Protein 1OYG (pdb70)

B-factor: mean 5.33, std 3.82, range [2.0, 24.49]

Foldseek 3Di:
DAFDADQLPAAAQAQQLVQPCLVVQVDQQQADDDDDLVQDDFQPQLPQKFWFFKEWAAAQQQAFDQQVQKTKMWTWIDHLVDPQGTFIWIWMAGPPDFASNRTHTLGGQADLCQLVVQVEVLSVQFRHKAAAYWYQDPVGWIKDWTWRFGPPQLTQTFIWIWIFDWDDDPPDIHTPHIPLTYTADQDDQAAFDHVVVCVVCVRPVNVADFDWTHWYWHDDPRWIKTWFKTFGHDHRQAAALCSLSHCSNHDDDVVRSVVVSVVCCVDPCVSLLSNAGMFGFMFIADPSRHTDGGDHTNYINRRFFNDWHNWDWHDAPQKIKIKTKDALCSTDHPSRDRQKIFIFMWIANDPSDNTAGAPNSRRRYIGRDDLLPQADWDNWDWRDHPDDQKTKIKTWGHDRSNDSRRHTHTHFIFIWGDDDRYIGTDPPGTGHRPGGYPHD

Solvent-accessible surface area: 17052 Å² total; per-residue (Å²): 96,78,70,81,146,75,57,69,49,15,16,24,5,19,4,39,28,0,46,75,0,33,123,37,18,145,69,72,110,27,49,21,35,163,13,85,59,107,78,33,104,54,6,68,25,2,126,45,38,3,1,14,22,17,2,2,0,6,53,35,84,3,21,22,0,79,14,121,38,8,17,0,4,0,0,5,0,3,69,43,126,75,78,102,47,6,15,0,38,0,0,7,8,100,62,38,76,45,45,6,76,17,1,90,44,27,20,73,3,7,114,93,53,16,25,118,108,26,142,23,88,49,0,111,70,14,77,16,6,59,2,6,2,1,5,44,22,131,105,29,86,1,10,0,0,0,0,1,19,3,47,80,34,107,3,30,6,0,0,0,0,0,21,3,45,16,59,42,59,137,74,27,4,76,33,92,12,29,91,57,17,42,32,16,12,46,11,59,9,72,27,0,0,35,14,97,26,4,55,104,70,30,33,131,113,16,52,8,37,9,0,0,21,8,0,4,11,2,46,46,192,54,92,29,22,0,0,0,0,0,0,0,0,80,120,12,5,52,15,30,123,80,5,0,32,0,48,10,2,0,27,153,54,60,84,34,5,106,141,12,3,103,79,6,35,159,41,137,78,72,125,52,0,9,12,1,0,0,0,0,0,1,0,8,3,39,115,80,21,46,63,114,106,48,34,115,2,9,1,0,0,1,0,0,1,14,9,0,24,10,3,2,1,0,111,19,105,48,76,11,4,0,2,1,2,1,64,4,57,85,7,9,7,84,52,18,70,86,63,5,8,1,2,1,0,3,17,6,110,51,6,68,17,103,9,140,36,0,8,185,10,0,0,0,1,21,7,56,62,78,64,89,49,42,10,6,0,13,3,4,5,0,0,5,32,97,170,44,78,42,0,0,0,9,9,14,0,1,21,73,44,96,89,96,119,53,19,1,1,5,1,7,0,0,19,0,49,4,60,42,72,135,7,32,22,46,177,132,12,79,44,85,12,8,22,8,25,77,86,97

CATH classification: 2.115.10.20

GO terms:
  GO:0050053 levansucrase activity (F, EXP)

InterPro domains:
  IPR003469 Glycoside hydrolase, family 68 [PF02435] (44-461)
  IPR003469 Glycoside hydrolase, family 68 [cd08997] (84-459)
  IPR023296 Glycosyl hydrolase, five-bladed beta-propeller domain superfamily [G3DSA:2.115.10.20] (27-467)
  IPR023296 Glycosyl hydrolase, five-bladed beta-propeller domain superfamily [SSF75005] (35-472)

Radius of gyration: 20.65 Å; Cα contacts (8 Å, |Δi|>4): 1182; chains: 1; bounding box: 49×47×62 Å

Structure (mmCIF, N/CA/C/O backbone):
data_1OYG
#
_entry.id   1OYG
#
_cell.length_a   51.110
_cell.length_b   67.014
_cell.length_c   123.681
_cell.angle_alpha   90.00
_cell.angle_beta   90.00
_cell.angle_gamma   90.00
#
_symmetry.space_group_name_H-M   'P 21 21 21'
#
loop_
_entity.id
_entity.type
_entity.pdbx_description
1 polymer levansucrase
2 non-polymer 'CALCIUM ION'
3 non-polymer 1,2-ETHANEDIOL
4 water water
#
loop_
_atom_site.group_PDB
_atom_site.id
_atom_site.type_symbol
_atom_site.label_atom_id
_atom_site.label_alt_id
_atom_site.label_comp_id
_atom_site.label_asym_id
_atom_site.label_entity_id
_atom_site.label_seq_id
_atom_site.pdbx_PDB_ins_code
_atom_site.Cartn_x
_atom_site.Cartn_y
_atom_site.Cartn_z
_atom_site.occupancy
_atom_site.B_iso_or_equiv
_atom_site.auth_seq_id
_atom_site.auth_comp_id
_atom_site.auth_asym_id
_atom_site.auth_atom_id
_atom_site.pdbx_PDB_model_num
ATOM 1 N N . GLN A 1 8 ? 22.296 23.466 41.788 1.00 10.96 34 GLN A N 1
ATOM 2 C CA . GLN A 1 8 ? 23.103 22.343 41.233 1.00 10.63 34 GLN A CA 1
ATOM 3 C C . GLN A 1 8 ? 24.178 21.898 42.230 1.00 10.45 34 GLN A C 1
ATOM 4 O O . GLN A 1 8 ? 24.763 22.722 42.938 1.00 11.05 34 GLN A O 1
ATOM 6 N N . LYS A 1 9 ? 24.430 20.591 42.280 1.00 9.82 35 LYS A N 1
ATOM 7 C CA . LYS A 1 9 ? 25.470 20.028 43.137 1.00 9.07 35 LYS A CA 1
ATOM 8 C C . LYS A 1 9 ? 26.801 19.994 42.385 1.00 8.44 35 LYS A C 1
ATOM 9 O O . LYS A 1 9 ? 26.814 19.805 41.166 1.00 8.52 35 LYS A O 1
ATOM 11 N N . PRO A 1 10 ? 27.917 20.181 43.091 1.00 7.46 36 PRO A N 1
ATOM 12 C CA . PRO A 1 10 ? 29.239 20.015 42.477 1.00 6.95 36 PRO A CA 1
ATOM 13 C C . PRO A 1 10 ? 29.459 18.601 41.940 1.00 6.50 36 PRO A C 1
ATOM 14 O O . PRO A 1 10 ? 28.981 17.627 42.524 1.00 6.50 36 PRO A O 1
ATOM 18 N N . TYR A 1 11 ? 30.157 18.508 40.817 1.00 5.81 37 TYR A N 1
ATOM 19 C CA . TYR A 1 11 ? 30.567 17.229 40.249 1.00 5.46 37 TYR A CA 1
ATOM 20 C C . TYR A 1 11 ? 31.925 17.393 39.578 1.00 5.31 37 TYR A C 1
ATOM 21 O O . TYR A 1 11 ? 32.479 18.488 39.555 1.00 5.24 37 TYR A O 1
ATOM 30 N N . LYS A 1 12 ? 32.468 16.303 39.050 1.00 5.33 38 LYS A N 1
ATOM 31 C CA . LYS A 1 12 ? 33.719 16.363 38.305 1.00 5.24 38 LYS A CA 1
ATOM 32 C C . LYS A 1 12 ? 33.668 15.437 37.102 1.00 5.04 38 LYS A C 1
ATOM 33 O O . LYS A 1 12 ? 33.460 14.234 37.243 1.00 5.58 38 LYS A O 1
ATOM 39 N N . GLU A 1 13 ? 33.858 16.012 35.919 1.00 4.41 39 GLU A N 1
ATOM 40 C CA . GLU A 1 13 ? 33.856 15.253 34.676 1.00 4.15 39 GLU A CA 1
ATOM 41 C C . GLU A 1 13 ? 34.810 15.910 33.685 1.00 4.00 39 GLU A C 1
ATOM 42 O O . GLU A 1 13 ? 34.597 17.052 33.271 1.00 3.82 39 GLU A O 1
ATOM 48 N N . THR A 1 14 ? 35.861 15.187 33.310 1.00 3.98 40 THR A N 1
ATOM 49 C CA . THR A 1 14 ? 36.848 15.691 32.358 1.00 4.13 40 THR A CA 1
ATOM 50 C C . THR A 1 14 ? 36.478 15.382 30.915 1.00 3.97 40 THR A C 1
ATOM 51 O O . THR A 1 14 ? 37.082 15.932 30.004 1.00 3.82 40 THR A O 1
ATOM 55 N N . TYR A 1 15 ? 35.516 14.483 30.715 1.00 3.75 41 TYR A N 1
ATOM 56 C CA . TYR A 1 15 ? 35.137 13.988 29.382 1.00 3.72 41 TYR A CA 1
ATOM 57 C C . TYR A 1 15 ? 36.315 13.367 28.618 1.00 3.85 41 TYR A C 1
ATOM 58 O O . TYR A 1 15 ? 36.278 13.243 27.396 1.00 4.32 41 TYR A O 1
ATOM 67 N N . GLY A 1 16 ? 37.353 12.965 29.348 1.00 3.89 42 GLY A N 1
ATOM 68 C CA . GLY A 1 16 ? 38.537 12.372 28.751 1.00 4.05 42 GLY A CA 1
ATOM 69 C C . GLY A 1 16 ? 39.398 13.317 27.928 1.00 4.11 42 GLY A C 1
ATOM 70 O O . GLY A 1 16 ? 40.245 12.865 27.161 1.00 4.99 42 GLY A O 1
ATOM 71 N N . ILE A 1 17 ? 39.192 14.621 28.087 1.00 4.05 43 ILE A N 1
ATOM 72 C CA . ILE A 1 17 ? 39.961 15.623 27.356 1.00 4.05 43 ILE A CA 1
ATOM 73 C C . ILE A 1 17 ? 40.685 16.550 28.330 1.00 3.99 43 ILE A C 1
ATOM 74 O O . ILE A 1 17 ? 40.426 16.527 29.534 1.00 3.92 43 ILE A O 1
ATOM 79 N N . SER A 1 18 ? 41.606 17.348 27.803 1.00 4.05 44 SER A N 1
ATOM 80 C CA . SER A 1 18 ? 42.333 18.321 28.611 1.00 4.24 44 SER A CA 1
ATOM 81 C C . SER A 1 18 ? 41.520 19.598 28.759 1.00 4.12 44 SER A C 1
ATOM 82 O O . SER A 1 18 ? 40.580 19.838 28.001 1.00 4.12 44 SER A O 1
ATOM 85 N N . HIS A 1 19 ? 41.905 20.420 29.731 1.00 4.17 45 HIS A N 1
ATOM 86 C CA . HIS A 1 19 ? 41.160 21.630 30.067 1.00 4.18 45 HIS A CA 1
ATOM 87 C C . HIS A 1 19 ? 42.076 22.798 30.420 1.00 4.12 45 HIS A C 1
ATOM 88 O O . HIS A 1 19 ? 43.090 22.640 31.108 1.00 4.62 45 HIS A O 1
ATOM 95 N N . ILE A 1 20 ? 41.699 23.972 29.929 1.00 3.95 46 ILE A N 1
ATOM 96 C CA . ILE A 1 20 ? 42.305 25.229 30.323 1.00 3.93 46 ILE A CA 1
ATOM 97 C C . ILE A 1 20 ? 41.555 25.638 31.579 1.00 3.83 46 ILE A C 1
ATOM 98 O O . ILE A 1 20 ? 40.397 26.045 31.504 1.00 4.25 46 ILE A O 1
ATOM 103 N N . THR A 1 21 ? 42.197 25.491 32.736 1.00 3.93 47 THR A N 1
ATOM 104 C CA . THR A 1 21 ? 41.510 25.633 34.017 1.00 3.90 47 THR A CA 1
ATOM 105 C C . THR A 1 21 ? 41.613 27.038 34.573 1.00 3.73 47 THR A C 1
ATOM 106 O O . THR A 1 21 ? 42.543 27.779 34.267 1.00 3.87 47 THR A O 1
ATOM 110 N N . ARG A 1 22 ? 40.665 27.380 35.435 1.00 3.56 48 ARG A N 1
ATOM 111 C CA . ARG A 1 22 ? 40.640 28.694 36.050 1.00 3.47 48 ARG A CA 1
ATOM 112 C C . ARG A 1 22 ? 41.869 28.906 36.923 1.00 3.75 48 ARG A C 1
ATOM 113 O O . ARG A 1 22 ? 42.415 30.003 36.965 1.00 3.62 48 ARG A O 1
ATOM 121 N N . HIS A 1 23 ? 42.311 27.860 37.614 1.00 4.13 49 HIS A N 1
ATOM 122 C CA . HIS A 1 23 ? 43.462 27.999 38.497 1.00 4.47 49 HIS A CA 1
ATOM 123 C C . HIS A 1 23 ? 44.707 28.374 37.700 1.00 4.17 49 HIS A C 1
ATOM 124 O O . HIS A 1 23 ? 45.472 29.241 38.118 1.00 4.23 49 HIS A O 1
ATOM 131 N N . ASP A 1 24 ? 44.912 27.721 36.560 1.00 4.12 50 ASP A N 1
ATOM 132 C CA . ASP A 1 24 ? 46.086 27.999 35.736 1.00 4.06 50 ASP A CA 1
ATOM 133 C C . ASP A 1 24 ? 46.039 29.419 35.183 1.00 3.86 50 ASP A C 1
ATOM 134 O O . ASP A 1 24 ? 47.028 30.142 35.251 1.00 4.07 50 ASP A O 1
ATOM 139 N N . MET A 1 25 ? 44.881 29.827 34.669 1.00 3.85 51 MET A N 1
ATOM 140 C CA . MET A 1 25 ? 44.730 31.161 34.095 1.00 3.83 51 MET A CA 1
ATOM 141 C C . MET A 1 25 ? 44.935 32.259 35.140 1.00 3.61 51 MET A C 1
ATOM 142 O O . MET A 1 25 ? 45.439 33.326 34.820 1.00 3.65 51 MET A O 1
ATOM 147 N N . LEU A 1 26 ? 44.560 31.993 36.390 1.00 3.66 52 LEU A N 1
ATOM 148 C CA . LEU A 1 26 ? 44.700 32.986 37.452 1.00 3.85 52 LEU A CA 1
ATOM 149 C C . LEU A 1 26 ? 46.159 33.320 37.760 1.00 3.88 52 LEU A C 1
ATOM 150 O O . LEU A 1 26 ? 46.442 34.381 38.314 1.00 4.26 52 LEU A O 1
ATOM 155 N N . GLN A 1 27 ? 47.074 32.416 37.414 1.00 3.96 53 GLN A N 1
ATOM 156 C CA . GLN A 1 27 ? 48.503 32.625 37.654 1.00 4.10 53 GLN A CA 1
ATOM 157 C C . GLN A 1 27 ? 49.163 33.514 36.600 1.00 3.82 53 GLN A C 1
ATOM 158 O O . GLN A 1 27 ? 50.282 33.974 36.795 1.00 3.95 53 GLN A O 1
ATOM 164 N N . ILE A 1 28 ? 48.476 33.754 35.490 1.00 3.35 54 ILE A N 1
ATOM 165 C CA . ILE A 1 28 ? 49.088 34.427 34.342 1.00 2.94 54 ILE A CA 1
ATOM 166 C C . ILE A 1 28 ? 49.354 35.934 34.541 1.00 2.88 54 ILE A C 1
ATOM 167 O O . ILE A 1 28 ? 50.408 36.404 34.143 1.00 2.64 54 ILE A O 1
ATOM 172 N N . PRO A 1 29 ? 48.434 36.702 35.127 1.00 3.11 55 PRO A N 1
ATOM 173 C CA . PRO A 1 29 ? 48.702 38.128 35.381 1.00 3.18 55 PRO A CA 1
ATOM 174 C C . PRO A 1 29 ? 50.056 38.441 36.045 1.00 3.42 55 PRO A C 1
ATOM 175 O O . PRO A 1 29 ? 50.724 39.388 35.628 1.00 3.63 55 PRO A O 1
ATOM 179 N N . GLU A 1 30 ? 50.463 37.664 37.043 1.00 3.43 56 GLU A N 1
ATOM 180 C CA . GLU A 1 30 ? 51.768 37.866 37.671 1.00 3.67 56 GLU A CA 1
ATOM 181 C C . GLU A 1 30 ? 52.894 37.322 36.787 1.00 3.47 56 GLU A C 1
ATOM 182 O O . GLU A 1 30 ? 53.934 37.958 36.645 1.00 3.47 56 GLU A O 1
ATOM 188 N N . GLN A 1 31 ? 52.674 36.151 36.193 1.00 3.37 57 GLN A N 1
ATOM 189 C CA . GLN A 1 31 ? 53.690 35.478 35.381 1.00 3.27 57 GLN A CA 1
ATOM 190 C C . GLN A 1 31 ? 54.072 36.266 34.131 1.00 3.47 57 GLN A C 1
ATOM 191 O O . GLN A 1 31 ? 55.232 36.270 33.725 1.00 3.57 57 GLN A O 1
ATOM 197 N N . GLN A 1 32 ? 53.097 36.945 33.536 1.00 3.51 58 GLN A N 1
ATOM 198 C CA . GLN A 1 32 ? 53.297 37.645 32.266 1.00 3.62 58 GLN A CA 1
ATOM 199 C C . GLN A 1 32 ? 54.195 38.875 32.379 1.00 3.84 58 GLN A C 1
ATOM 200 O O . GLN A 1 32 ? 54.585 39.449 31.362 1.00 3.84 58 GLN A O 1
ATOM 206 N N . LYS A 1 33 ? 54.514 39.287 33.605 1.00 3.83 59 LYS A N 1
ATOM 207 C CA . LYS A 1 33 ? 55.473 40.366 33.825 1.00 4.11 59 LYS A CA 1
ATOM 208 C C . LYS A 1 33 ? 56.898 39.963 33.427 1.00 3.97 59 LYS A C 1
ATOM 209 O O . LYS A 1 33 ? 57.760 40.821 33.254 1.00 4.41 59 LYS A O 1
ATOM 215 N N . ASN A 1 34 ? 57.138 38.658 33.309 1.00 3.70 60 ASN A N 1
ATOM 216 C CA . ASN A 1 34 ? 58.424 38.116 32.883 1.00 3.76 60 ASN A CA 1
ATOM 217 C C . ASN A 1 34 ? 58.603 38.257 31.370 1.00 3.60 60 ASN A C 1
ATOM 218 O O . ASN A 1 34 ? 57.770 37.792 30.598 1.00 3.44 60 ASN A O 1
ATOM 223 N N . GLU A 1 35 ? 59.699 38.887 30.953 1.00 3.60 61 GLU A N 1
ATOM 224 C CA . GLU A 1 35 ? 59.963 39.144 29.535 1.00 3.75 61 GLU A CA 1
ATOM 225 C C . GLU A 1 35 ? 60.078 37.875 28.682 1.00 3.63 61 GLU A C 1
ATOM 226 O O . GLU A 1 35 ? 59.924 37.935 27.465 1.00 3.52 61 GLU A O 1
ATOM 228 N N . LYS A 1 36 ? 60.349 36.738 29.318 1.00 3.49 62 LYS A N 1
ATOM 229 C CA . LYS A 1 36 ? 60.385 35.442 28.638 1.00 3.31 62 LYS A CA 1
ATOM 230 C C . LYS A 1 36 ? 59.082 35.100 27.928 1.00 2.90 62 LYS A C 1
ATOM 231 O O . LYS A 1 36 ? 59.083 34.314 26.988 1.00 2.17 62 LYS A O 1
ATOM 237 N N . TYR A 1 37 ? 57.974 35.668 28.402 1.00 2.79 63 TYR A N 1
ATOM 238 C CA . TYR A 1 37 ? 56.650 35.370 27.871 1.00 2.92 63 TYR A CA 1
ATOM 239 C C . TYR A 1 37 ? 56.007 36.557 27.162 1.00 3.02 63 TYR A C 1
ATOM 240 O O . TYR A 1 37 ? 54.795 36.590 27.008 1.00 2.89 63 TYR A O 1
ATOM 249 N N . GLN A 1 38 ? 56.813 37.513 26.712 1.00 2.94 64 GLN A N 1
ATOM 250 C CA . GLN A 1 38 ? 56.282 38.745 26.133 1.00 3.16 64 GLN A CA 1
ATOM 251 C C . GLN A 1 38 ? 56.646 38.892 24.664 1.00 3.05 64 GLN A C 1
ATOM 252 O O . GLN A 1 38 ? 57.790 38.681 24.276 1.00 3.06 64 GLN A O 1
ATOM 258 N N . VAL A 1 39 ? 55.661 39.262 23.855 1.00 2.68 65 VAL A N 1
ATOM 259 C CA . VAL A 1 39 ? 55.923 39.711 22.496 1.00 2.75 65 VAL A CA 1
ATOM 260 C C . VAL A 1 39 ? 56.873 40.904 22.610 1.00 2.70 65 VAL A C 1
ATOM 261 O O . VAL A 1 39 ? 56.605 41.829 23.381 1.00 2.81 65 VAL A O 1
ATOM 265 N N . PRO A 1 40 ? 57.992 40.883 21.889 1.00 2.80 66 PRO A N 1
ATOM 266 C CA . PRO A 1 40 ? 58.964 41.976 21.997 1.00 3.08 66 PRO A CA 1
ATOM 267 C C . PRO A 1 40 ? 58.454 43.281 21.393 1.00 3.37 66 PRO A C 1
ATOM 268 O O . PRO A 1 40 ? 57.603 43.277 20.500 1.00 3.48 66 PRO A O 1
ATOM 272 N N . GLU A 1 41 ? 58.971 44.389 21.904 1.00 3.55 67 GLU A N 1
ATOM 273 C CA . GLU A 1 41 ? 58.678 45.703 21.358 1.00 3.83 67 GLU A CA 1
ATOM 274 C C . GLU A 1 41 ? 59.224 45.811 19.937 1.00 3.67 67 GLU A C 1
ATOM 275 O O . GLU A 1 41 ? 60.357 45.406 19.661 1.00 3.73 67 GLU A O 1
ATOM 281 N N . PHE A 1 42 ? 58.402 46.350 19.044 1.00 3.49 68 PHE A N 1
ATOM 282 C CA . PHE A 1 42 ? 58.774 46.558 17.654 1.00 3.54 68 PHE A CA 1
ATOM 283 C C . PHE A 1 42 ? 59.038 48.037 17.392 1.00 3.72 68 PHE A C 1
ATOM 284 O O . PHE A 1 42 ? 58.518 48.915 18.089 1.00 4.26 68 PHE A O 1
ATOM 292 N N . ASP A 1 43 ? 59.840 48.293 16.365 1.00 3.88 69 ASP A N 1
ATOM 293 C CA . ASP A 1 43 ? 60.278 49.626 15.987 1.00 4.10 69 ASP A CA 1
ATOM 294 C C . ASP A 1 43 ? 59.366 50.113 14.863 1.00 4.43 69 ASP A C 1
ATOM 295 O O . ASP A 1 43 ? 59.458 49.637 13.736 1.00 4.23 69 ASP A O 1
ATOM 300 N N . SER A 1 44 ? 58.490 51.064 15.173 1.00 4.73 70 SER A N 1
ATOM 301 C CA . SER A 1 44 ? 57.442 51.483 14.240 1.00 5.18 70 SER A CA 1
ATOM 302 C C . SER A 1 44 ? 57.975 52.139 12.963 1.00 5.18 70 SER A C 1
ATOM 303 O O . SER A 1 44 ? 57.302 52.108 11.935 1.00 5.81 70 SER A O 1
ATOM 306 N N . SER A 1 45 ? 59.171 52.729 13.019 1.00 5.21 71 SER A N 1
ATOM 307 C CA . SER A 1 45 ? 59.736 53.407 11.846 1.00 5.25 71 SER A CA 1
ATOM 308 C C . SER A 1 45 ? 60.345 52.431 10.816 1.00 5.07 71 SER A C 1
ATOM 309 O O . SER A 1 45 ? 60.779 52.859 9.743 1.00 5.43 71 SER A O 1
ATOM 312 N N . THR A 1 46 ? 60.360 51.134 11.133 1.00 4.98 72 THR A N 1
ATOM 313 C CA . THR A 1 46 ? 60.784 50.096 10.189 1.00 4.80 72 THR A CA 1
ATOM 314 C C . THR A 1 46 ? 59.610 49.428 9.473 1.00 4.60 72 THR A C 1
ATOM 315 O O . THR A 1 46 ? 59.820 48.627 8.560 1.00 5.11 72 THR A O 1
ATOM 319 N N . ILE A 1 47 ? 58.387 49.733 9.900 1.00 4.26 73 ILE A N 1
ATOM 320 C CA . ILE A 1 47 ? 57.204 49.008 9.445 1.00 4.09 73 ILE A CA 1
ATOM 321 C C . ILE A 1 47 ? 56.675 49.560 8.128 1.00 3.91 73 ILE A C 1
ATOM 322 O O . ILE A 1 47 ? 56.473 50.768 7.987 1.00 4.09 73 ILE A O 1
ATOM 327 N N . LYS A 1 48 ? 56.433 48.652 7.186 1.00 3.83 74 LYS A N 1
ATOM 328 C CA . LYS A 1 48 ? 55.892 48.973 5.871 1.00 3.85 74 LYS A CA 1
ATOM 329 C C . LYS A 1 48 ? 54.602 48.199 5.617 1.00 3.38 74 LYS A C 1
ATOM 330 O O . LYS A 1 48 ? 54.404 47.101 6.135 1.00 2.76 74 LYS A O 1
ATOM 336 N N . ASN A 1 49 ? 53.738 48.780 4.795 1.00 3.24 75 ASN A N 1
ATOM 337 C CA . ASN A 1 49 ? 52.643 48.048 4.183 1.00 3.27 75 ASN A CA 1
ATOM 338 C C . ASN A 1 49 ? 53.211 47.044 3.189 1.00 3.53 75 ASN A C 1
ATOM 339 O O . ASN A 1 49 ? 54.302 47.242 2.654 1.00 4.04 75 ASN A O 1
ATOM 344 N N . ILE A 1 50 ? 52.473 45.967 2.944 1.00 3.77 76 ILE A N 1
ATOM 345 C CA . ILE A 1 50 ? 52.830 45.030 1.884 1.00 4.16 76 ILE A CA 1
ATOM 346 C C . ILE A 1 50 ? 52.594 45.746 0.559 1.00 4.52 76 ILE A C 1
ATOM 347 O O . ILE A 1 50 ? 51.453 46.031 0.193 1.00 4.66 76 ILE A O 1
ATOM 352 N N . SER A 1 51 ? 53.682 46.030 -0.148 1.00 5.05 77 SER A N 1
ATOM 353 C CA . SER A 1 51 ? 53.652 46.868 -1.342 1.00 5.81 77 SER A CA 1
ATOM 354 C C . SER A 1 51 ? 52.761 46.282 -2.428 1.00 5.67 77 SER A C 1
ATOM 355 O O . SER A 1 51 ? 52.057 47.013 -3.120 1.00 6.72 77 SER A O 1
ATOM 358 N N . SER A 1 52 ? 52.779 44.959 -2.553 1.00 5.34 78 SER A N 1
ATOM 359 C CA . SER A 1 52 ? 52.025 44.267 -3.597 1.00 5.03 78 SER A CA 1
ATOM 360 C C . SER A 1 52 ? 50.533 44.150 -3.284 1.00 5.37 78 SER A C 1
ATOM 361 O O . SER A 1 52 ? 49.760 43.703 -4.131 1.00 5.30 78 SER A O 1
ATOM 364 N N . ALA A 1 53 ? 50.131 44.535 -2.074 1.00 5.84 79 ALA A N 1
ATOM 365 C CA . ALA A 1 53 ? 48.737 44.431 -1.644 1.00 6.44 79 ALA A CA 1
ATOM 366 C C . ALA A 1 53 ? 47.896 45.623 -2.073 1.00 7.11 79 ALA A C 1
ATOM 367 O O . ALA A 1 53 ? 46.667 45.566 -1.997 1.00 8.07 79 ALA A O 1
ATOM 369 N N . LYS A 1 54 ? 48.554 46.696 -2.511 1.00 7.56 80 LYS A N 1
ATOM 370 C CA . LYS A 1 54 ? 47.882 47.830 -3.138 1.00 7.85 80 LYS A CA 1
ATOM 371 C C . LYS A 1 54 ? 46.756 48.397 -2.264 1.00 7.47 80 LYS A C 1
ATOM 372 O O . LYS A 1 54 ? 45.619 48.522 -2.707 1.00 7.25 80 LYS A O 1
ATOM 376 N N . GLY A 1 55 ? 47.080 48.720 -1.016 1.00 7.33 81 GLY A N 1
ATOM 377 C CA . GLY A 1 55 ? 46.159 49.427 -0.138 1.00 6.85 81 GLY A CA 1
ATOM 378 C C . GLY A 1 55 ? 45.204 48.568 0.683 1.00 6.60 81 GLY A C 1
ATOM 379 O O . GLY A 1 55 ? 44.464 49.091 1.519 1.00 7.26 81 GLY A O 1
ATOM 380 N N . LEU A 1 56 ? 45.201 47.262 0.451 1.00 5.86 82 LEU A N 1
ATOM 381 C CA . LEU A 1 56 ? 44.370 46.353 1.235 1.00 5.25 82 LEU A CA 1
ATOM 382 C C . LEU A 1 56 ? 44.915 46.191 2.651 1.00 4.55 82 LEU A C 1
ATOM 383 O O . LEU A 1 56 ? 46.127 46.244 2.867 1.00 4.48 82 LEU A O 1
ATOM 388 N N . ASP A 1 57 ? 44.025 45.991 3.617 1.00 3.75 83 ASP A N 1
ATOM 389 C CA . ASP A 1 57 ? 44.432 45.407 4.892 1.00 3.37 83 ASP A CA 1
ATOM 390 C C . ASP A 1 57 ? 44.771 43.948 4.629 1.00 3.25 83 ASP A C 1
ATOM 391 O O . ASP A 1 57 ? 44.047 43.268 3.911 1.00 3.37 83 ASP A O 1
ATOM 396 N N . VAL A 1 58 ? 45.864 43.476 5.217 1.00 3.01 84 VAL A N 1
ATOM 397 C CA . VAL A 1 58 ? 46.252 42.068 5.157 1.00 2.95 84 VAL A CA 1
ATOM 398 C C . VAL A 1 58 ? 46.479 41.608 6.590 1.00 3.08 84 VAL A C 1
ATOM 399 O O . VAL A 1 58 ? 47.393 42.095 7.260 1.00 3.05 84 VAL A O 1
ATOM 403 N N . TRP A 1 59 ? 45.636 40.699 7.074 1.00 3.21 85 TRP A N 1
ATOM 404 C CA . TRP A 1 59 ? 45.740 40.246 8.455 1.00 3.46 85 TRP A CA 1
ATOM 405 C C . TRP A 1 59 ? 46.078 38.752 8.536 1.00 3.79 85 TRP A C 1
ATOM 406 O O . TRP A 1 59 ? 47.108 38.357 7.997 1.00 4.38 85 TRP A O 1
ATOM 417 N N . ASP A 1 60 ? 45.254 37.928 9.183 1.00 4.19 86 ASP A N 1
ATOM 418 C CA . ASP A 1 60 ? 45.605 36.525 9.450 1.00 4.58 86 ASP A CA 1
ATOM 419 C C . ASP A 1 60 ? 46.296 35.896 8.253 1.00 4.46 86 ASP A C 1
ATOM 420 O O . ASP A 1 60 ? 45.726 35.867 7.167 1.00 4.39 86 ASP A O 1
ATOM 425 N N . SER A 1 61 ? 47.501 35.370 8.446 1.00 4.24 87 SER A N 1
ATOM 426 C CA . SER A 1 61 ? 48.220 34.724 7.353 1.00 4.25 87 SER A CA 1
ATOM 427 C C . SER A 1 61 ? 48.828 33.406 7.793 1.00 4.02 87 SER A C 1
ATOM 428 O O . SER A 1 61 ? 49.093 33.195 8.976 1.00 4.81 87 SER A O 1
ATOM 431 N N . TRP A 1 62 ? 49.033 32.517 6.827 1.00 3.78 88 TRP A N 1
ATOM 432 C CA . TRP A 1 62 ? 49.624 31.215 7.086 1.00 3.54 88 TRP A CA 1
ATOM 433 C C . TRP A 1 62 ? 50.474 30.764 5.904 1.00 3.55 88 TRP A C 1
ATOM 434 O O . TRP A 1 62 ? 50.100 30.980 4.750 1.00 3.42 88 TRP A O 1
ATOM 445 N N . PRO A 1 63 ? 51.616 30.143 6.180 1.00 3.24 89 PRO A N 1
ATOM 446 C CA . PRO A 1 63 ? 52.469 29.633 5.107 1.00 3.04 89 PRO A CA 1
ATOM 447 C C . PRO A 1 63 ? 51.966 28.309 4.548 1.00 2.93 89 PRO A C 1
ATOM 448 O O . PRO A 1 63 ? 51.296 27.550 5.248 1.00 3.16 89 PRO A O 1
ATOM 452 N N . LEU A 1 64 ? 52.300 28.037 3.295 1.00 2.68 90 LEU A N 1
ATOM 453 C CA . LEU A 1 64 ? 52.179 26.695 2.766 1.00 2.49 90 LEU A CA 1
ATOM 454 C C . LEU A 1 64 ? 53.205 25.856 3.513 1.00 2.35 90 LEU A C 1
ATOM 455 O O . LEU A 1 64 ? 54.387 26.208 3.571 1.00 2.23 90 LEU A O 1
ATOM 460 N N . GLN A 1 65 ? 52.734 24.760 4.098 1.00 2.43 91 GLN A N 1
ATOM 461 C CA . GLN A 1 65 ? 53.530 23.907 4.975 1.00 2.37 91 GLN A CA 1
ATOM 462 C C . GLN A 1 65 ? 53.646 22.492 4.426 1.00 2.25 91 GLN A C 1
ATOM 463 O O . GLN A 1 65 ? 52.760 22.011 3.738 1.00 2.72 91 GLN A O 1
ATOM 469 N N . ASN A 1 66 ? 54.755 21.837 4.733 1.00 2.62 92 ASN A N 1
ATOM 470 C CA . ASN A 1 66 ? 54.849 20.391 4.610 1.00 2.37 92 ASN A CA 1
ATOM 471 C C . ASN A 1 66 ? 53.988 19.738 5.690 1.00 2.60 92 ASN A C 1
ATOM 472 O O . ASN A 1 66 ? 53.515 20.412 6.601 1.00 2.48 92 ASN A O 1
ATOM 477 N N . ALA A 1 67 ? 53.787 18.428 5.602 1.00 3.00 93 ALA A N 1
ATOM 478 C CA . ALA A 1 67 ? 52.858 17.746 6.505 1.00 3.27 93 ALA A CA 1
ATOM 479 C C . ALA A 1 67 ? 53.223 17.897 7.988 1.00 3.53 93 ALA A C 1
ATOM 480 O O . ALA A 1 67 ? 52.339 17.881 8.838 1.00 3.78 93 ALA A O 1
ATOM 482 N N . ASP A 1 68 ? 54.512 18.061 8.283 1.00 3.68 94 ASP A N 1
ATOM 483 C CA . ASP A 1 68 ? 54.982 18.227 9.664 1.00 4.08 94 ASP A CA 1
ATOM 484 C C . ASP A 1 68 ? 54.974 19.669 10.171 1.00 3.85 94 ASP A C 1
ATOM 485 O O . ASP A 1 68 ? 55.329 19.926 11.322 1.00 4.32 94 ASP A O 1
ATOM 490 N N . GLY A 1 69 ? 54.566 20.603 9.317 1.00 3.38 95 GLY A N 1
ATOM 491 C CA . GLY A 1 69 ? 54.443 21.999 9.694 1.00 3.23 95 GLY A CA 1
ATOM 492 C C . GLY A 1 69 ? 55.601 22.883 9.265 1.00 3.00 95 GLY A C 1
ATOM 493 O O . GLY A 1 69 ? 55.498 24.104 9.350 1.00 3.05 95 GLY A O 1
ATOM 494 N N . THR A 1 70 ? 56.708 22.292 8.820 1.00 3.13 96 THR A N 1
ATOM 495 C CA . THR A 1 70 ? 57.804 23.094 8.279 1.00 3.23 96 THR A CA 1
ATOM 496 C C . THR A 1 70 ? 57.354 23.782 6.997 1.00 3.25 96 THR A C 1
ATOM 497 O O . THR A 1 70 ? 56.384 23.375 6.373 1.00 3.14 96 THR A O 1
ATOM 501 N N . VAL A 1 71 ? 58.050 24.847 6.628 1.00 3.02 97 VAL A N 1
ATOM 502 C CA . VAL A 1 71 ? 57.648 25.680 5.503 1.00 3.00 97 VAL A CA 1
ATOM 503 C C . VAL A 1 71 ? 57.979 24.966 4.194 1.00 2.89 97 VAL A C 1
ATOM 504 O O . VAL A 1 71 ? 59.077 24.434 4.017 1.00 3.08 97 VAL A O 1
ATOM 508 N N . ALA A 1 72 ? 57.001 24.930 3.295 1.00 2.79 98 ALA A N 1
ATOM 509 C CA . ALA A 1 72 ? 57.146 24.256 2.012 1.00 2.78 98 ALA A CA 1
ATOM 510 C C . ALA A 1 72 ? 57.915 25.105 1.010 1.00 2.88 98 ALA A C 1
ATOM 511 O O . ALA A 1 72 ? 57.948 26.333 1.098 1.00 2.79 98 ALA A O 1
ATOM 513 N N . ASN A 1 73 ? 58.531 24.423 0.053 1.00 2.88 99 ASN A N 1
ATOM 514 C CA . ASN A 1 73 ? 59.170 25.057 -1.087 1.00 3.00 99 ASN A CA 1
ATOM 515 C C . ASN A 1 73 ? 58.414 24.630 -2.339 1.00 2.84 99 ASN A C 1
ATOM 516 O O . ASN A 1 73 ? 58.509 23.476 -2.774 1.00 3.07 99 ASN A O 1
ATOM 521 N N . TYR A 1 74 ? 57.631 25.558 -2.884 1.00 2.73 100 TYR A N 1
ATOM 522 C CA . TYR A 1 74 ? 56.873 25.329 -4.097 1.00 2.61 100 TYR A CA 1
ATOM 523 C C . TYR A 1 74 ? 57.630 25.860 -5.302 1.00 2.40 100 TYR A C 1
ATOM 524 O O . TYR A 1 74 ? 57.602 27.055 -5.579 1.00 2.33 100 TYR A O 1
ATOM 533 N N . HIS A 1 75 ? 58.322 24.972 -6.010 1.00 2.02 101 HIS A N 1
ATOM 534 C CA . HIS A 1 75 ? 59.009 25.324 -7.255 1.00 2.00 101 HIS A CA 1
ATOM 535 C C . HIS A 1 75 ? 59.944 26.527 -7.101 1.00 2.00 101 HIS A C 1
ATOM 536 O O . HIS A 1 75 ? 60.063 27.358 -8.001 1.00 2.00 101 HIS A O 1
ATOM 543 N N . GLY A 1 76 ? 60.627 26.586 -5.962 1.00 2.00 102 GLY A N 1
ATOM 544 C CA . GLY A 1 76 ? 61.564 27.655 -5.653 1.00 2.00 102 GLY A CA 1
ATOM 545 C C . GLY A 1 76 ? 60.985 28.855 -4.918 1.00 2.00 102 GLY A C 1
ATOM 546 O O . GLY A 1 76 ? 61.697 29.848 -4.717 1.00 2.12 102 GLY A O 1
ATOM 547 N N . TYR A 1 77 ? 59.723 28.765 -4.503 1.00 2.00 103 TYR A N 1
ATOM 548 C CA . TYR A 1 77 ? 59.027 29.865 -3.832 1.00 2.00 103 TYR A CA 1
ATOM 549 C C . TYR A 1 77 ? 58.478 29.469 -2.463 1.00 2.12 103 TYR A C 1
ATOM 550 O O . TYR A 1 77 ? 58.088 28.328 -2.249 1.00 2.00 103 TYR A O 1
ATOM 559 N N . HIS A 1 78 ? 58.438 30.424 -1.544 1.00 2.26 104 HIS A N 1
ATOM 560 C CA . HIS A 1 78 ? 57.568 30.323 -0.370 1.00 2.53 104 HIS A CA 1
ATOM 561 C C . HIS A 1 78 ? 56.226 30.942 -0.711 1.00 2.60 104 HIS A C 1
ATOM 562 O O . HIS A 1 78 ? 56.164 31.941 -1.428 1.00 2.79 104 HIS A O 1
ATOM 569 N N . ILE A 1 79 ? 55.159 30.348 -0.193 1.00 2.48 105 ILE A N 1
ATOM 570 C CA . ILE A 1 79 ? 53.803 30.836 -0.402 1.00 2.61 105 ILE A CA 1
ATOM 571 C C . ILE A 1 79 ? 53.151 31.112 0.947 1.00 2.65 105 ILE A C 1
ATOM 572 O O . ILE A 1 79 ? 53.265 30.310 1.872 1.00 2.63 105 ILE A O 1
ATOM 577 N N . VAL A 1 80 ? 52.490 32.264 1.051 1.00 2.36 106 VAL A N 1
ATOM 578 C CA . VAL A 1 80 ? 51.713 32.633 2.224 1.00 2.77 106 VAL A CA 1
ATOM 579 C C . VAL A 1 80 ? 50.307 33.020 1.778 1.00 2.73 106 VAL A C 1
ATOM 580 O O . VAL A 1 80 ? 50.136 33.825 0.869 1.00 3.10 106 VAL A O 1
ATOM 584 N N . PHE A 1 81 ? 49.310 32.412 2.404 1.00 2.65 107 PHE A N 1
ATOM 585 C CA . PHE A 1 81 ? 47.920 32.795 2.222 1.00 2.86 107 PHE A CA 1
ATOM 586 C C . PHE A 1 81 ? 47.552 33.773 3.320 1.00 3.01 107 PHE A C 1
ATOM 587 O O . PHE A 1 81 ? 48.015 33.647 4.444 1.00 3.25 107 PHE A O 1
ATOM 595 N N . ALA A 1 82 ? 46.723 34.751 2.999 1.00 3.00 108 ALA A N 1
ATOM 596 C CA . ALA A 1 82 ? 46.330 35.750 3.983 1.00 3.03 108 ALA A CA 1
ATOM 597 C C . ALA A 1 82 ? 44.945 36.297 3.716 1.00 3.00 108 ALA A C 1
ATOM 598 O O . ALA A 1 82 ? 44.515 36.413 2.570 1.00 3.27 108 ALA A O 1
ATOM 600 N N . LEU A 1 83 ? 44.251 36.637 4.792 1.00 2.96 109 LEU A N 1
ATOM 601 C CA . LEU A 1 83 ? 42.992 37.351 4.700 1.00 3.00 109 LEU A CA 1
ATOM 602 C C . LEU A 1 83 ? 43.296 38.783 4.328 1.00 3.17 109 LEU A C 1
ATOM 603 O O . LEU A 1 83 ? 44.207 39.390 4.881 1.00 3.15 109 LEU A O 1
ATOM 608 N N . ALA A 1 84 ? 42.536 39.316 3.384 1.00 3.08 110 ALA A N 1
ATOM 609 C CA . ALA A 1 84 ? 42.711 40.694 2.954 1.00 3.15 110 ALA A CA 1
ATOM 610 C C . ALA A 1 84 ? 41.404 41.293 2.483 1.00 3.24 110 ALA A C 1
ATOM 611 O O . ALA A 1 84 ? 40.472 40.583 2.109 1.00 3.27 110 ALA A O 1
ATOM 613 N N . GLY A 1 85 ? 41.343 42.616 2.515 1.00 3.27 111 GLY A N 1
ATOM 614 C CA . GLY A 1 85 ? 40.145 43.323 2.126 1.00 3.42 111 GLY A CA 1
ATOM 615 C C . GLY A 1 85 ? 40.251 44.824 2.298 1.00 3.75 111 GLY A C 1
ATOM 616 O O . GLY A 1 85 ? 41.224 45.341 2.836 1.00 3.62 111 GLY A O 1
ATOM 617 N N . ASP A 1 86 ? 39.221 45.510 1.820 1.00 4.13 112 ASP A N 1
ATOM 618 C CA . ASP A 1 86 ? 39.098 46.961 1.890 1.00 4.57 112 ASP A CA 1
ATOM 619 C C . ASP A 1 86 ? 39.030 47.406 3.352 1.00 4.57 112 ASP A C 1
ATOM 620 O O . ASP A 1 86 ? 38.139 46.980 4.077 1.00 4.73 112 ASP A O 1
ATOM 625 N N . PRO A 1 87 ? 39.962 48.250 3.799 1.00 4.83 113 PRO A N 1
ATOM 626 C CA . PRO A 1 87 ? 39.922 48.770 5.177 1.00 5.19 113 PRO A CA 1
ATOM 627 C C . PRO A 1 87 ? 38.606 49.442 5.604 1.00 5.57 113 PRO A C 1
ATOM 628 O O . PRO A 1 87 ? 38.310 49.456 6.799 1.00 5.89 113 PRO A O 1
ATOM 632 N N . LYS A 1 88 ? 37.849 49.985 4.650 1.00 6.02 114 LYS A N 1
ATOM 633 C CA . LYS A 1 88 ? 36.582 50.666 4.932 1.00 6.48 114 LYS A CA 1
ATOM 634 C C . LYS A 1 88 ? 35.391 49.717 5.118 1.00 6.78 114 LYS A C 1
ATOM 635 O O . LYS A 1 88 ? 34.327 50.145 5.570 1.00 7.70 114 LYS A O 1
ATOM 638 N N . ASN A 1 89 ? 35.566 48.445 4.763 1.00 6.76 115 ASN A N 1
ATOM 639 C CA . ASN A 1 89 ? 34.500 47.446 4.845 1.00 6.88 115 ASN A CA 1
ATOM 640 C C . ASN A 1 89 ? 34.925 46.246 5.696 1.00 6.83 115 ASN A C 1
ATOM 641 O O . ASN A 1 89 ? 35.636 45.358 5.221 1.00 6.94 115 ASN A O 1
ATOM 646 N N . ALA A 1 90 ? 34.467 46.220 6.947 1.00 7.02 116 ALA A N 1
ATOM 647 C CA . ALA A 1 90 ? 34.830 45.170 7.903 1.00 7.36 116 ALA A CA 1
ATOM 648 C C . ALA A 1 90 ? 34.319 43.774 7.527 1.00 7.30 116 ALA A C 1
ATOM 649 O O . ALA A 1 90 ? 34.788 42.780 8.079 1.00 8.10 116 ALA A O 1
ATOM 651 N N . ASP A 1 91 ? 33.356 43.701 6.610 1.00 7.22 117 ASP A N 1
ATOM 652 C CA . ASP A 1 91 ? 32.816 42.420 6.148 1.00 7.08 117 ASP A CA 1
ATOM 653 C C . ASP A 1 91 ? 33.419 41.952 4.811 1.00 6.77 117 ASP A C 1
ATOM 654 O O . ASP A 1 91 ? 32.978 40.949 4.248 1.00 6.73 117 ASP A O 1
ATOM 659 N N . ASP A 1 92 ? 34.425 42.672 4.315 1.00 6.24 118 ASP A N 1
ATOM 660 C CA . ASP A 1 92 ? 35.136 42.299 3.093 1.00 5.66 118 ASP A CA 1
ATOM 661 C C . ASP A 1 92 ? 36.372 41.483 3.464 1.00 5.38 118 ASP A C 1
ATOM 662 O O . ASP A 1 92 ? 37.404 42.040 3.851 1.00 5.36 118 ASP A O 1
ATOM 667 N N . THR A 1 93 ? 36.260 40.163 3.343 1.00 4.75 119 THR A N 1
ATOM 668 C CA . THR A 1 93 ? 37.346 39.252 3.693 1.00 4.49 119 THR A CA 1
ATOM 669 C C . THR A 1 93 ? 37.472 38.127 2.669 1.00 4.15 119 THR A C 1
ATOM 670 O O . THR A 1 93 ? 36.547 37.340 2.499 1.00 4.07 119 THR A O 1
ATOM 674 N N . SER A 1 94 ? 38.619 38.066 1.998 1.00 3.90 120 SER A N 1
ATOM 675 C CA . SER A 1 94 ? 38.921 37.045 0.993 1.00 4.21 120 SER A CA 1
ATOM 676 C C . SER A 1 94 ? 40.353 36.572 1.194 1.00 3.61 120 SER A C 1
ATOM 677 O O . SER A 1 94 ? 41.186 37.316 1.718 1.00 3.45 120 SER A O 1
ATOM 680 N N . ILE A 1 95 ? 40.649 35.356 0.753 1.00 3.26 121 ILE A N 1
ATOM 681 C CA . ILE A 1 95 ? 42.000 34.815 0.841 1.00 3.00 121 ILE A CA 1
ATOM 682 C C . ILE A 1 95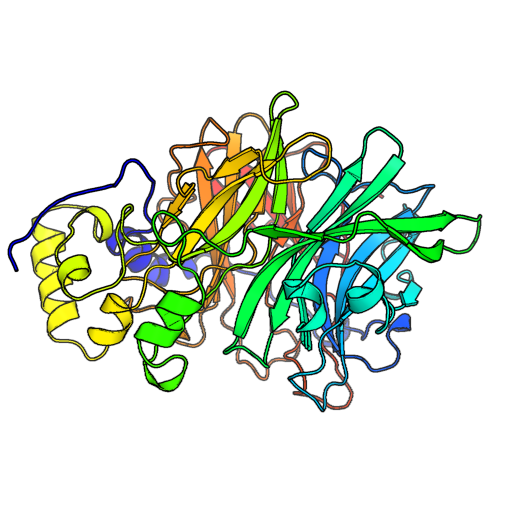 ? 42.809 35.196 -0.397 1.00 2.84 121 ILE A C 1
ATOM 683 O O . ILE A 1 95 ? 42.388 34.941 -1.523 1.00 2.89 121 ILE A O 1
ATOM 688 N N . TYR A 1 96 ? 43.956 35.833 -0.168 1.00 2.46 122 TYR A N 1
ATOM 689 C CA . TYR A 1 96 ? 44.925 36.164 -1.212 1.00 2.71 122 TYR A CA 1
ATOM 690 C C . TYR A 1 96 ? 46.149 35.273 -1.063 1.00 2.87 122 TYR A C 1
ATOM 691 O O . TYR A 1 96 ? 46.438 34.797 0.029 1.00 3.31 122 TYR A O 1
ATOM 700 N N . MET A 1 97 ? 46.872 35.054 -2.156 1.00 2.98 123 MET A N 1
ATOM 701 C CA . MET A 1 97 ? 48.107 34.276 -2.122 1.00 3.14 123 MET A CA 1
ATOM 702 C C . MET A 1 97 ? 49.293 35.170 -2.454 1.00 2.99 123 MET A C 1
ATOM 703 O O . MET A 1 97 ? 49.364 35.747 -3.534 1.00 3.59 123 MET A O 1
ATOM 708 N N . PHE A 1 98 ? 50.208 35.290 -1.498 1.00 2.93 124 PHE A N 1
ATOM 709 C CA . PHE A 1 98 ? 51.458 36.014 -1.670 1.00 2.86 124 PHE A CA 1
ATOM 710 C C . PHE A 1 98 ? 52.591 35.015 -1.828 1.00 2.53 124 PHE A C 1
ATOM 711 O O . PHE A 1 98 ? 52.483 33.875 -1.394 1.00 2.90 124 PHE A O 1
ATOM 719 N N . TYR A 1 99 ? 53.676 35.433 -2.461 1.00 2.41 125 TYR A N 1
ATOM 720 C CA . TYR A 1 99 ? 54.799 34.533 -2.672 1.00 2.54 125 TYR A CA 1
ATOM 721 C C . TYR A 1 99 ? 56.110 35.287 -2.811 1.00 2.83 125 TYR A C 1
ATOM 722 O O . TYR A 1 99 ? 56.137 36.446 -3.220 1.00 3.07 125 TYR A O 1
ATOM 731 N N . GLN A 1 100 ? 57.194 34.624 -2.430 1.00 3.02 126 GLN A N 1
ATOM 732 C CA . GLN A 1 100 ? 58.540 35.162 -2.564 1.00 3.41 126 GLN A CA 1
ATOM 733 C C . GLN A 1 100 ? 59.456 34.052 -3.053 1.00 3.70 126 GLN A C 1
ATOM 734 O O . GLN A 1 100 ? 59.168 32.873 -2.856 1.00 3.68 126 GLN A O 1
ATOM 740 N N . LYS A 1 101 ? 60.562 34.418 -3.684 1.00 3.63 127 LYS A N 1
ATOM 741 C CA . LYS A 1 101 ? 61.601 33.444 -4.000 1.00 4.08 127 LYS A CA 1
ATOM 742 C C . LYS A 1 101 ? 62.272 32.996 -2.704 1.00 4.01 127 LYS A C 1
ATOM 743 O O . LYS A 1 101 ? 62.542 33.813 -1.828 1.00 4.10 127 LYS A O 1
ATOM 749 N N . VAL A 1 102 ? 62.534 31.700 -2.577 1.00 3.94 128 VAL A N 1
ATOM 750 C CA . VAL A 1 102 ? 63.195 31.171 -1.384 1.00 4.05 128 VAL A CA 1
ATOM 751 C C . VAL A 1 102 ? 64.593 31.769 -1.274 1.00 4.50 128 VAL A C 1
ATOM 752 O O . VAL A 1 102 ? 65.347 31.770 -2.244 1.00 4.89 128 VAL A O 1
ATOM 756 N N . GLY A 1 103 ? 64.912 32.284 -0.088 1.00 4.91 129 GLY A N 1
ATOM 757 C CA . GLY A 1 103 ? 66.156 32.992 0.159 1.00 5.24 129 GLY A CA 1
ATOM 758 C C . GLY A 1 103 ? 65.938 34.472 0.424 1.00 5.55 129 GLY A C 1
ATOM 759 O O . GLY A 1 103 ? 66.732 35.102 1.118 1.00 6.13 129 GLY A O 1
ATOM 760 N N . GLU A 1 104 ? 64.868 35.028 -0.137 1.00 5.71 130 GLU A N 1
ATOM 761 C CA . GLU A 1 104 ? 64.512 36.429 0.093 1.00 5.80 130 GLU A CA 1
ATOM 762 C C . GLU A 1 104 ? 63.901 36.603 1.482 1.00 5.65 130 GLU A C 1
ATOM 763 O O . GLU A 1 104 ? 63.283 35.682 2.012 1.00 5.52 130 GLU A O 1
ATOM 769 N N . THR A 1 105 ? 64.097 37.782 2.070 1.00 5.57 131 THR A N 1
ATOM 770 C CA . THR A 1 105 ? 63.583 38.085 3.410 1.00 5.69 131 THR A CA 1
ATOM 771 C C . THR A 1 105 ? 62.815 39.405 3.528 1.00 5.72 131 THR A C 1
ATOM 772 O O . THR A 1 105 ? 62.027 39.561 4.450 1.00 6.30 131 THR A O 1
ATOM 776 N N . SER A 1 106 ? 63.051 40.359 2.630 1.00 5.93 132 SER A N 1
ATOM 777 C CA . SER A 1 106 ? 62.391 41.661 2.725 1.00 6.03 132 SER A CA 1
ATOM 778 C C . SER A 1 106 ? 60.882 41.531 2.528 1.00 5.96 132 SER A C 1
ATOM 779 O O . SER A 1 106 ? 60.420 40.690 1.765 1.00 6.11 132 SER A O 1
ATOM 782 N N . ILE A 1 107 ? 60.115 42.375 3.212 1.00 6.04 133 ILE A N 1
ATOM 783 C CA . ILE A 1 107 ? 58.672 42.453 2.973 1.00 5.88 133 ILE A CA 1
ATOM 784 C C . ILE A 1 107 ? 58.367 42.807 1.509 1.00 5.64 133 ILE A C 1
ATOM 785 O O . ILE A 1 107 ? 57.340 42.402 0.968 1.00 5.51 133 ILE A O 1
ATOM 790 N N . ASP A 1 108 ? 59.265 43.559 0.880 1.00 5.34 134 ASP A N 1
ATOM 791 C CA . ASP A 1 108 ? 59.124 43.942 -0.527 1.00 5.31 134 ASP A CA 1
ATOM 792 C C . ASP A 1 108 ? 59.277 42.777 -1.510 1.00 5.08 134 ASP A C 1
ATOM 793 O O . ASP A 1 108 ? 58.931 42.912 -2.682 1.00 5.25 134 ASP A O 1
ATOM 798 N N . SER A 1 109 ? 59.793 41.645 -1.034 1.00 4.54 135 SER A N 1
ATOM 799 C CA . SER A 1 109 ? 59.927 40.435 -1.851 1.00 4.30 135 SER A CA 1
ATOM 800 C C . SER A 1 109 ? 58.605 39.688 -2.050 1.00 4.15 135 SER A C 1
ATOM 801 O O . SER A 1 109 ? 58.517 38.799 -2.899 1.00 4.53 135 SER A O 1
ATOM 804 N N . TRP A 1 110 ? 57.584 40.028 -1.266 1.00 3.76 136 TRP A N 1
ATOM 805 C CA . TRP A 1 110 ? 56.297 39.343 -1.357 1.00 3.96 136 TRP A CA 1
ATOM 806 C C . TRP A 1 110 ? 55.444 39.906 -2.485 1.00 3.96 136 TRP A C 1
ATOM 807 O O . TRP A 1 110 ? 54.925 41.019 -2.391 1.00 4.38 136 TRP A O 1
ATOM 818 N N . LYS A 1 111 ? 55.337 39.130 -3.559 1.00 3.92 137 LYS A N 1
ATOM 819 C CA . LYS A 1 111 ? 54.450 39.430 -4.675 1.00 4.02 137 LYS A CA 1
ATOM 820 C C . LYS A 1 111 ? 53.048 38.909 -4.381 1.00 3.45 137 LYS A C 1
ATOM 821 O O . LYS A 1 111 ? 52.866 38.031 -3.545 1.00 3.75 137 LYS A O 1
ATOM 827 N N . ASN A 1 112 ? 52.069 39.456 -5.093 1.00 3.24 138 ASN A N 1
ATOM 828 C CA . ASN A 1 112 ? 50.659 39.172 -4.874 1.00 3.13 138 ASN A CA 1
ATOM 829 C C . ASN A 1 112 ? 50.072 38.461 -6.092 1.00 3.09 138 ASN A C 1
ATOM 830 O O . ASN A 1 112 ? 49.892 39.069 -7.143 1.00 3.44 138 ASN A O 1
ATOM 835 N N . ALA A 1 113 ? 49.800 37.165 -5.944 1.00 3.15 139 ALA A N 1
ATOM 836 C CA . ALA A 1 113 ? 49.140 36.374 -6.987 1.00 3.31 139 ALA A CA 1
ATOM 837 C C . ALA A 1 113 ? 47.631 36.607 -7.035 1.00 3.35 139 ALA A C 1
ATOM 838 O O . ALA A 1 113 ? 46.947 36.060 -7.898 1.00 3.78 139 ALA A O 1
ATOM 840 N N . GLY A 1 114 ? 47.117 37.401 -6.100 1.00 3.19 140 GLY A N 1
ATOM 841 C CA . GLY A 1 114 ? 45.718 37.784 -6.086 1.00 2.99 140 GLY A CA 1
ATOM 842 C C . GLY A 1 114 ? 44.880 36.804 -5.296 1.00 3.01 140 GLY A C 1
ATOM 843 O O . GLY A 1 114 ? 45.397 35.968 -4.558 1.00 2.66 140 GLY A O 1
ATOM 844 N N . ARG A 1 115 ? 43.567 36.914 -5.451 1.00 2.83 141 ARG A N 1
ATOM 845 C CA . ARG A 1 115 ? 42.637 36.036 -4.761 1.00 3.12 141 ARG A CA 1
ATOM 846 C C . ARG A 1 115 ? 42.793 34.591 -5.211 1.00 3.14 141 ARG A C 1
ATOM 847 O O . ARG A 1 115 ? 43.030 34.313 -6.390 1.00 3.41 141 ARG A O 1
ATOM 855 N N . VAL A 1 116 ? 42.639 33.678 -4.260 1.00 3.00 142 VAL A N 1
ATOM 856 C CA . VAL A 1 116 ? 42.628 32.250 -4.549 1.00 3.13 142 VAL A CA 1
ATOM 857 C C . VAL A 1 116 ? 41.375 31.890 -5.340 1.00 3.04 142 VAL A C 1
ATOM 858 O O . VAL A 1 116 ? 41.437 31.103 -6.281 1.00 3.52 142 VAL A O 1
ATOM 862 N N . PHE A 1 117 ? 40.246 32.483 -4.955 1.00 3.01 143 PHE A N 1
ATOM 863 C CA . PHE A 1 117 ? 38.944 32.128 -5.508 1.00 3.08 143 PHE A CA 1
ATOM 864 C C . PHE A 1 117 ? 38.342 33.231 -6.369 1.00 3.33 143 PHE A C 1
ATOM 865 O O . PHE A 1 117 ? 38.516 34.416 -6.094 1.00 3.64 143 PHE A O 1
ATOM 873 N N . LYS A 1 118 ? 37.656 32.820 -7.429 1.00 3.53 144 LYS A N 1
ATOM 874 C CA . LYS A 1 118 ? 36.716 33.670 -8.153 1.00 4.20 144 LYS A CA 1
ATOM 875 C C . LYS A 1 118 ? 35.383 33.601 -7.417 1.00 4.21 144 LYS A C 1
ATOM 876 O O . LYS A 1 118 ? 35.091 32.603 -6.762 1.00 4.17 144 LYS A O 1
ATOM 882 N N . ASP A 1 119 ? 34.565 34.642 -7.539 1.00 4.64 145 ASP A N 1
ATOM 883 C CA . ASP A 1 119 ? 33.231 34.640 -6.931 1.00 4.98 145 ASP A CA 1
ATOM 884 C C . ASP A 1 119 ? 32.380 33.461 -7.414 1.00 4.68 145 ASP A C 1
ATOM 885 O O . ASP A 1 119 ? 31.552 32.941 -6.667 1.00 4.47 145 ASP A O 1
ATOM 890 N N . SER A 1 120 ? 32.594 33.047 -8.660 1.00 4.17 146 SER A N 1
ATOM 891 C CA . SER A 1 120 ? 31.837 31.952 -9.259 1.00 4.15 146 SER A CA 1
ATOM 892 C C . SER A 1 120 ? 32.247 30.566 -8.752 1.00 3.88 146 SER A C 1
ATOM 893 O O . SER A 1 120 ? 31.499 29.614 -8.941 1.00 3.74 146 SER A O 1
ATOM 896 N N . ASP A 1 121 ? 33.418 30.444 -8.127 1.00 3.66 147 ASP A N 1
ATOM 897 C CA . ASP A 1 121 ? 33.929 29.133 -7.702 1.00 3.51 147 ASP A CA 1
ATOM 898 C C . ASP A 1 121 ? 33.024 28.417 -6.706 1.00 3.39 147 ASP A C 1
ATOM 899 O O . ASP A 1 121 ? 32.874 27.201 -6.777 1.00 3.24 147 ASP A O 1
ATOM 904 N N . LYS A 1 122 ? 32.424 29.164 -5.783 1.00 3.17 148 LYS A N 1
ATOM 905 C CA . LYS A 1 122 ? 31.574 28.573 -4.743 1.00 3.35 148 LYS A CA 1
ATOM 906 C C . LYS A 1 122 ? 30.310 27.952 -5.334 1.00 3.33 148 LYS A C 1
ATOM 907 O O . LYS A 1 122 ? 29.752 27.014 -4.768 1.00 3.36 148 LYS A O 1
ATOM 913 N N . PHE A 1 123 ? 29.870 28.481 -6.473 1.00 3.15 149 PHE A N 1
ATOM 914 C CA . PHE A 1 123 ? 28.714 27.945 -7.185 1.00 3.22 149 PHE A CA 1
ATOM 915 C C . PHE A 1 123 ? 29.107 26.752 -8.045 1.00 3.03 149 PHE A C 1
ATOM 916 O O . PHE A 1 123 ? 28.424 25.733 -8.040 1.00 2.67 149 PHE A O 1
ATOM 924 N N . ASP A 1 124 ? 30.230 26.858 -8.749 1.00 2.75 150 ASP A N 1
ATOM 925 C CA . ASP A 1 124 ? 30.701 25.764 -9.599 1.00 3.01 150 ASP A CA 1
ATOM 926 C C . ASP A 1 124 ? 31.033 24.509 -8.787 1.00 2.66 150 ASP A C 1
ATOM 927 O O . ASP A 1 124 ? 31.002 23.399 -9.322 1.00 2.83 150 ASP A O 1
ATOM 932 N N . ALA A 1 125 ? 31.324 24.684 -7.498 1.00 2.14 151 ALA A N 1
ATOM 933 C CA . ALA A 1 125 ? 31.689 23.578 -6.612 1.00 2.00 151 ALA A CA 1
ATOM 934 C C . ALA A 1 125 ? 30.558 22.580 -6.337 1.00 2.00 151 ALA A C 1
ATOM 935 O O . ALA A 1 125 ? 30.816 21.508 -5.796 1.00 2.00 151 ALA A O 1
ATOM 937 N N . ASN A 1 126 ? 29.320 22.919 -6.694 1.00 2.00 152 ASN A N 1
ATOM 938 C CA . ASN A 1 126 ? 28.174 22.033 -6.452 1.00 2.00 152 ASN A CA 1
ATOM 939 C C . ASN A 1 126 ? 28.138 21.611 -4.981 1.00 2.10 152 ASN A C 1
ATOM 940 O O . ASN A 1 126 ? 28.134 20.423 -4.640 1.00 2.00 152 ASN A O 1
ATOM 945 N N . ASP A 1 127 ? 28.117 22.620 -4.122 1.00 2.07 153 ASP A N 1
ATOM 946 C CA . ASP A 1 127 ? 28.240 22.448 -2.682 1.00 2.06 153 ASP A CA 1
ATOM 947 C C . ASP A 1 127 ? 27.238 23.385 -2.019 1.00 2.34 153 ASP A C 1
ATOM 948 O O . ASP A 1 127 ? 27.391 24.599 -2.084 1.00 2.38 153 ASP A O 1
ATOM 953 N N . SER A 1 128 ? 26.205 22.814 -1.405 1.00 2.40 154 SER A N 1
ATOM 954 C CA . SER A 1 128 ? 25.076 23.587 -0.881 1.00 2.85 154 SER A CA 1
ATOM 955 C C . SER A 1 128 ? 25.499 24.647 0.136 1.00 2.76 154 SER A C 1
ATOM 956 O O . SER A 1 128 ? 24.988 25.767 0.121 1.00 2.84 154 SER A O 1
ATOM 959 N N . ILE A 1 129 ? 26.427 24.296 1.017 1.00 2.71 155 ILE A N 1
ATOM 960 C CA . ILE A 1 129 ? 26.890 25.239 2.035 1.00 2.88 155 ILE A CA 1
ATOM 961 C C . ILE A 1 129 ? 27.693 26.364 1.392 1.00 3.05 155 ILE A C 1
ATOM 962 O O . ILE A 1 129 ? 27.470 27.533 1.702 1.00 2.63 155 ILE A O 1
ATOM 967 N N . LEU A 1 130 ? 28.604 26.010 0.491 1.00 3.15 156 LEU A N 1
ATOM 968 C CA . LEU A 1 130 ? 29.487 26.984 -0.153 1.00 3.08 156 LEU A CA 1
ATOM 969 C C . LEU A 1 130 ? 28.744 28.074 -0.917 1.00 3.35 156 LEU A C 1
ATOM 970 O O . LEU A 1 130 ? 29.186 29.213 -0.944 1.00 2.77 156 LEU A O 1
ATOM 975 N N . LYS A 1 131 ? 27.617 27.755 -1.538 1.00 3.85 157 LYS A N 1
ATOM 976 C CA . LYS A 1 131 ? 26.942 28.785 -2.331 1.00 4.22 157 LYS A CA 1
ATOM 977 C C . LYS A 1 131 ? 26.335 29.903 -1.463 1.00 4.58 157 LYS A C 1
ATOM 978 O O . LYS A 1 131 ? 25.965 30.951 -1.985 1.00 5.17 157 LYS A O 1
ATOM 984 N N . ASP A 1 132 ? 26.286 29.694 -0.146 1.00 4.60 158 ASP A N 1
ATOM 985 C CA . ASP A 1 132 ? 25.846 30.722 0.809 1.00 4.55 158 ASP A CA 1
ATOM 986 C C . ASP A 1 132 ? 26.991 31.456 1.529 1.00 4.14 158 ASP A C 1
ATOM 987 O O . ASP A 1 132 ? 26.756 32.221 2.464 1.00 4.28 158 ASP A O 1
ATOM 992 N N . GLN A 1 133 ? 28.223 31.231 1.095 1.00 3.34 159 GLN A N 1
ATOM 993 C CA . GLN A 1 133 ? 29.384 31.885 1.690 1.00 3.23 159 GLN A CA 1
ATOM 994 C C . GLN A 1 133 ? 29.401 33.384 1.396 1.00 3.09 159 GLN A C 1
ATOM 995 O O . GLN A 1 133 ? 29.113 33.802 0.273 1.00 3.41 159 GLN A O 1
ATOM 1001 N N . THR A 1 134 ? 29.759 34.182 2.402 1.00 3.26 160 THR A N 1
ATOM 1002 C CA . THR A 1 134 ? 29.936 35.629 2.228 1.00 3.23 160 THR A CA 1
ATOM 1003 C C . THR A 1 134 ? 31.352 36.127 2.534 1.00 3.00 160 THR A C 1
ATOM 1004 O O . THR A 1 134 ? 31.732 37.192 2.057 1.00 3.35 160 THR A O 1
ATOM 1008 N N . GLN A 1 135 ? 32.111 35.379 3.336 1.00 2.94 161 GLN A N 1
ATOM 1009 C CA . GLN A 1 135 ? 33.507 35.711 3.625 1.00 2.84 161 GLN A CA 1
ATOM 1010 C C . GLN A 1 135 ? 34.347 34.438 3.685 1.00 2.88 161 GLN A C 1
ATOM 1011 O O . GLN A 1 135 ? 33.834 33.361 3.974 1.00 2.25 161 GLN A O 1
ATOM 1017 N N . GLU A 1 136 ? 35.641 34.576 3.422 1.00 2.79 162 GLU A N 1
ATOM 1018 C CA . GLU A 1 136 ? 36.596 33.481 3.534 1.00 2.99 162 GLU A CA 1
ATOM 1019 C C . GLU A 1 136 ? 37.488 33.792 4.724 1.00 3.14 162 GLU A C 1
ATOM 1020 O O . GLU A 1 136 ? 38.188 34.793 4.714 1.00 3.38 162 GLU A O 1
ATOM 1026 N N . TRP A 1 137 ? 37.429 32.957 5.757 1.00 3.30 163 TRP A N 1
ATOM 1027 C CA . TRP A 1 137 ? 38.213 33.151 6.977 1.00 3.26 163 TRP A CA 1
ATOM 1028 C C . TRP A 1 137 ? 39.363 32.132 7.036 1.00 3.64 163 TRP A C 1
ATOM 1029 O O . TRP A 1 137 ? 39.556 31.352 6.101 1.00 3.33 163 TRP A O 1
ATOM 1040 N N . SER A 1 138 ? 40.127 32.148 8.126 1.00 3.56 164 SER A N 1
ATOM 1041 C CA . SER A 1 138 ? 41.468 31.559 8.149 1.00 4.16 164 SER A CA 1
ATOM 1042 C C . SER A 1 138 ? 41.514 30.045 8.133 1.00 3.97 164 SER A C 1
ATOM 1043 O O . SER A 1 138 ? 40.529 29.367 8.391 1.00 3.57 164 SER A O 1
ATOM 1046 N N . GLY A 1 139 ? 42.698 29.528 7.838 1.00 3.49 165 GLY A N 1
ATOM 1047 C CA . GLY A 1 139 ? 42.935 28.102 7.853 1.00 3.38 165 GLY A CA 1
ATOM 1048 C C . GLY A 1 139 ? 44.406 27.754 7.786 1.00 3.44 165 GLY A C 1
ATOM 1049 O O . GLY A 1 139 ? 45.227 28.288 8.539 1.00 3.45 165 GLY A O 1
ATOM 1050 N N . SER A 1 140 ? 44.726 26.838 6.880 1.00 3.00 166 SER A N 1
ATOM 1051 C CA . SER A 1 140 ? 46.076 26.343 6.701 1.00 3.22 166 SER A CA 1
ATOM 1052 C C . SER A 1 140 ? 46.235 25.875 5.263 1.00 3.08 166 SER A C 1
ATOM 1053 O O . SER A 1 140 ? 45.278 25.840 4.506 1.00 2.98 166 SER A O 1
ATOM 1056 N N . ALA A 1 141 ? 47.452 25.536 4.880 1.00 3.05 167 ALA A N 1
ATOM 1057 C CA . ALA A 1 141 ? 47.695 24.997 3.550 1.00 3.02 167 ALA A CA 1
ATOM 1058 C C . ALA A 1 141 ? 48.839 24.013 3.625 1.00 2.98 167 ALA A C 1
ATOM 1059 O O . ALA A 1 141 ? 49.869 24.295 4.228 1.00 2.95 167 ALA A O 1
ATOM 1061 N N . THR A 1 142 ? 48.643 22.849 3.024 1.00 2.72 168 THR A N 1
ATOM 1062 C CA . THR A 1 142 ? 49.666 21.823 3.005 1.00 3.25 168 THR A CA 1
ATOM 1063 C C . THR A 1 142 ? 50.091 21.504 1.576 1.00 3.10 168 THR A C 1
ATOM 1064 O O . THR A 1 142 ? 49.3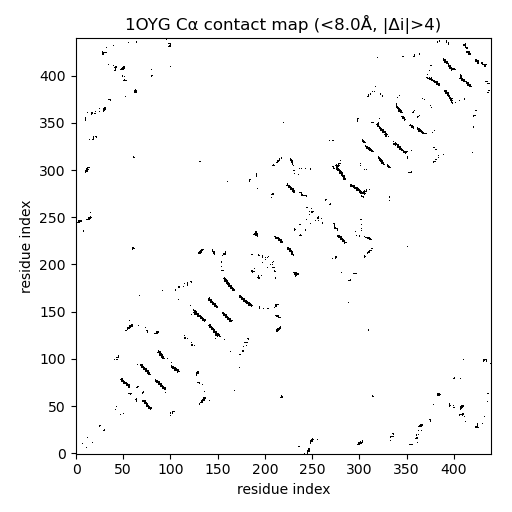08 21.608 0.637 1.00 2.76 168 THR A O 1
ATOM 1068 N N . PHE A 1 143 ? 51.353 21.127 1.437 1.00 2.88 169 PHE A N 1
ATOM 1069 C CA . PHE A 1 143 ? 51.968 20.810 0.160 1.00 2.97 169 PHE A CA 1
ATOM 1070 C C . PHE A 1 143 ? 52.024 19.290 0.094 1.00 2.89 169 PHE A C 1
ATOM 1071 O O . PHE A 1 143 ? 52.757 18.651 0.852 1.00 3.26 169 PHE A O 1
ATOM 1079 N N . THR A 1 144 ? 51.220 18.709 -0.789 1.00 2.62 170 THR A N 1
ATOM 1080 C CA . THR A 1 144 ? 51.020 17.262 -0.790 1.00 2.84 170 THR A CA 1
ATOM 1081 C C . THR A 1 144 ? 52.219 16.533 -1.386 1.00 2.79 170 THR A C 1
ATOM 1082 O O . THR A 1 144 ? 53.087 17.134 -2.030 1.00 2.62 170 THR A O 1
ATOM 1086 N N . SER A 1 145 ? 52.261 15.224 -1.171 1.00 3.07 171 SER A N 1
ATOM 1087 C CA . SER A 1 145 ? 53.356 14.402 -1.672 1.00 3.29 171 SER A CA 1
ATOM 1088 C C . SER A 1 145 ? 53.392 14.319 -3.200 1.00 3.35 171 SER A C 1
ATOM 1089 O O . SER A 1 145 ? 54.449 14.051 -3.768 1.00 3.64 171 SER A O 1
ATOM 1092 N N . ASP A 1 146 ? 52.256 14.561 -3.857 1.00 3.43 172 ASP A N 1
ATOM 1093 C CA . ASP A 1 146 ? 52.217 14.645 -5.319 1.00 3.58 172 ASP A CA 1
ATOM 1094 C C . ASP A 1 146 ? 52.293 16.086 -5.859 1.00 3.38 172 ASP A C 1
ATOM 1095 O O . ASP A 1 146 ? 51.986 16.335 -7.022 1.00 3.55 172 ASP A O 1
ATOM 1100 N N . GLY A 1 147 ? 52.740 17.016 -5.016 1.00 3.05 173 GLY A N 1
ATOM 1101 C CA . GLY A 1 147 ? 53.117 18.352 -5.451 1.00 3.17 173 GLY A CA 1
ATOM 1102 C C . GLY A 1 147 ? 51.975 19.336 -5.637 1.00 3.33 173 GLY A C 1
ATOM 1103 O O . GLY A 1 147 ? 52.095 20.267 -6.431 1.00 4.20 173 GLY A O 1
ATOM 1104 N N . LYS A 1 148 ? 50.890 19.149 -4.892 1.00 3.16 174 LYS A N 1
ATOM 1105 C CA . LYS A 1 148 ? 49.711 20.002 -5.005 1.00 3.24 174 LYS A CA 1
ATOM 1106 C C . LYS A 1 148 ? 49.581 20.925 -3.802 1.00 2.83 174 LYS A C 1
ATOM 1107 O O . LYS A 1 148 ? 50.001 20.595 -2.692 1.00 3.27 174 LYS A O 1
ATOM 1113 N N . ILE A 1 149 ? 48.993 22.090 -4.038 1.00 2.51 175 ILE A N 1
ATOM 1114 C CA . ILE A 1 149 ? 48.697 23.044 -2.983 1.00 2.61 175 ILE A CA 1
ATOM 1115 C C . ILE A 1 149 ? 47.296 22.747 -2.482 1.00 2.66 175 ILE A C 1
ATOM 1116 O O . ILE A 1 149 ? 46.328 22.925 -3.210 1.00 2.91 175 ILE A O 1
ATOM 1121 N N . ARG A 1 150 ? 47.206 22.277 -1.242 1.00 2.58 176 ARG A N 1
ATOM 1122 C CA . ARG A 1 150 ? 45.957 21.822 -0.639 1.00 2.64 176 ARG A CA 1
ATOM 1123 C C . ARG A 1 150 ? 45.578 22.791 0.479 1.00 2.96 176 ARG A C 1
ATOM 1124 O O . ARG A 1 150 ? 46.175 22.784 1.553 1.00 2.84 176 ARG A O 1
ATOM 1132 N N . LEU A 1 151 ? 44.587 23.633 0.200 1.00 2.71 177 LEU A N 1
ATOM 1133 C CA . LEU A 1 151 ? 44.134 24.673 1.118 1.00 2.75 177 LEU A CA 1
ATOM 1134 C C . LEU A 1 151 ? 43.000 24.178 2.016 1.00 2.77 177 LEU A C 1
ATOM 1135 O O . LEU A 1 151 ? 42.140 23.420 1.580 1.00 2.68 177 LEU A O 1
ATOM 1140 N N . PHE A 1 152 ? 43.029 24.606 3.276 1.00 2.78 178 PHE A N 1
ATOM 1141 C CA . PHE A 1 152 ? 41.905 24.461 4.202 1.00 2.70 178 PHE A CA 1
ATOM 1142 C C . PHE A 1 152 ? 41.569 25.846 4.712 1.00 2.80 178 PHE A C 1
ATOM 1143 O O . PHE A 1 152 ? 42.455 26.615 5.062 1.00 3.72 178 PHE A O 1
ATOM 1151 N N . TYR A 1 153 ? 40.291 26.192 4.732 1.00 2.82 179 TYR A N 1
ATOM 1152 C CA . TYR A 1 153 ? 39.896 27.488 5.261 1.00 2.64 179 TYR A CA 1
ATOM 1153 C C . TYR A 1 153 ? 38.482 27.430 5.820 1.00 2.77 179 TYR A C 1
ATOM 1154 O O . TYR A 1 153 ? 37.839 26.378 5.819 1.00 2.63 179 TYR A O 1
ATOM 1163 N N . THR A 1 154 ? 38.023 28.568 6.323 1.00 2.80 180 THR A N 1
ATOM 1164 C CA . THR A 1 154 ? 36.716 28.698 6.954 1.00 2.80 180 THR A CA 1
ATOM 1165 C C . THR A 1 154 ? 35.731 29.418 6.039 1.00 2.64 180 THR A C 1
ATOM 1166 O O . THR A 1 154 ? 35.916 30.582 5.711 1.00 2.58 180 THR A O 1
ATOM 1170 N N . ASP A 1 155 ? 34.673 28.717 5.651 1.00 2.57 181 ASP A N 1
ATOM 1171 C CA . ASP A 1 155 ? 33.576 29.294 4.893 1.00 2.76 181 ASP A CA 1
ATOM 1172 C C . ASP A 1 155 ? 32.638 29.957 5.899 1.00 2.62 181 ASP A C 1
ATOM 1173 O O . ASP A 1 155 ? 32.017 29.271 6.697 1.00 2.00 181 ASP A O 1
ATOM 1178 N N . PHE A 1 156 ? 32.582 31.287 5.883 1.00 2.50 182 PHE A N 1
ATOM 1179 C CA . PHE A 1 156 ? 31.711 32.052 6.774 1.00 2.94 182 PHE A CA 1
ATOM 1180 C C . PHE A 1 156 ? 30.474 32.505 6.021 1.00 3.15 182 PHE A C 1
ATOM 1181 O O . PHE A 1 156 ? 30.579 33.048 4.928 1.00 3.09 182 PHE A O 1
ATOM 1189 N N . SER A 1 157 ? 29.301 32.304 6.609 1.00 3.54 183 SER A N 1
ATOM 1190 C CA . SER A 1 157 ? 28.055 32.730 5.989 1.00 4.30 183 SER A CA 1
ATOM 1191 C C . SER A 1 157 ? 27.301 33.751 6.832 1.00 4.89 183 SER A C 1
ATOM 1192 O O . SER A 1 157 ? 26.626 33.395 7.794 1.00 4.49 183 SER A O 1
ATOM 1195 N N . GLY A 1 158 ? 27.395 35.019 6.447 1.00 5.79 184 GLY A N 1
ATOM 1196 C CA . GLY A 1 158 ? 26.626 36.076 7.076 1.00 6.65 184 GLY A CA 1
ATOM 1197 C C . GLY A 1 158 ? 25.132 35.964 6.817 1.00 7.44 184 GLY A C 1
ATOM 1198 O O . GLY A 1 158 ? 24.327 36.533 7.558 1.00 8.80 184 GLY A O 1
ATOM 1199 N N . LYS A 1 159 ? 24.760 35.239 5.761 1.00 8.04 185 LYS A N 1
ATOM 1200 C CA . LYS A 1 159 ? 23.355 34.985 5.431 1.00 8.30 185 LYS A CA 1
ATOM 1201 C C . LYS A 1 159 ? 22.681 34.084 6.460 1.00 8.23 185 LYS A C 1
ATOM 1202 O O . LYS A 1 159 ? 21.484 34.229 6.726 1.00 9.17 185 LYS A O 1
ATOM 1204 N N . HIS A 1 160 ? 23.459 33.170 7.037 1.00 7.44 186 HIS A N 1
ATOM 1205 C CA . HIS A 1 160 ? 22.954 32.134 7.926 1.00 6.73 186 HIS A CA 1
ATOM 1206 C C . HIS A 1 160 ? 23.567 32.234 9.318 1.00 5.85 186 HIS A C 1
ATOM 1207 O O . HIS A 1 160 ? 24.157 31.277 9.819 1.00 5.83 186 HIS A O 1
ATOM 1209 N N . TYR A 1 161 ? 23.433 33.410 9.925 1.00 4.80 187 TYR A N 1
ATOM 1210 C CA . TYR A 1 161 ? 23.750 33.625 11.339 1.00 4.22 187 TYR A CA 1
ATOM 1211 C C . TYR A 1 161 ? 25.194 33.287 11.696 1.00 3.76 187 TYR A C 1
ATOM 1212 O O . TYR A 1 161 ? 25.482 32.822 12.796 1.00 3.41 187 TYR A O 1
ATOM 1221 N N . GLY A 1 162 ? 26.095 33.556 10.762 1.00 3.31 188 GLY A N 1
ATOM 1222 C CA . GLY A 1 162 ? 27.514 33.351 10.970 1.00 3.08 188 GLY A CA 1
ATOM 1223 C C . GLY A 1 162 ? 27.953 31.902 10.987 1.00 2.78 188 GLY A C 1
ATOM 1224 O O . GLY A 1 162 ? 28.883 31.546 11.708 1.00 2.90 188 GLY A O 1
ATOM 1225 N N . LYS A 1 163 ? 27.299 31.062 10.189 1.00 2.70 189 LYS A N 1
ATOM 1226 C CA . LYS A 1 163 ? 27.732 29.677 10.045 1.00 2.73 189 LYS A CA 1
ATOM 1227 C C . LYS A 1 163 ? 29.184 29.655 9.600 1.00 2.88 189 LYS A C 1
ATOM 1228 O O . LYS A 1 163 ? 29.596 30.459 8.773 1.00 2.60 189 LYS A O 1
ATOM 1234 N N . GLN A 1 164 ? 29.953 28.742 10.182 1.00 2.42 190 GLN A N 1
ATOM 1235 C CA . GLN A 1 164 ? 31.350 28.530 9.822 1.00 2.73 190 GLN A CA 1
ATOM 1236 C C . GLN A 1 164 ? 31.567 27.054 9.523 1.00 2.97 190 GLN A C 1
ATOM 1237 O O . GLN A 1 164 ? 31.226 26.195 10.331 1.00 3.00 190 GLN A O 1
ATOM 1243 N N . THR A 1 165 ? 32.142 26.777 8.357 1.00 2.92 191 THR A N 1
ATOM 1244 C CA . THR A 1 165 ? 32.300 25.421 7.847 1.00 2.86 191 THR A CA 1
ATOM 1245 C C . THR A 1 165 ? 33.736 25.200 7.400 1.00 2.99 191 THR A C 1
ATOM 1246 O O . THR A 1 165 ? 34.267 25.975 6.607 1.00 2.98 191 THR A O 1
ATOM 1250 N N . LEU A 1 166 ? 34.363 24.147 7.912 1.00 2.78 192 LEU A N 1
ATOM 1251 C CA . LEU A 1 166 ? 35.701 23.775 7.480 1.00 2.81 192 LEU A CA 1
ATOM 1252 C C . LEU A 1 166 ? 35.613 23.310 6.037 1.00 2.87 192 LEU A C 1
ATOM 1253 O O . LEU A 1 166 ? 34.786 22.467 5.707 1.00 3.08 192 LEU A O 1
ATOM 1258 N N . THR A 1 167 ? 36.475 23.872 5.196 1.00 2.65 193 THR A N 1
ATOM 1259 C CA . THR A 1 167 ? 36.384 23.741 3.746 1.00 2.77 193 THR A CA 1
ATOM 1260 C C . THR A 1 167 ? 37.768 23.480 3.185 1.00 2.67 193 THR A C 1
ATOM 1261 O O . THR A 1 167 ? 38.765 23.913 3.751 1.00 2.75 193 THR A O 1
ATOM 1265 N N . THR A 1 168 ? 37.825 22.767 2.067 1.00 2.68 194 THR A N 1
ATOM 1266 C CA . THR A 1 168 ? 39.080 22.521 1.382 1.00 2.71 194 THR A CA 1
ATOM 1267 C C . THR A 1 168 ? 38.984 22.779 -0.115 1.00 2.36 194 THR A C 1
ATOM 1268 O O . THR A 1 168 ? 37.914 22.724 -0.706 1.00 2.30 194 THR A O 1
ATOM 1272 N N . ALA A 1 169 ? 40.130 23.077 -0.713 1.00 2.38 195 ALA A N 1
ATOM 1273 C CA . ALA A 1 169 ? 40.264 23.146 -2.161 1.00 2.29 195 ALA A CA 1
ATOM 1274 C C . ALA A 1 169 ? 41.714 22.898 -2.534 1.00 2.24 195 ALA A C 1
ATOM 1275 O O . ALA A 1 169 ? 42.619 23.144 -1.738 1.00 2.31 195 ALA A O 1
ATOM 1277 N N . GLN A 1 170 ? 41.928 22.388 -3.737 1.00 2.20 196 GLN A N 1
ATOM 1278 C CA . GLN A 1 170 ? 43.251 22.374 -4.341 1.00 2.32 196 GLN A CA 1
ATOM 1279 C C . GLN A 1 170 ? 43.395 23.638 -5.171 1.00 2.20 196 GLN A C 1
ATOM 1280 O O . GLN A 1 170 ? 42.516 23.966 -5.961 1.00 2.04 196 GLN A O 1
ATOM 1286 N N . VAL A 1 171 ? 44.508 24.338 -4.993 1.00 2.13 197 VAL A N 1
ATOM 1287 C CA . VAL A 1 171 ? 44.796 25.562 -5.729 1.00 2.40 197 VAL A CA 1
ATOM 1288 C C . VAL A 1 171 ? 45.798 25.222 -6.823 1.00 2.57 197 VAL A C 1
ATOM 1289 O O . VAL A 1 171 ? 46.914 24.792 -6.536 1.00 2.57 197 VAL A O 1
ATOM 1293 N N . ASN A 1 172 ? 45.375 25.381 -8.074 1.00 2.86 198 ASN A N 1
ATOM 1294 C CA . ASN A 1 172 ? 46.208 25.088 -9.234 1.00 2.99 198 ASN A CA 1
ATOM 1295 C C . ASN A 1 172 ? 47.040 26.307 -9.585 1.00 3.44 198 ASN A C 1
ATOM 1296 O O . ASN A 1 172 ? 46.498 27.365 -9.874 1.00 3.39 198 ASN A O 1
ATOM 1301 N N . VAL A 1 173 ? 48.359 26.151 -9.527 1.00 4.05 199 VAL A N 1
ATOM 1302 C CA . VAL A 1 173 ? 49.295 27.259 -9.691 1.00 4.71 199 VAL A CA 1
ATOM 1303 C C . VAL A 1 173 ? 50.425 26.889 -10.646 1.00 5.41 199 VAL A C 1
ATOM 1304 O O . VAL A 1 173 ? 51.144 25.914 -10.414 1.00 6.60 199 VAL A O 1
ATOM 1308 N N . SER A 1 174 ? 50.581 27.677 -11.707 1.00 5.54 200 SER A N 1
ATOM 1309 C CA . SER A 1 174 ? 51.699 27.528 -12.635 1.00 5.92 200 SER A CA 1
ATOM 1310 C C . SER A 1 174 ? 52.905 28.315 -12.146 1.00 5.89 200 SER A C 1
ATOM 1311 O O . SER A 1 174 ? 52.767 29.442 -11.670 1.00 6.12 200 SER A O 1
ATOM 1314 N N . ALA A 1 175 ? 54.086 27.716 -12.274 1.00 6.01 201 ALA A N 1
ATOM 1315 C CA . ALA A 1 175 ? 55.326 28.328 -11.815 1.00 6.12 201 ALA A CA 1
ATOM 1316 C C . ALA A 1 175 ? 56.287 28.566 -12.972 1.00 6.26 201 ALA A C 1
ATOM 1317 O O . ALA A 1 175 ? 56.474 27.701 -13.829 1.00 6.81 201 ALA A O 1
ATOM 1319 N N . SER A 1 176 ? 56.885 29.750 -12.983 1.00 6.55 202 SER A N 1
ATOM 1320 C CA . SER A 1 176 ? 57.959 30.081 -13.910 1.00 6.83 202 SER A CA 1
ATOM 1321 C C . SER A 1 176 ? 59.126 30.686 -13.130 1.00 7.12 202 SER A C 1
ATOM 1322 O O . SER A 1 176 ? 59.071 30.790 -11.903 1.00 6.61 202 SER A O 1
ATOM 1325 N N . ASP A 1 177 ? 60.175 31.091 -13.841 1.00 7.88 203 ASP A N 1
ATOM 1326 C CA . ASP A 1 177 ? 61.369 31.649 -13.208 1.00 8.75 203 ASP A CA 1
ATOM 1327 C C . ASP A 1 177 ? 61.101 32.975 -12.486 1.00 8.95 203 ASP A C 1
ATOM 1328 O O . ASP A 1 177 ? 61.848 33.345 -11.570 1.00 9.52 203 ASP A O 1
ATOM 1333 N N . SER A 1 178 ? 60.043 33.681 -12.892 1.00 9.15 204 SER A N 1
ATOM 1334 C CA . SER A 1 178 ? 59.752 35.024 -12.379 1.00 9.34 204 SER A CA 1
ATOM 1335 C C . SER A 1 178 ? 58.463 35.148 -11.563 1.00 8.92 204 SER A C 1
ATOM 1336 O O . SER A 1 178 ? 58.391 35.985 -10.659 1.00 9.75 204 SER A O 1
ATOM 1339 N N . SER A 1 179 ? 57.449 34.337 -11.870 1.00 8.15 205 SER A N 1
ATOM 1340 C CA . SER A 1 179 ? 56.142 34.484 -11.227 1.00 7.49 205 SER A CA 1
ATOM 1341 C C . SER A 1 179 ? 55.430 33.167 -10.904 1.00 6.58 205 SER A C 1
ATOM 1342 O O . SER A 1 179 ? 55.791 32.102 -11.401 1.00 6.33 205 SER A O 1
ATOM 1345 N N . LEU A 1 180 ? 54.434 33.267 -10.030 1.00 5.72 206 LEU A N 1
ATOM 1346 C CA . LEU A 1 180 ? 53.449 32.217 -9.807 1.00 5.24 206 LEU A CA 1
ATOM 1347 C C . LEU A 1 180 ? 52.118 32.784 -10.262 1.00 5.15 206 LEU A C 1
ATOM 1348 O O . LEU A 1 180 ? 51.840 33.963 -10.042 1.00 5.36 206 LEU A O 1
ATOM 1353 N N . ASN A 1 181 ? 51.298 31.949 -10.890 1.00 5.04 207 ASN A N 1
ATOM 1354 C CA . ASN A 1 181 ? 49.998 32.373 -11.395 1.00 5.36 207 ASN A CA 1
ATOM 1355 C C . ASN A 1 181 ? 48.928 31.366 -10.988 1.00 4.90 207 ASN A C 1
ATOM 1356 O O . ASN A 1 181 ? 49.071 30.176 -11.241 1.00 5.02 207 ASN A O 1
ATOM 1361 N N . ILE A 1 182 ? 47.875 31.838 -10.325 1.00 4.48 208 ILE A N 1
ATOM 1362 C CA . ILE A 1 182 ? 46.758 30.977 -9.944 1.00 4.26 208 ILE A CA 1
ATOM 1363 C C . ILE A 1 182 ? 45.868 30.772 -11.166 1.00 4.07 208 ILE A C 1
ATOM 1364 O O . ILE A 1 182 ? 45.344 31.731 -11.729 1.00 4.41 208 ILE A O 1
ATOM 1369 N N . ASN A 1 183 ? 45.717 29.520 -11.579 1.00 3.87 209 ASN A N 1
ATOM 1370 C CA . ASN A 1 183 ? 44.894 29.170 -12.733 1.00 4.22 209 ASN A CA 1
ATOM 1371 C C . ASN A 1 183 ? 43.444 28.890 -12.355 1.00 4.25 209 ASN A C 1
ATOM 1372 O O . ASN A 1 183 ? 42.533 29.086 -13.163 1.00 5.41 209 ASN A O 1
ATOM 1377 N N . GLY A 1 184 ? 43.234 28.454 -11.119 1.00 3.74 210 GLY A N 1
ATOM 1378 C CA . GLY A 1 184 ? 41.909 28.115 -10.641 1.00 3.37 210 GLY A CA 1
ATOM 1379 C C . GLY A 1 184 ? 41.988 27.142 -9.488 1.00 3.28 210 GLY A C 1
ATOM 1380 O O . GLY A 1 184 ? 43.065 26.884 -8.961 1.00 3.25 210 GLY A O 1
ATOM 1381 N N . VAL A 1 185 ? 40.837 26.613 -9.096 1.00 2.97 211 VAL A N 1
ATOM 1382 C CA . VAL A 1 185 ? 40.756 25.631 -8.029 1.00 2.94 211 VAL A CA 1
ATOM 1383 C C . VAL A 1 185 ? 39.983 24.402 -8.484 1.00 2.62 211 VAL A C 1
ATOM 1384 O O . VAL A 1 185 ? 39.253 24.432 -9.475 1.00 3.11 211 VAL A O 1
ATOM 1388 N N . GLU A 1 186 ? 40.166 23.315 -7.748 1.00 2.50 212 GLU A N 1
ATOM 1389 C CA . GLU A 1 186 ? 39.378 22.108 -7.939 1.00 2.62 212 GLU A CA 1
ATOM 1390 C C . GLU A 1 186 ? 39.237 21.390 -6.602 1.00 2.51 212 GLU A C 1
ATOM 1391 O O . GLU A 1 186 ? 39.826 21.802 -5.604 1.00 2.81 212 GLU A O 1
ATOM 1397 N N . ASP A 1 187 ? 38.440 20.329 -6.586 1.00 2.83 213 ASP A N 1
ATOM 1398 C CA . ASP A 1 187 ? 38.180 19.570 -5.368 1.00 2.71 213 ASP A CA 1
ATOM 1399 C C . ASP A 1 187 ? 37.821 20.496 -4.209 1.00 2.69 213 ASP A C 1
ATOM 1400 O O . ASP A 1 187 ? 38.347 20.376 -3.097 1.00 2.70 213 ASP A O 1
ATOM 1405 N N . TYR A 1 188 ? 36.913 21.421 -4.512 1.00 2.68 214 TYR A N 1
ATOM 1406 C CA . TYR A 1 188 ? 36.497 22.503 -3.632 1.00 2.27 214 TYR A CA 1
ATOM 1407 C C . TYR A 1 188 ? 35.224 22.072 -2.917 1.00 2.42 214 TYR A C 1
ATOM 1408 O O . TYR A 1 188 ? 34.171 21.949 -3.541 1.00 2.08 214 TYR A O 1
ATOM 1417 N N . LYS A 1 189 ? 35.319 21.824 -1.616 1.00 2.43 215 LYS A N 1
ATOM 1418 C CA . LYS A 1 189 ? 34.229 21.168 -0.901 1.00 2.52 215 LYS A CA 1
ATOM 1419 C C . LYS A 1 189 ? 34.229 21.426 0.599 1.00 2.87 215 LYS A C 1
ATOM 1420 O O . LYS A 1 189 ? 35.276 21.558 1.217 1.00 2.45 215 LYS A O 1
ATOM 1426 N N . SER A 1 190 ? 33.028 21.484 1.164 1.00 2.67 216 SER A N 1
ATOM 1427 C CA . SER A 1 190 ? 32.823 21.515 2.606 1.00 2.88 216 SER A CA 1
ATOM 1428 C C . SER A 1 190 ? 33.219 20.167 3.215 1.00 3.00 216 SER A C 1
ATOM 1429 O O . SER A 1 190 ? 32.907 19.120 2.651 1.00 3.21 216 SER A O 1
ATOM 1432 N N . ILE A 1 191 ? 33.887 20.211 4.369 1.00 3.13 217 ILE A N 1
ATOM 1433 C CA . ILE A 1 191 ? 34.327 19.016 5.101 1.00 3.58 217 ILE A CA 1
ATOM 1434 C C . ILE A 1 191 ? 33.556 18.810 6.411 1.00 3.34 217 ILE A C 1
ATOM 1435 O O . ILE A 1 191 ? 33.213 17.680 6.760 1.00 3.71 217 ILE A O 1
ATOM 1440 N N . PHE A 1 192 ? 33.318 19.881 7.166 1.00 2.99 218 PHE A N 1
ATOM 1441 C CA . PHE A 1 192 ? 32.748 19.729 8.508 1.00 2.97 218 PHE A CA 1
ATOM 1442 C C . PHE A 1 192 ? 32.075 21.007 8.996 1.00 3.28 218 PHE A C 1
ATOM 1443 O O . PHE A 1 192 ? 32.680 22.074 8.974 1.00 3.37 218 PHE A O 1
ATOM 1451 N N . ASP A 1 193 ? 30.827 20.882 9.445 1.00 3.92 219 ASP A N 1
ATOM 1452 C CA . ASP A 1 193 ? 30.054 22.014 9.968 1.00 4.35 219 ASP A CA 1
ATOM 1453 C C . ASP A 1 193 ? 29.546 21.783 11.401 1.00 4.49 219 ASP A C 1
ATOM 1454 O O . ASP A 1 193 ? 28.604 22.439 11.853 1.00 4.83 219 ASP A O 1
ATOM 1459 N N . GLY A 1 194 ? 30.208 20.883 12.126 1.00 4.61 220 GLY A N 1
ATOM 1460 C CA . GLY A 1 194 ? 29.831 20.553 13.492 1.00 4.94 220 GLY A CA 1
ATOM 1461 C C . GLY A 1 194 ? 28.904 19.355 13.507 1.00 5.25 220 GLY A C 1
ATOM 1462 O O . GLY A 1 194 ? 28.344 18.990 12.474 1.00 6.75 220 GLY A O 1
ATOM 1463 N N . ASP A 1 195 ? 28.763 18.723 14.668 1.00 5.24 221 ASP A N 1
ATOM 1464 C CA . ASP A 1 195 ? 27.888 17.556 14.807 1.00 5.06 221 ASP A CA 1
ATOM 1465 C C . ASP A 1 195 ? 26.919 17.621 15.995 1.00 5.09 221 ASP A C 1
ATOM 1466 O O . ASP A 1 195 ? 26.145 16.691 16.218 1.00 5.95 221 ASP A O 1
ATOM 1471 N N . GLY A 1 196 ? 26.959 18.713 16.750 1.00 4.52 222 GLY A N 1
ATOM 1472 C CA . GLY A 1 196 ? 26.056 18.906 17.867 1.00 4.36 222 GLY A CA 1
ATOM 1473 C C . GLY A 1 196 ? 26.494 18.252 19.163 1.00 4.35 222 GLY A C 1
ATOM 1474 O O . GLY A 1 196 ? 26.306 18.835 20.222 1.00 4.23 222 GLY A O 1
ATOM 1475 N N . LYS A 1 197 ? 27.079 17.058 19.076 1.00 4.19 223 LYS A N 1
ATOM 1476 C CA . LYS A 1 197 ? 27.435 16.254 20.245 1.00 4.28 223 LYS A CA 1
ATOM 1477 C C . LYS A 1 197 ? 28.876 16.481 20.698 1.00 3.88 223 LYS A C 1
ATOM 1478 O O . LYS A 1 197 ? 29.165 16.453 21.888 1.00 4.01 223 LYS A O 1
ATOM 1482 N N . THR A 1 198 ? 29.775 16.681 19.740 1.00 3.65 224 THR A N 1
ATOM 1483 C CA . THR A 1 198 ? 31.196 16.894 20.017 1.00 3.54 224 THR A CA 1
ATOM 1484 C C . THR A 1 198 ? 31.588 18.359 19.823 1.00 3.31 224 THR A C 1
ATOM 1485 O O . THR A 1 198 ? 32.356 18.911 20.604 1.00 3.07 224 THR A O 1
ATOM 1489 N N . TYR A 1 199 ? 31.063 18.966 18.762 1.00 2.99 225 TYR A N 1
ATOM 1490 C CA . TYR A 1 199 ? 31.343 20.358 18.418 1.00 2.91 225 TYR A CA 1
ATOM 1491 C C . TYR A 1 199 ? 30.038 21.056 18.080 1.00 2.82 225 TYR A C 1
ATOM 1492 O O . TYR A 1 199 ? 29.217 20.529 17.326 1.00 3.02 225 TYR A O 1
ATOM 1501 N N . GLN A 1 200 ? 29.854 22.240 18.648 1.00 2.48 226 GLN A N 1
ATOM 1502 C CA . GLN A 1 200 ? 28.656 23.033 18.423 1.00 2.42 226 GLN A CA 1
ATOM 1503 C C . GLN A 1 200 ? 28.468 23.317 16.934 1.00 2.21 226 GLN A C 1
ATOM 1504 O O . GLN A 1 200 ? 29.435 23.534 16.208 1.00 2.18 226 GLN A O 1
ATOM 1510 N N . ASN A 1 201 ? 27.217 23.297 16.486 1.00 2.42 227 ASN A N 1
ATOM 1511 C CA . ASN A 1 201 ? 26.874 23.703 15.123 1.00 2.41 227 ASN A CA 1
ATOM 1512 C C . ASN A 1 201 ? 26.073 25.006 15.149 1.00 2.37 227 ASN A C 1
ATOM 1513 O O . ASN A 1 201 ? 25.725 25.502 16.218 1.00 2.39 227 ASN A O 1
ATOM 1518 N N . VAL A 1 202 ? 25.784 25.566 13.981 1.00 2.36 228 VAL A N 1
ATOM 1519 C CA . VAL A 1 202 ? 25.159 26.882 13.932 1.00 2.46 228 VAL A CA 1
ATOM 1520 C C . VAL A 1 202 ? 23.703 26.818 14.392 1.00 2.41 228 VAL A C 1
ATOM 1521 O O . VAL A 1 202 ? 23.191 27.794 14.921 1.00 2.08 228 VAL A O 1
ATOM 1525 N N . GLN A 1 203 ? 23.037 25.679 14.224 1.00 2.41 229 GLN A N 1
ATOM 1526 C CA . GLN A 1 203 ? 21.662 25.570 14.708 1.00 2.64 229 GLN A CA 1
ATOM 1527 C C . GLN A 1 203 ? 21.597 25.729 16.222 1.00 2.42 229 GLN A C 1
ATOM 1528 O O . GLN A 1 203 ? 20.660 26.303 16.738 1.00 2.18 229 GLN A O 1
ATOM 1534 N N . GLN A 1 204 ? 22.595 25.216 16.931 1.00 2.14 230 GLN A N 1
ATOM 1535 C CA . GLN A 1 204 ? 22.632 25.353 18.381 1.00 2.46 230 GLN A CA 1
ATOM 1536 C C . GLN A 1 204 ? 22.828 26.809 18.793 1.00 2.79 230 GLN A C 1
ATOM 1537 O O . GLN A 1 204 ? 22.287 27.250 19.805 1.00 3.14 230 GLN A O 1
ATOM 1543 N N . PHE A 1 205 ? 23.587 27.553 17.992 1.00 3.00 231 PHE A N 1
ATOM 1544 C CA . PHE A 1 205 ? 23.744 28.998 18.164 1.00 3.19 231 PHE A CA 1
ATOM 1545 C C . PHE A 1 205 ? 22.416 29.717 17.941 1.00 3.52 231 PHE A C 1
ATOM 1546 O O . PHE A 1 205 ? 22.042 30.608 18.707 1.00 3.77 231 PHE A O 1
ATOM 1554 N N . ILE A 1 206 ? 21.695 29.309 16.900 1.00 3.59 232 ILE A N 1
ATOM 1555 C CA . ILE A 1 206 ? 20.396 29.887 16.571 1.00 3.81 232 ILE A CA 1
ATOM 1556 C C . ILE A 1 206 ? 19.359 29.543 17.648 1.00 4.04 232 ILE A C 1
ATOM 1557 O O . ILE A 1 206 ? 18.502 30.367 17.962 1.00 3.86 232 ILE A O 1
ATOM 1562 N N . ASP A 1 207 ? 19.456 28.347 18.229 1.00 4.26 233 ASP A N 1
ATOM 1563 C CA . ASP A 1 207 ? 18.568 27.931 19.320 1.00 4.89 233 ASP A CA 1
ATOM 1564 C C . ASP A 1 207 ? 18.617 28.923 20.483 1.00 5.37 233 ASP A C 1
ATOM 1565 O O . ASP A 1 207 ? 17.597 29.179 21.120 1.00 6.29 233 ASP A O 1
ATOM 1570 N N . GLU A 1 208 ? 19.810 29.453 20.757 1.00 5.99 234 GLU A N 1
ATOM 1571 C CA . GLU A 1 208 ? 20.046 30.350 21.896 1.00 6.42 234 GLU A CA 1
ATOM 1572 C C . GLU A 1 208 ? 19.579 31.790 21.649 1.00 6.62 234 GLU A C 1
ATOM 1573 O O . GLU A 1 208 ? 19.462 32.568 22.598 1.00 7.05 234 GLU A O 1
ATOM 1579 N N . GLY A 1 209 ? 19.326 32.138 20.389 1.00 6.71 235 GLY A N 1
ATOM 1580 C CA . GLY A 1 209 ? 19.010 33.501 19.980 1.00 6.88 235 GLY A CA 1
ATOM 1581 C C . GLY A 1 209 ? 20.128 34.190 19.203 1.00 6.91 235 GLY A C 1
ATOM 1582 O O . GLY A 1 209 ? 20.165 35.418 19.120 1.00 7.26 235 GLY A O 1
ATOM 1583 N N . ASN A 1 210 ? 21.011 33.391 18.604 1.00 6.78 236 ASN A N 1
ATOM 1584 C CA . ASN A 1 210 ? 22.222 33.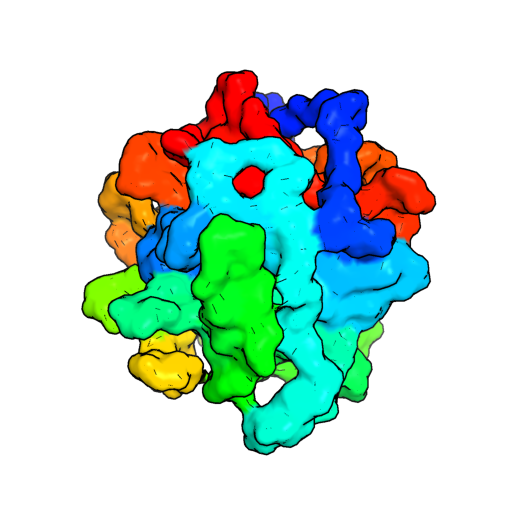863 17.918 1.00 6.69 236 ASN A CA 1
ATOM 1585 C C . ASN A 1 210 ? 22.954 35.031 18.624 1.00 6.68 236 ASN A C 1
ATOM 1586 O O . ASN A 1 210 ? 23.242 34.926 19.810 1.00 6.20 236 ASN A O 1
ATOM 1591 N N . TYR A 1 211 ? 23.263 36.116 17.917 1.00 6.93 237 TYR A N 1
ATOM 1592 C CA . TYR A 1 211 ? 24.173 37.145 18.432 1.00 7.32 237 TYR A CA 1
ATOM 1593 C C . TYR A 1 211 ? 23.711 37.836 19.715 1.00 7.71 237 TYR A C 1
ATOM 1594 O O . TYR A 1 211 ? 24.533 38.114 20.598 1.00 8.40 237 TYR A O 1
ATOM 1603 N N . SER A 1 212 ? 22.409 38.082 19.828 1.00 7.64 238 SER A N 1
ATOM 1604 C CA . SER A 1 212 ? 21.860 38.792 20.988 1.00 7.66 238 SER A CA 1
ATOM 1605 C C . SER A 1 212 ? 21.813 37.942 22.265 1.00 6.98 238 SER A C 1
ATOM 1606 O O . SER A 1 212 ? 21.509 38.456 23.338 1.00 7.35 238 SER A O 1
ATOM 1609 N N . SER A 1 213 ? 22.123 36.651 22.150 1.00 5.98 239 SER A N 1
ATOM 1610 C CA . SER A 1 213 ? 22.238 35.767 23.309 1.00 5.25 239 SER A CA 1
ATOM 1611 C C . SER A 1 213 ? 23.544 35.983 24.080 1.00 4.81 239 SER A C 1
ATOM 1612 O O . SER A 1 213 ? 23.654 35.587 25.234 1.00 4.78 239 SER A O 1
ATOM 1615 N N . GLY A 1 214 ? 24.539 36.579 23.428 1.00 4.52 240 GLY A N 1
ATOM 1616 C CA . GLY A 1 214 ? 25.877 36.688 23.986 1.00 4.28 240 GLY A CA 1
ATOM 1617 C C . GLY A 1 214 ? 26.758 35.478 23.717 1.00 4.03 240 GLY A C 1
ATOM 1618 O O . GLY A 1 214 ? 27.953 35.507 24.000 1.00 4.27 240 GLY A O 1
ATOM 1619 N N . ASP A 1 215 ? 26.178 34.409 23.175 1.00 3.35 241 ASP A N 1
ATOM 1620 C CA . ASP A 1 215 ? 26.948 33.236 22.788 1.00 3.09 241 ASP A CA 1
ATOM 1621 C C . ASP A 1 215 ? 27.853 33.605 21.620 1.00 2.93 241 ASP A C 1
ATOM 1622 O O . ASP A 1 215 ? 27.572 34.542 20.873 1.00 3.43 241 ASP A O 1
ATOM 1627 N N . ASN A 1 216 ? 28.948 32.870 21.482 1.00 2.87 242 ASN A N 1
ATOM 1628 C CA . ASN A 1 216 ? 29.927 33.110 20.436 1.00 3.11 242 ASN A CA 1
ATOM 1629 C C . ASN A 1 216 ? 30.250 31.779 19.769 1.00 2.85 242 ASN A C 1
ATOM 1630 O O . ASN A 1 216 ? 31.039 30.983 20.285 1.00 3.09 242 ASN A O 1
ATOM 1635 N N . HIS A 1 217 ? 29.619 31.551 18.620 1.00 2.84 243 HIS A N 1
ATOM 1636 C CA . HIS A 1 217 ? 29.783 30.310 17.886 1.00 2.75 243 HIS A CA 1
ATOM 1637 C C . HIS A 1 217 ? 30.979 30.390 16.953 1.00 3.12 243 HIS A C 1
ATOM 1638 O O . HIS A 1 217 ? 31.124 31.346 16.191 1.00 2.86 243 HIS A O 1
ATOM 1645 N N . THR A 1 218 ? 31.820 29.362 17.011 1.00 3.27 244 THR A N 1
ATOM 1646 C CA . THR A 1 218 ? 33.025 29.279 16.198 1.00 3.73 244 THR A CA 1
ATOM 1647 C C . THR A 1 218 ? 33.200 27.859 15.661 1.00 3.71 244 THR A C 1
ATOM 1648 O O . THR A 1 218 ? 32.871 26.883 16.328 1.00 3.23 244 THR A O 1
ATOM 1652 N N . LEU A 1 219 ? 33.706 27.760 14.438 1.00 3.61 245 LEU A N 1
ATOM 1653 C CA . LEU A 1 219 ? 34.126 26.491 13.848 1.00 3.87 245 LEU A CA 1
ATOM 1654 C C . LEU A 1 219 ? 35.042 26.861 12.695 1.00 3.75 245 LEU A C 1
ATOM 1655 O O . LEU A 1 219 ? 34.615 26.973 11.542 1.00 3.66 245 LEU A O 1
ATOM 1660 N N . ARG A 1 220 ? 36.304 27.103 13.020 1.00 3.73 246 ARG A N 1
ATOM 1661 C CA . ARG A 1 220 ? 37.180 27.791 12.089 1.00 3.50 246 ARG A CA 1
ATOM 1662 C C . ARG A 1 220 ? 38.655 27.500 12.315 1.00 3.46 246 ARG A C 1
ATOM 1663 O O . ARG A 1 220 ? 39.016 26.685 13.158 1.00 3.05 246 ARG A O 1
ATOM 1671 N N . ASP A 1 221 ? 39.488 28.167 11.523 1.00 3.70 247 ASP A N 1
ATOM 1672 C CA . ASP A 1 221 ? 40.937 28.102 11.629 1.00 3.94 247 ASP A CA 1
ATOM 1673 C C . ASP A 1 221 ? 41.467 26.666 11.573 1.00 4.05 247 ASP A C 1
ATOM 1674 O O . ASP A 1 221 ? 42.253 26.258 12.430 1.00 4.21 247 ASP A O 1
ATOM 1679 N N . PRO A 1 222 ? 41.054 25.894 10.568 1.00 3.84 248 PRO A N 1
ATOM 1680 C CA . PRO A 1 222 ? 41.517 24.508 10.462 1.00 4.02 248 PRO A CA 1
ATOM 1681 C C . PRO A 1 222 ? 42.998 24.416 10.141 1.00 4.08 248 PRO A C 1
ATOM 1682 O O . PRO A 1 222 ? 43.469 25.054 9.196 1.00 4.49 248 PRO A O 1
ATOM 1686 N N . HIS A 1 223 ? 43.702 23.606 10.921 1.00 4.04 249 HIS A N 1
ATOM 1687 C CA . HIS A 1 223 ? 45.136 23.436 10.787 1.00 3.84 249 HIS A CA 1
ATOM 1688 C C . HIS A 1 223 ? 45.460 21.986 10.473 1.00 3.74 249 HIS A C 1
ATOM 1689 O O . HIS A 1 223 ? 45.187 21.096 11.277 1.00 3.24 249 HIS A O 1
ATOM 1696 N N . TYR A 1 224 ? 46.069 21.764 9.311 1.00 3.29 250 TYR A N 1
ATOM 1697 C CA . TYR A 1 224 ? 46.398 20.423 8.851 1.00 3.15 250 TYR A CA 1
ATOM 1698 C C . TYR A 1 224 ? 47.687 19.924 9.480 1.00 3.26 250 TYR A C 1
ATOM 1699 O O . TYR A 1 224 ? 48.666 20.656 9.604 1.00 3.51 250 TYR A O 1
ATOM 1708 N N . VAL A 1 225 ? 47.679 18.656 9.854 1.00 3.49 251 VAL A N 1
ATOM 1709 C CA . VAL A 1 225 ? 48.859 17.986 10.363 1.00 3.60 251 VAL 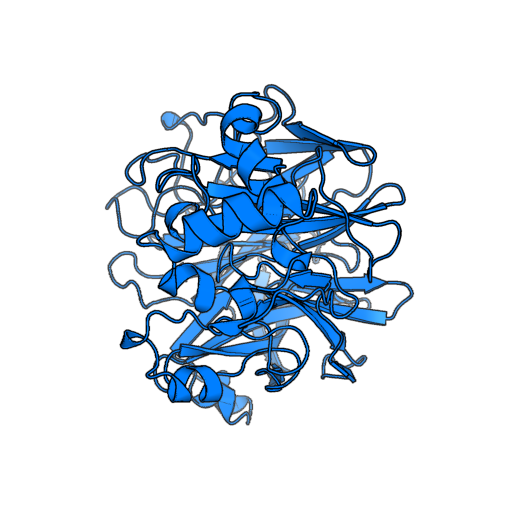A CA 1
ATOM 1710 C C . VAL A 1 225 ? 48.712 16.489 10.117 1.00 3.58 251 VAL A C 1
ATOM 1711 O O . VAL A 1 225 ? 47.596 15.982 10.027 1.00 3.30 251 VAL A O 1
ATOM 1715 N N . GLU A 1 226 ? 49.833 15.792 9.976 1.00 3.18 252 GLU A N 1
ATOM 1716 C CA . GLU A 1 226 ? 49.837 14.334 9.844 1.00 3.32 252 GLU A CA 1
ATOM 1717 C C . GLU A 1 226 ? 50.609 13.672 10.975 1.00 3.08 252 GLU A C 1
ATOM 1718 O O . GLU A 1 226 ? 51.492 14.271 11.587 1.00 3.02 252 GLU A O 1
ATOM 1724 N N . ASP A 1 227 ? 50.262 12.424 11.251 1.00 2.75 253 ASP A N 1
ATOM 1725 C CA . ASP A 1 227 ? 51.072 11.589 12.126 1.00 2.95 253 ASP A CA 1
ATOM 1726 C C . ASP A 1 227 ? 50.958 10.148 11.669 1.00 2.98 253 ASP A C 1
ATOM 1727 O O . ASP A 1 227 ? 49.852 9.625 11.557 1.00 2.81 253 ASP A O 1
ATOM 1732 N N . LYS A 1 228 ? 52.101 9.534 11.368 1.00 2.99 254 LYS A N 1
ATOM 1733 C CA . LYS A 1 228 ? 52.171 8.159 10.868 1.00 3.52 254 LYS A CA 1
ATOM 1734 C C . LYS A 1 228 ? 51.321 7.935 9.613 1.00 3.49 254 LYS A C 1
ATOM 1735 O O . LYS A 1 228 ? 50.784 6.845 9.390 1.00 3.49 254 LYS A O 1
ATOM 1741 N N . GLY A 1 229 ? 51.214 8.979 8.793 1.00 3.56 255 GLY A N 1
ATOM 1742 C CA . GLY A 1 229 ? 50.521 8.893 7.521 1.00 3.75 255 GLY A CA 1
ATOM 1743 C C . GLY A 1 229 ? 49.028 9.137 7.607 1.00 3.88 255 GLY A C 1
ATOM 1744 O O . GLY A 1 229 ? 48.360 9.187 6.575 1.00 4.56 255 GLY A O 1
ATOM 1745 N N . HIS A 1 230 ? 48.504 9.274 8.824 1.00 3.68 256 HIS A N 1
ATOM 1746 C CA . HIS A 1 230 ? 47.117 9.681 9.039 1.00 3.64 256 HIS A CA 1
ATOM 1747 C C . HIS A 1 230 ? 47.022 11.196 8.944 1.00 3.64 256 HIS A C 1
ATOM 1748 O O . HIS A 1 230 ? 47.934 11.903 9.368 1.00 3.81 256 HIS A O 1
ATOM 1755 N N . LYS A 1 231 ? 45.911 11.681 8.394 1.00 3.12 257 LYS A N 1
ATOM 1756 C CA . LYS A 1 231 ? 45.700 13.100 8.134 1.00 3.02 257 LYS A CA 1
ATOM 1757 C C . LYS A 1 231 ? 44.674 13.662 9.097 1.00 2.97 257 LYS A C 1
ATOM 1758 O O . LYS A 1 231 ? 43.629 13.049 9.309 1.00 2.56 257 LYS A O 1
ATOM 1764 N N . TYR A 1 232 ? 44.947 14.840 9.649 1.00 3.10 258 TYR A N 1
ATOM 1765 C CA . TYR A 1 232 ? 44.060 15.463 10.635 1.00 2.82 258 TYR A CA 1
ATOM 1766 C C . TYR A 1 232 ? 43.894 16.959 10.409 1.00 2.94 258 TYR A C 1
ATOM 1767 O O . TYR A 1 232 ? 44.769 17.610 9.847 1.00 2.80 258 TYR A O 1
ATOM 1776 N N . LEU A 1 233 ? 42.762 17.494 10.856 1.00 3.13 259 LEU A N 1
ATOM 1777 C CA . LEU A 1 233 ? 42.619 18.932 11.067 1.00 3.19 259 LEU A CA 1
ATOM 1778 C C . LEU A 1 233 ? 42.396 19.169 12.547 1.00 3.50 259 LEU A C 1
ATOM 1779 O O . LEU A 1 233 ? 41.583 18.494 13.164 1.00 3.52 259 LEU A O 1
ATOM 1784 N N . VAL A 1 234 ? 43.133 20.120 13.111 1.00 3.69 260 VAL A N 1
ATOM 1785 C CA . VAL A 1 234 ? 42.843 20.647 14.437 1.00 4.22 260 VAL A CA 1
ATOM 1786 C C . VAL A 1 234 ? 42.346 22.078 14.227 1.00 4.22 260 VAL A C 1
ATOM 1787 O O . VAL A 1 234 ? 42.885 22.807 13.408 1.00 5.48 260 VAL A O 1
ATOM 1791 N N . PHE A 1 235 ? 41.309 22.476 14.949 1.00 3.66 261 PHE A N 1
ATOM 1792 C CA . PHE A 1 235 ? 40.585 23.693 14.614 1.00 3.53 261 PHE A CA 1
ATOM 1793 C C . PHE A 1 235 ? 39.979 24.345 15.845 1.00 3.54 261 PHE A C 1
ATOM 1794 O O . PHE A 1 235 ? 39.832 23.714 16.888 1.00 3.68 261 PHE A O 1
ATOM 1802 N N . GLU A 1 236 ? 39.638 25.619 15.719 1.00 3.58 262 GLU A N 1
ATOM 1803 C CA . GLU A 1 236 ? 38.846 26.295 16.736 1.00 3.64 262 GLU A CA 1
ATOM 1804 C C . GLU A 1 236 ? 37.390 25.850 16.668 1.00 3.50 262 GLU A C 1
ATOM 1805 O O . GLU A 1 236 ? 36.786 25.817 15.598 1.00 3.91 262 GLU A O 1
ATOM 1811 N N . ALA A 1 237 ? 36.816 25.565 17.826 1.00 3.20 263 ALA A N 1
ATOM 1812 C CA . ALA A 1 237 ? 35.424 25.157 17.910 1.00 2.96 263 ALA A CA 1
ATOM 1813 C C . ALA A 1 237 ? 34.847 25.504 19.271 1.00 2.88 263 ALA A C 1
ATOM 1814 O O . ALA A 1 237 ? 35.450 26.247 20.051 1.00 2.56 263 ALA A O 1
ATOM 1816 N N . ASN A 1 238 ? 33.649 24.994 19.525 1.00 2.68 264 ASN A N 1
ATOM 1817 C CA . ASN A 1 238 ? 33.038 25.028 20.842 1.00 2.61 264 ASN A CA 1
ATOM 1818 C C . ASN A 1 238 ? 32.529 23.634 21.128 1.00 2.60 264 ASN A C 1
ATOM 1819 O O . ASN A 1 238 ? 32.233 22.890 20.202 1.00 3.03 264 ASN A O 1
ATOM 1824 N N . THR A 1 239 ? 32.449 23.257 22.398 1.00 2.57 265 THR A N 1
ATOM 1825 C CA . THR A 1 239 ? 31.974 21.918 22.729 1.00 2.66 265 THR A CA 1
ATOM 1826 C C . THR A 1 239 ? 30.517 21.731 22.333 1.00 2.83 265 THR A C 1
ATOM 1827 O O . THR A 1 239 ? 29.776 22.695 22.120 1.00 2.65 265 THR A O 1
ATOM 1831 N N . GLY A 1 240 ? 30.132 20.465 22.228 1.00 2.99 266 GLY A N 1
ATOM 1832 C CA . GLY A 1 240 ? 28.756 20.069 21.998 1.00 2.78 266 GLY A CA 1
ATOM 1833 C C . GLY A 1 240 ? 28.128 19.481 23.248 1.00 2.95 266 GLY A C 1
ATOM 1834 O O . GLY A 1 240 ? 28.630 19.659 24.359 1.00 2.83 266 GLY A O 1
ATOM 1835 N N . THR A 1 241 ? 27.042 18.743 23.057 1.00 3.19 267 THR A N 1
ATOM 1836 C CA . THR A 1 241 ? 26.206 18.314 24.177 1.00 3.52 267 THR A CA 1
ATOM 1837 C C . THR A 1 241 ? 26.801 17.187 25.012 1.00 3.77 267 THR A C 1
ATOM 1838 O O . THR A 1 241 ? 26.397 17.002 26.155 1.00 4.05 267 THR A O 1
ATOM 1842 N N . GLU A 1 242 ? 27.756 16.445 24.455 1.00 4.03 268 GLU A N 1
ATOM 1843 C CA . GLU A 1 242 ? 28.262 15.235 25.106 1.00 4.36 268 GLU A CA 1
ATOM 1844 C C . GLU A 1 242 ? 29.696 15.342 25.639 1.00 4.00 268 GLU A C 1
ATOM 1845 O O . GLU A 1 242 ? 30.197 14.388 26.234 1.00 4.24 268 GLU A O 1
ATOM 1851 N N . ASP A 1 243 ? 30.342 16.495 25.455 1.00 3.37 269 ASP A N 1
ATOM 1852 C CA . ASP A 1 243 ? 31.705 16.696 25.967 1.00 3.10 269 ASP A CA 1
ATOM 1853 C C . ASP A 1 243 ? 31.838 17.977 26.792 1.00 2.87 269 ASP A C 1
ATOM 1854 O O . ASP A 1 243 ? 32.871 18.644 26.769 1.00 2.94 269 ASP A O 1
ATOM 1859 N N . GLY A 1 244 ? 30.793 18.277 27.559 1.00 2.87 270 GLY A N 1
ATOM 1860 C CA . GLY A 1 244 ? 30.792 19.412 28.466 1.00 2.87 270 GLY A CA 1
ATOM 1861 C C . GLY A 1 244 ? 30.295 20.663 27.780 1.00 2.80 270 GLY A C 1
ATOM 1862 O O . GLY A 1 244 ? 31.082 21.525 27.398 1.00 3.05 270 GLY A O 1
ATOM 1863 N N . TYR A 1 245 ? 28.980 20.757 27.626 1.00 2.59 271 TYR A N 1
ATOM 1864 C CA . TYR A 1 245 ? 28.363 21.879 26.935 1.00 2.66 271 TYR A CA 1
ATOM 1865 C C . TYR A 1 245 ? 28.282 23.109 27.821 1.00 2.63 271 TYR A C 1
ATOM 1866 O O . TYR A 1 245 ? 28.373 23.022 29.049 1.00 2.53 271 TYR A O 1
ATOM 1875 N N . GLN A 1 246 ? 28.138 24.259 27.171 1.00 2.69 272 GLN A N 1
ATOM 1876 C CA . GLN A 1 246 ? 27.792 25.500 27.845 1.00 2.84 272 GLN A CA 1
ATOM 1877 C C . GLN A 1 246 ? 26.491 25.318 28.617 1.00 3.05 272 GLN A C 1
ATOM 1878 O O . GLN A 1 246 ? 25.674 24.449 28.292 1.00 3.28 272 GLN A O 1
ATOM 1884 N N . GLY A 1 247 ? 26.314 26.136 29.648 1.00 3.32 273 GLY A N 1
ATOM 1885 C CA . GLY A 1 247 ? 25.102 26.123 30.445 1.00 3.54 273 GLY A CA 1
ATOM 1886 C C . GLY A 1 247 ? 25.358 26.474 31.897 1.00 3.70 273 GLY A C 1
ATOM 1887 O O . GLY A 1 247 ? 26.497 26.622 32.331 1.00 3.67 273 GLY A O 1
ATOM 1888 N N . GLU A 1 248 ? 24.279 26.608 32.654 1.00 4.15 274 GLU A N 1
ATOM 1889 C CA . GLU A 1 248 ? 24.377 26.910 34.073 1.00 4.48 274 GLU A CA 1
ATOM 1890 C C . GLU A 1 248 ? 25.116 25.806 34.826 1.00 4.39 274 GLU A C 1
ATOM 1891 O O . GLU A 1 248 ? 25.923 26.087 35.711 1.00 4.11 274 GLU A O 1
ATOM 1897 N N . GLU A 1 249 ? 24.851 24.554 34.462 1.00 4.39 275 GLU A N 1
ATOM 1898 C CA . GLU A 1 249 ? 25.443 23.410 35.158 1.00 4.48 275 GLU A CA 1
ATOM 1899 C C . GLU A 1 249 ? 26.967 23.335 35.016 1.00 4.23 275 GLU A C 1
ATOM 1900 O O . GLU A 1 249 ? 27.645 22.781 35.882 1.00 4.60 275 GLU A O 1
ATOM 1903 N N . SER A 1 250 ? 27.504 23.913 33.945 1.00 3.73 276 SER A N 1
ATOM 1904 C CA . SER A 1 250 ? 28.942 23.860 33.682 1.00 3.63 276 SER A CA 1
ATOM 1905 C C . SER A 1 250 ? 29.797 24.516 34.772 1.00 3.46 276 SER A C 1
ATOM 1906 O O . SER A 1 250 ? 30.941 24.116 34.984 1.00 3.21 276 SER A O 1
ATOM 1909 N N . LEU A 1 251 ? 29.255 25.514 35.467 1.00 3.24 277 LEU A N 1
ATOM 1910 C CA . LEU A 1 251 ? 30.016 26.212 36.508 1.00 3.19 277 LEU A CA 1
ATOM 1911 C C . LEU A 1 251 ? 30.261 25.357 37.752 1.00 3.09 277 LEU A C 1
ATOM 1912 O O . LEU A 1 251 ? 31.035 25.742 38.625 1.00 3.22 277 LEU A O 1
ATOM 1917 N N . PHE A 1 252 ? 29.602 24.203 37.830 1.00 3.06 278 PHE A N 1
ATOM 1918 C CA . PHE A 1 252 ? 29.739 23.311 38.976 1.00 3.12 278 PHE A CA 1
ATOM 1919 C C . PHE A 1 252 ? 30.621 22.097 38.678 1.00 2.99 278 PHE A C 1
ATOM 1920 O O . PHE A 1 252 ? 30.727 21.196 39.501 1.00 2.85 278 PHE A O 1
ATOM 1928 N N . ASN A 1 253 ? 31.265 22.093 37.513 1.00 2.67 279 ASN A N 1
ATOM 1929 C CA . ASN A 1 253 ? 32.196 21.032 37.137 1.00 2.66 279 ASN A CA 1
ATOM 1930 C C . ASN A 1 253 ? 33.612 21.387 37.570 1.00 2.69 279 ASN A C 1
ATOM 1931 O O . ASN A 1 253 ? 34.237 22.276 36.999 1.00 2.69 279 ASN A O 1
ATOM 1936 N N . LYS A 1 254 ? 34.111 20.673 38.575 1.00 2.93 280 LYS A N 1
ATOM 1937 C CA . LYS A 1 254 ? 35.423 20.938 39.159 1.00 3.03 280 LYS A CA 1
ATOM 1938 C C . LYS A 1 254 ? 36.575 20.807 38.163 1.00 2.90 280 LYS A C 1
ATOM 1939 O O . LYS A 1 254 ? 37.624 21.403 38.364 1.00 2.96 280 LYS A O 1
ATOM 1945 N N . ALA A 1 255 ? 36.383 20.031 37.099 1.00 2.82 281 ALA A N 1
ATOM 1946 C CA . ALA A 1 255 ? 37.414 19.849 36.072 1.00 2.82 281 ALA A CA 1
ATOM 1947 C C . ALA A 1 255 ? 37.827 21.164 35.408 1.00 2.69 281 ALA A C 1
ATOM 1948 O O . ALA A 1 255 ? 38.936 21.284 34.898 1.00 3.32 281 ALA A O 1
ATOM 1950 N N . TYR A 1 256 ? 36.928 22.143 35.410 1.00 2.71 282 TYR A N 1
ATOM 1951 C CA . TYR A 1 256 ? 37.196 23.436 34.788 1.00 2.36 282 TYR A CA 1
ATOM 1952 C C . TYR A 1 256 ? 37.938 24.393 35.711 1.00 2.45 282 TYR A C 1
ATOM 1953 O O . TYR A 1 256 ? 38.378 25.445 35.274 1.00 2.35 282 TYR A O 1
ATOM 1962 N N . TYR A 1 257 ? 38.070 24.020 36.979 1.00 2.51 283 TYR A N 1
ATOM 1963 C CA . TYR A 1 257 ? 38.705 24.856 37.993 1.00 2.75 283 TYR A CA 1
ATOM 1964 C C . TYR A 1 257 ? 40.127 24.396 38.308 1.00 3.22 283 TYR A C 1
ATOM 1965 O O . TYR A 1 257 ? 41.047 25.207 38.365 1.00 3.36 283 TYR A O 1
ATOM 1974 N N . GLY A 1 258 ? 40.300 23.096 38.517 1.00 3.73 284 GLY A N 1
ATOM 1975 C CA . GLY A 1 258 ? 41.588 22.539 38.895 1.00 4.30 284 GLY A CA 1
ATOM 1976 C C . GLY A 1 258 ? 41.975 22.864 40.326 1.00 4.67 284 GLY A C 1
ATOM 1977 O O . GLY A 1 258 ? 41.156 23.351 41.106 1.00 4.96 284 GLY A O 1
ATOM 1978 N N . LYS A 1 259 ? 43.234 22.576 40.655 1.00 5.23 285 LYS A N 1
ATOM 1979 C CA . LYS A 1 259 ? 43.840 22.812 41.976 1.00 5.43 285 LYS A CA 1
ATOM 1980 C C . LYS A 1 259 ? 43.321 21.911 43.101 1.00 5.28 285 LYS A C 1
ATOM 1981 O O . LYS A 1 259 ? 44.044 21.038 43.573 1.00 5.86 285 LYS A O 1
ATOM 1987 N N . SER A 1 260 ? 42.086 22.135 43.542 1.00 4.82 286 SER A N 1
ATOM 1988 C CA . SER A 1 260 ? 41.534 21.438 44.708 1.00 4.18 286 SER A CA 1
ATOM 1989 C C . SER A 1 260 ? 40.052 21.749 44.880 1.00 3.70 286 SER A C 1
ATOM 1990 O O . SER A 1 260 ? 39.532 22.658 44.244 1.00 3.38 286 SER A O 1
ATOM 1993 N N . THR A 1 261 ? 39.376 21.017 45.759 1.00 3.19 287 THR A N 1
ATOM 1994 C CA . THR A 1 261 ? 37.975 21.317 46.054 1.00 3.18 287 THR A CA 1
ATOM 1995 C C . THR A 1 261 ? 37.862 22.647 46.786 1.00 3.11 287 THR A C 1
ATOM 1996 O O . THR A 1 261 ? 36.910 23.381 46.565 1.00 2.89 287 THR A O 1
ATOM 2000 N N . SER A 1 262 ? 38.838 22.967 47.632 1.00 3.08 288 SER A N 1
ATOM 2001 C CA . SER A 1 262 ? 38.856 24.249 48.336 1.00 3.30 288 SER A CA 1
ATOM 2002 C C . SER A 1 262 ? 38.870 25.402 47.338 1.00 3.01 288 SER A C 1
ATOM 2003 O O . SER A 1 262 ? 38.128 26.373 47.486 1.00 2.78 288 SER A O 1
ATOM 2006 N N . PHE A 1 263 ? 39.713 25.288 46.318 1.00 2.78 289 PHE A N 1
ATOM 2007 C CA . PHE A 1 263 ? 39.781 26.309 45.285 1.00 2.72 289 PHE A CA 1
ATOM 2008 C C . PHE A 1 263 ? 38.469 26.382 44.510 1.00 2.80 289 PHE A C 1
ATOM 2009 O O . PHE A 1 263 ? 37.979 27.474 44.236 1.00 2.46 289 PHE A O 1
ATOM 2017 N N . PHE A 1 264 ? 37.903 25.230 44.160 1.00 2.70 290 PHE A N 1
ATOM 2018 C CA . PHE A 1 264 ? 36.626 25.199 43.445 1.00 2.78 290 PHE A CA 1
ATOM 2019 C C . PHE A 1 264 ? 35.543 25.938 44.225 1.00 2.91 290 PHE A C 1
ATOM 2020 O O . PHE A 1 264 ? 34.809 26.739 43.665 1.00 3.01 290 PHE A O 1
ATOM 2028 N N . ARG A 1 265 ? 35.436 25.664 45.520 1.00 3.08 291 ARG A N 1
ATOM 2029 C CA . ARG A 1 265 ? 34.397 26.286 46.340 1.00 3.52 291 ARG A CA 1
ATOM 2030 C C . ARG A 1 265 ? 34.529 27.804 46.349 1.00 3.63 291 ARG A C 1
ATOM 2031 O O . ARG A 1 265 ? 33.543 28.518 46.170 1.00 3.72 291 ARG A O 1
ATOM 2037 N N . GLN A 1 266 ? 35.752 28.284 46.542 1.00 3.73 292 GLN A N 1
ATOM 2038 C CA . GLN A 1 266 ? 36.034 29.713 46.604 1.00 3.89 292 GLN A CA 1
ATOM 2039 C C . GLN A 1 266 ? 35.817 30.397 45.258 1.00 3.62 292 GLN A C 1
ATOM 2040 O O . GLN A 1 266 ? 35.159 31.430 45.180 1.00 3.51 292 GLN A O 1
ATOM 2046 N N . GLU A 1 267 ? 36.379 29.817 44.205 1.00 3.20 293 GLU A N 1
ATOM 2047 C CA . GLU A 1 267 ? 36.333 30.419 42.878 1.00 3.17 293 GLU A CA 1
ATOM 2048 C C . GLU A 1 267 ? 34.938 30.341 42.265 1.00 3.32 293 GLU A C 1
ATOM 2049 O O . GLU A 1 267 ? 34.491 31.295 41.640 1.00 3.12 293 GLU A O 1
ATOM 2055 N N . SER A 1 268 ? 34.257 29.210 42.430 1.00 3.29 294 SER A N 1
ATOM 2056 C CA . SER A 1 268 ? 32.915 29.047 41.873 1.00 3.65 294 SER A CA 1
ATOM 2057 C C . SER A 1 268 ? 31.912 29.983 42.532 1.00 4.20 294 SER A C 1
ATOM 2058 O O . SER A 1 268 ? 31.049 30.532 41.854 1.00 4.60 294 SER A O 1
ATOM 2061 N N . GLN A 1 269 ? 32.015 30.169 43.845 1.00 4.50 295 GLN A N 1
ATOM 2062 C CA . GLN A 1 269 ? 31.102 31.078 44.532 1.00 4.94 295 GLN A CA 1
ATOM 2063 C C . GLN A 1 269 ? 31.370 32.525 44.111 1.00 4.82 295 GLN A C 1
ATOM 2064 O O . GLN A 1 269 ? 30.431 33.294 43.938 1.00 5.22 295 GLN A O 1
ATOM 2070 N N . LYS A 1 270 ? 32.638 32.885 43.911 1.00 4.61 296 LYS A N 1
ATOM 2071 C CA . LYS A 1 270 ? 32.986 34.217 43.412 1.00 4.57 296 LYS A CA 1
ATOM 2072 C C . LYS A 1 270 ? 32.402 34.442 42.017 1.00 4.33 296 LYS A C 1
ATOM 2073 O O . LYS A 1 270 ? 31.819 35.490 41.737 1.00 4.67 296 LYS A O 1
ATOM 2077 N N . LEU A 1 271 ? 32.548 33.446 41.154 1.00 4.05 297 LEU A N 1
ATOM 2078 C CA . LEU A 1 271 ? 32.094 33.546 39.774 1.00 3.86 297 LEU A CA 1
ATOM 2079 C C . LEU A 1 271 ? 30.574 33.667 39.701 1.00 4.15 297 LEU A C 1
ATOM 2080 O O . LEU A 1 271 ? 30.043 34.458 38.919 1.00 4.08 297 LEU A O 1
ATOM 2085 N N . LEU A 1 272 ? 29.881 32.901 40.537 1.00 4.24 298 LEU A N 1
ATOM 2086 C CA . LEU A 1 272 ? 28.419 32.928 40.590 1.00 4.46 298 LEU A CA 1
ATOM 2087 C C . LEU A 1 272 ? 27.883 34.268 41.096 1.00 4.41 298 LEU A C 1
ATOM 2088 O O . LEU A 1 272 ? 26.782 34.678 40.730 1.00 4.97 298 LEU A O 1
ATOM 2093 N N . GLN A 1 273 ? 28.666 34.945 41.933 1.00 4.36 299 GLN A N 1
ATOM 2094 C CA . GLN A 1 273 ? 28.294 36.252 42.480 1.00 4.31 299 GLN A CA 1
ATOM 2095 C C . GLN A 1 273 ? 28.733 37.425 41.595 1.00 4.27 299 GLN A C 1
ATOM 2096 O O . GLN A 1 273 ? 28.387 38.573 41.872 1.00 4.81 299 GLN A O 1
ATOM 2102 N N . SER A 1 274 ? 29.477 37.135 40.530 1.00 4.25 300 SER A N 1
ATOM 2103 C CA . SER A 1 274 ? 30.093 38.169 39.696 1.00 4.24 300 SER A CA 1
ATOM 2104 C C . SER A 1 274 ? 29.256 38.527 38.472 1.00 4.51 300 SER A C 1
ATOM 2105 O O . SER A 1 274 ? 28.323 37.814 38.105 1.00 4.33 300 SER A O 1
ATOM 2108 N N . ASP A 1 275 ? 29.636 39.626 37.824 1.00 4.87 301 ASP A N 1
ATOM 2109 C CA . ASP A 1 275 ? 29.026 40.033 36.557 1.00 5.33 301 ASP A CA 1
ATOM 2110 C C . ASP A 1 275 ? 29.541 39.228 35.358 1.00 5.20 301 ASP A C 1
ATOM 2111 O O . ASP A 1 275 ? 29.184 39.520 34.217 1.00 5.42 301 ASP A O 1
ATOM 2116 N N . LYS A 1 276 ? 30.387 38.232 35.614 1.00 4.80 302 LYS A N 1
ATOM 2117 C CA . LYS A 1 276 ? 30.864 37.329 34.569 1.00 4.68 302 LYS A CA 1
ATOM 2118 C C . LYS A 1 276 ? 30.183 35.957 34.608 1.00 4.11 302 LYS A C 1
ATOM 2119 O O . LYS A 1 276 ? 30.563 35.066 33.859 1.00 3.96 302 LYS A O 1
ATOM 2125 N N . LYS A 1 277 ? 29.168 35.789 35.454 1.00 3.77 303 LYS A N 1
ATOM 2126 C CA . LYS A 1 277 ? 28.475 34.502 35.561 1.00 3.56 303 LYS A CA 1
ATOM 2127 C C . LYS A 1 277 ? 27.945 34.025 34.207 1.00 3.37 303 LYS A C 1
ATOM 2128 O O . LYS A 1 277 ? 28.232 32.911 33.788 1.00 2.91 303 LYS A O 1
ATOM 2134 N N . ARG A 1 278 ? 27.176 34.872 33.529 1.00 3.35 304 ARG A N 1
ATOM 2135 C CA . ARG A 1 278 ? 26.588 34.517 32.239 1.00 3.66 304 ARG A CA 1
ATOM 2136 C C . ARG A 1 278 ? 27.657 34.272 31.168 1.00 3.33 304 ARG A C 1
ATOM 2137 O O . ARG A 1 278 ? 27.553 33.321 30.396 1.00 3.07 304 ARG A O 1
ATOM 2145 N N . THR A 1 279 ? 28.685 35.117 31.129 1.00 3.21 305 THR A N 1
ATOM 2146 C CA . THR A 1 279 ? 29.774 34.959 30.167 1.00 3.20 305 THR A CA 1
ATOM 2147 C C . THR A 1 279 ? 30.447 33.600 30.364 1.00 2.65 305 THR A C 1
ATOM 2148 O O . THR A 1 279 ? 30.762 32.905 29.399 1.00 2.68 305 THR A O 1
ATOM 2152 N N . ALA A 1 280 ? 30.627 33.215 31.625 1.00 2.17 306 ALA A N 1
ATOM 2153 C CA . ALA A 1 280 ? 31.273 31.951 31.957 1.00 2.03 306 ALA A CA 1
ATOM 2154 C C . ALA A 1 280 ? 30.396 30.758 31.578 1.00 2.05 306 ALA A C 1
ATOM 2155 O O . ALA A 1 280 ? 30.892 29.755 31.075 1.00 2.00 306 ALA A O 1
ATOM 2157 N N . GLU A 1 281 ? 29.092 30.872 31.815 1.00 2.21 307 GLU A N 1
ATOM 2158 C CA . GLU A 1 281 ? 28.151 29.821 31.442 1.00 2.46 307 GLU A CA 1
ATOM 2159 C C . GLU A 1 281 ? 28.162 29.585 29.930 1.00 2.54 307 GLU A C 1
ATOM 2160 O O . GLU A 1 281 ? 28.099 28.446 29.482 1.00 2.91 307 GLU A O 1
ATOM 2166 N N . LEU A 1 282 ? 28.267 30.663 29.154 1.00 2.18 308 LEU A N 1
ATOM 2167 C CA . LEU A 1 282 ? 28.286 30.575 27.692 1.00 2.44 308 LEU A CA 1
ATOM 2168 C C . LEU A 1 282 ? 29.634 30.111 27.149 1.00 2.30 308 LEU A C 1
ATOM 2169 O O . LEU A 1 282 ? 29.707 29.619 26.027 1.00 2.36 308 LEU A O 1
ATOM 2174 N N . ALA A 1 283 ? 30.694 30.273 27.935 1.00 2.49 309 ALA A N 1
ATOM 2175 C CA . ALA A 1 283 ? 32.053 29.977 27.483 1.00 2.41 309 ALA A CA 1
ATOM 2176 C C . ALA A 1 283 ? 32.319 28.476 27.395 1.00 2.37 309 ALA A C 1
ATOM 2177 O O . ALA A 1 283 ? 32.337 27.785 28.406 1.00 2.06 309 ALA A O 1
ATOM 2179 N N . ASN A 1 284 ? 32.530 27.981 26.180 1.00 2.10 310 ASN A N 1
ATOM 2180 C CA . ASN A 1 284 ? 32.842 26.573 25.966 1.00 2.17 310 ASN A CA 1
ATOM 2181 C C . ASN A 1 284 ? 33.725 26.377 24.735 1.00 2.00 310 ASN A C 1
ATOM 2182 O O . ASN A 1 284 ? 33.486 25.510 23.907 1.00 2.00 310 ASN A O 1
ATOM 2187 N N . GLY A 1 285 ? 34.773 27.184 24.642 1.00 2.27 311 GLY A N 1
ATOM 2188 C CA . GLY A 1 285 ? 35.746 27.051 23.576 1.00 2.32 311 GLY A CA 1
ATOM 2189 C C . GLY A 1 285 ? 36.415 25.689 23.580 1.00 2.68 311 GLY A C 1
ATOM 2190 O O . GLY A 1 285 ? 36.488 25.012 24.604 1.00 2.82 311 GLY A O 1
ATOM 2191 N N . ALA A 1 286 ? 36.901 25.281 22.418 1.00 2.68 312 ALA A N 1
ATOM 2192 C CA . ALA A 1 286 ? 37.580 23.998 22.282 1.00 2.96 312 ALA A CA 1
ATOM 2193 C C . ALA A 1 286 ? 38.533 24.037 21.100 1.00 3.21 312 ALA A C 1
ATOM 2194 O O . ALA A 1 286 ? 38.287 24.743 20.126 1.00 3.98 312 ALA A O 1
ATOM 2196 N N . LEU A 1 287 ? 39.636 23.304 21.205 1.00 3.13 313 LEU A N 1
ATOM 2197 C CA . LEU A 1 287 ? 40.446 22.979 20.040 1.00 3.30 313 LEU A CA 1
ATOM 2198 C C . LEU A 1 287 ? 40.037 21.574 19.621 1.00 3.34 313 LEU A C 1
ATOM 2199 O O . LEU A 1 287 ? 40.321 20.593 20.315 1.00 3.58 313 LEU A O 1
ATOM 2204 N N . GLY A 1 288 ? 39.294 21.500 18.521 1.00 3.47 314 GLY A N 1
ATOM 2205 C CA . GLY A 1 288 ? 38.754 20.251 18.018 1.00 3.33 314 GLY A CA 1
ATOM 2206 C C . GLY A 1 288 ? 39.699 19.510 17.101 1.00 3.52 314 GLY A C 1
ATOM 2207 O O . GLY A 1 288 ? 40.709 20.052 16.678 1.00 3.24 314 GLY A O 1
ATOM 2208 N N . MET A 1 289 ? 39.360 18.263 16.802 1.00 3.15 315 MET A N 1
ATOM 2209 C CA . MET A 1 289 ? 40.141 17.429 15.900 1.00 3.67 315 MET A CA 1
ATOM 2210 C C . MET A 1 289 ? 39.218 16.523 15.093 1.00 3.27 315 MET A C 1
ATOM 2211 O O . MET A 1 289 ? 38.257 15.974 15.622 1.00 3.16 315 MET A O 1
ATOM 2216 N N . ILE A 1 290 ? 39.517 16.394 13.805 1.00 3.00 316 ILE A N 1
ATOM 2217 C CA . ILE A 1 290 ? 38.923 15.368 12.954 1.00 3.15 316 ILE A CA 1
ATOM 2218 C C . ILE A 1 290 ? 40.030 14.681 12.164 1.00 3.02 316 ILE A C 1
ATOM 2219 O O . ILE A 1 290 ? 41.076 15.278 11.904 1.00 3.12 316 ILE A O 1
ATOM 2224 N N . GLU A 1 291 ? 39.814 13.420 11.813 1.00 2.71 317 GLU A N 1
ATOM 2225 C CA . GLU A 1 291 ? 40.689 12.731 10.880 1.00 2.81 317 GLU A CA 1
ATOM 2226 C C . GLU A 1 291 ? 40.073 12.832 9.498 1.00 2.77 317 GLU A C 1
ATOM 2227 O O . GLU A 1 291 ? 38.856 12.762 9.358 1.00 2.74 317 GLU A O 1
ATOM 2233 N N . LEU A 1 292 ? 40.923 13.006 8.491 1.00 2.88 318 LEU A N 1
ATOM 2234 C CA . LEU A 1 292 ? 40.506 13.048 7.096 1.00 3.15 318 LEU A CA 1
ATOM 2235 C C . LEU A 1 292 ? 40.880 11.778 6.351 1.00 3.14 318 LEU A C 1
ATOM 2236 O O . LEU A 1 292 ? 41.822 11.073 6.711 1.00 3.51 318 LEU A O 1
ATOM 2241 N N . ASN A 1 293 ? 40.133 11.503 5.290 1.00 3.19 319 ASN A N 1
ATOM 2242 C CA . ASN A 1 293 ? 40.491 10.481 4.317 1.00 3.24 319 ASN A CA 1
ATOM 2243 C C . ASN A 1 293 ? 41.558 11.013 3.376 1.00 3.44 319 ASN A C 1
ATOM 2244 O O . ASN A 1 293 ? 41.898 12.190 3.418 1.00 3.72 319 ASN A O 1
ATOM 2249 N N . ASP A 1 294 ? 42.072 10.144 2.514 1.00 4.05 320 ASP A N 1
ATOM 2250 C CA . ASP A 1 294 ? 43.143 10.530 1.601 1.00 4.01 320 ASP A CA 1
ATOM 2251 C C . ASP A 1 294 ? 42.703 11.480 0.481 1.00 4.26 320 ASP A C 1
ATOM 2252 O O . ASP A 1 294 ? 43.552 12.063 -0.193 1.00 4.79 320 ASP A O 1
ATOM 2257 N N . ASP A 1 295 ? 41.393 11.633 0.290 1.00 4.04 321 ASP A N 1
ATOM 2258 C CA . ASP A 1 295 ? 40.848 12.656 -0.610 1.00 4.20 321 ASP A CA 1
ATOM 2259 C C . ASP A 1 295 ? 40.354 13.891 0.159 1.00 4.03 321 ASP A C 1
ATOM 2260 O O . ASP A 1 295 ? 39.600 14.704 -0.372 1.00 4.31 321 ASP A O 1
ATOM 2265 N N . TYR A 1 296 ? 40.787 14.013 1.413 1.00 3.87 322 TYR A N 1
ATOM 2266 C CA . TYR A 1 296 ? 40.529 15.178 2.268 1.00 4.14 322 TYR A CA 1
ATOM 2267 C C . TYR A 1 296 ? 39.073 15.367 2.710 1.00 4.37 322 TYR A C 1
ATOM 2268 O O . TYR A 1 296 ? 38.702 16.434 3.194 1.00 5.37 322 TYR A O 1
ATOM 2277 N N . THR A 1 297 ? 38.270 14.316 2.578 1.00 4.30 323 THR A N 1
ATOM 2278 C CA . THR A 1 297 ? 36.926 14.290 3.160 1.00 4.11 323 THR A CA 1
ATOM 2279 C C . THR A 1 297 ? 37.007 13.801 4.604 1.00 4.18 323 THR A C 1
ATOM 2280 O O . THR A 1 297 ? 38.046 13.349 5.052 1.00 4.16 323 THR A O 1
ATOM 2284 N N . LEU A 1 298 ? 35.899 13.889 5.327 1.00 3.77 324 LEU A N 1
ATOM 2285 C CA . LEU A 1 298 ? 35.857 13.537 6.744 1.00 3.82 324 LEU A CA 1
ATOM 2286 C C . LEU A 1 298 ? 35.905 12.022 6.947 1.00 3.27 324 LEU A C 1
ATOM 2287 O O . LEU A 1 298 ? 35.083 11.294 6.402 1.00 2.74 324 LEU A O 1
ATOM 2292 N N . LYS A 1 299 ? 36.871 11.551 7.733 1.00 3.10 325 LYS A N 1
ATOM 2293 C CA . LYS A 1 299 ? 36.898 10.151 8.142 1.00 3.03 325 LYS A CA 1
ATOM 2294 C C . LYS A 1 299 ? 36.229 9.944 9.503 1.00 3.01 325 LYS A C 1
ATOM 2295 O O . LYS A 1 299 ? 35.395 9.056 9.664 1.00 2.74 325 LYS A O 1
ATOM 2301 N N . LYS A 1 300 ? 36.604 10.763 10.479 1.00 3.36 326 LYS A N 1
ATOM 2302 C CA . LYS A 1 300 ? 36.208 10.538 11.864 1.00 3.71 326 LYS A CA 1
ATOM 2303 C C . LYS A 1 300 ? 36.176 11.849 12.635 1.00 3.34 326 LYS A C 1
ATOM 2304 O O . LYS A 1 300 ? 37.137 12.602 12.604 1.00 3.01 326 LYS A O 1
ATOM 2310 N N . VAL A 1 301 ? 35.072 12.117 13.326 1.00 3.52 327 VAL A N 1
ATOM 2311 C CA . VAL A 1 301 ? 35.022 13.191 14.311 1.00 3.61 327 VAL A CA 1
ATOM 2312 C C . VAL A 1 301 ? 35.690 12.660 15.578 1.00 3.48 327 VAL A C 1
ATOM 2313 O O . VAL A 1 301 ? 35.344 11.585 16.063 1.00 4.35 327 VAL A O 1
ATOM 2317 N N . MET A 1 302 ? 36.667 13.402 16.089 1.00 3.51 328 MET A N 1
ATOM 2318 C CA . MET A 1 302 ? 37.425 12.971 17.259 1.00 3.41 328 MET A CA 1
ATOM 2319 C C . MET A 1 302 ? 37.152 13.910 18.425 1.00 3.44 328 MET A C 1
ATOM 2320 O O . MET A 1 302 ? 36.631 15.011 18.242 1.00 3.33 328 MET A O 1
ATOM 2325 N N . LYS A 1 303 ? 37.482 13.467 19.631 1.00 3.72 329 LYS A N 1
ATOM 2326 C CA . LYS A 1 303 ? 37.246 14.290 20.811 1.00 3.96 329 LYS A CA 1
ATOM 2327 C C . LYS A 1 303 ? 38.192 15.495 20.800 1.00 3.77 329 LYS A C 1
ATOM 2328 O O . LYS A 1 303 ? 39.278 15.433 20.216 1.00 4.11 329 LYS A O 1
ATOM 2334 N N . PRO A 1 304 ? 37.792 16.599 21.426 1.00 3.62 330 PRO A N 1
ATOM 2335 C CA . PRO A 1 304 ? 38.666 17.776 21.480 1.00 3.57 330 PRO A CA 1
ATOM 2336 C C . PRO A 1 304 ? 39.992 17.479 22.172 1.00 3.56 330 PRO A C 1
ATOM 2337 O O . PRO A 1 304 ? 40.035 16.678 23.097 1.00 3.28 330 PRO A O 1
ATOM 2341 N N . LEU A 1 305 ? 41.059 18.128 21.726 1.00 3.54 331 LEU A N 1
ATOM 2342 C CA . LEU A 1 305 ? 42.336 18.056 22.427 1.00 3.56 331 LEU A CA 1
ATOM 2343 C C . LEU A 1 305 ? 42.272 18.815 23.755 1.00 3.64 331 LEU A C 1
ATOM 2344 O O . LEU A 1 305 ? 42.838 18.376 24.760 1.00 4.10 331 LEU A O 1
ATOM 2349 N N . ILE A 1 306 ? 41.580 19.947 23.757 1.00 3.51 332 ILE A N 1
ATOM 2350 C CA . ILE A 1 306 ? 41.455 20.756 24.966 1.00 3.40 332 ILE A CA 1
ATOM 2351 C C . ILE A 1 306 ? 40.199 21.622 24.882 1.00 3.12 332 ILE A C 1
ATOM 2352 O O . ILE A 1 306 ? 39.719 21.929 23.794 1.00 3.26 332 ILE A O 1
ATOM 2357 N N . ALA A 1 307 ? 39.663 21.996 26.036 1.00 2.75 333 ALA A N 1
ATOM 2358 C CA . ALA A 1 307 ? 38.519 22.905 26.098 1.00 2.68 333 ALA A CA 1
ATOM 2359 C C . ALA A 1 307 ? 38.762 23.995 27.134 1.00 2.77 333 ALA A C 1
ATOM 2360 O O . ALA A 1 307 ? 39.632 23.861 27.985 1.00 2.30 333 ALA A O 1
ATOM 2362 N N . SER A 1 308 ? 37.982 25.069 27.052 1.00 2.47 334 SER A N 1
ATOM 2363 C CA . SER A 1 308 ? 38.157 26.242 27.907 1.00 2.42 334 SER A CA 1
ATOM 2364 C C . SER A 1 308 ? 36.846 26.660 28.565 1.00 2.36 334 SER A C 1
ATOM 2365 O O . SER A 1 308 ? 36.599 27.846 28.759 1.00 2.47 334 SER A O 1
ATOM 2368 N N . ASN A 1 309 ? 36.018 25.678 28.926 1.00 2.26 335 ASN A N 1
ATOM 2369 C CA . ASN A 1 309 ? 34.766 25.933 29.639 1.00 2.18 335 ASN A CA 1
ATOM 2370 C C . ASN A 1 309 ? 34.946 26.898 30.804 1.00 2.17 335 ASN A C 1
ATOM 2371 O O . ASN A 1 309 ? 35.888 26.768 31.587 1.00 2.33 335 ASN A O 1
ATOM 2376 N N . THR A 1 310 ? 34.003 27.835 30.914 1.00 2.16 336 THR A N 1
ATOM 2377 C CA . THR A 1 310 ? 33.978 28.932 31.899 1.00 2.18 336 THR A CA 1
ATOM 2378 C C . THR A 1 310 ? 34.988 30.051 31.678 1.00 2.20 336 THR A C 1
ATOM 2379 O O . THR A 1 310 ? 34.762 31.162 32.146 1.00 2.53 336 THR A O 1
ATOM 2383 N N . VAL A 1 311 ? 36.083 29.769 30.978 1.00 2.32 337 VAL A N 1
ATOM 2384 C CA . VAL A 1 311 ? 37.178 30.722 30.831 1.00 2.52 337 VAL A CA 1
ATOM 2385 C C . VAL A 1 311 ? 36.946 31.641 29.638 1.00 2.75 337 VAL A C 1
ATOM 2386 O O . VAL A 1 311 ? 36.991 32.866 29.776 1.00 2.57 337 VAL A O 1
ATOM 2390 N N . THR A 1 312 ? 36.707 31.046 28.473 1.00 2.72 338 THR A N 1
ATOM 2391 C CA . THR A 1 312 ? 36.393 31.800 27.264 1.00 2.91 338 THR A CA 1
ATOM 2392 C C . THR A 1 312 ? 35.705 30.944 26.209 1.00 2.92 338 THR A C 1
ATOM 2393 O O . THR A 1 312 ? 35.849 29.724 26.183 1.00 2.56 338 THR A O 1
ATOM 2397 N N . ASP A 1 313 ? 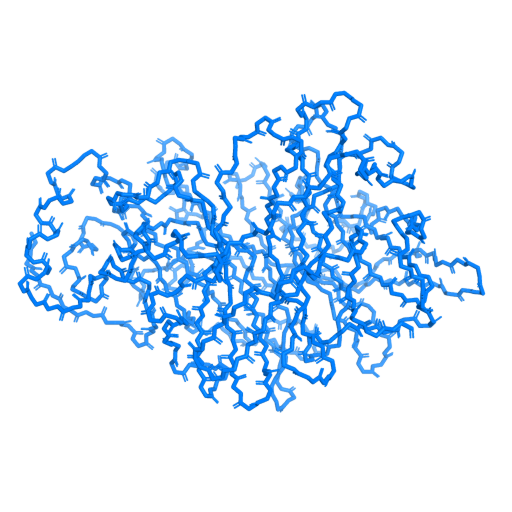34.963 31.619 25.337 1.00 3.03 339 ASP A N 1
ATOM 2398 C CA . ASP A 1 313 ? 34.281 30.992 24.217 1.00 3.31 339 ASP A CA 1
ATOM 2399 C C . ASP A 1 313 ? 35.141 30.996 22.956 1.00 3.90 339 ASP A C 1
ATOM 2400 O O . ASP A 1 313 ? 34.766 30.395 21.953 1.00 4.56 339 ASP A O 1
ATOM 2405 N N . GLU A 1 314 ? 36.288 31.670 23.005 1.00 4.24 340 GLU A N 1
ATOM 2406 C CA . GLU A 1 314 ? 37.056 31.977 21.804 1.00 4.52 340 GLU A CA 1
ATOM 2407 C C . GLU A 1 314 ? 38.550 31.723 21.977 1.00 4.69 340 GLU A C 1
ATOM 2408 O O . GLU A 1 314 ? 39.281 32.553 22.523 1.00 5.16 340 GLU A O 1
ATOM 2414 N N . ILE A 1 315 ? 38.989 30.564 21.501 1.00 4.76 341 ILE A N 1
ATOM 2415 C CA . ILE A 1 315 ? 40.405 30.233 21.406 1.00 4.96 341 ILE A CA 1
ATOM 2416 C C . ILE A 1 315 ? 40.691 29.954 19.924 1.00 5.03 341 ILE A C 1
ATOM 2417 O O . ILE A 1 315 ? 40.152 29.014 19.345 1.00 5.10 341 ILE A O 1
ATOM 2422 N N . GLU A 1 316 ? 41.517 30.811 19.325 1.00 5.24 342 GLU A N 1
ATOM 2423 C CA . GLU A 1 316 ? 41.682 30.908 17.872 1.00 5.45 342 GLU A CA 1
ATOM 2424 C C . GLU A 1 316 ? 43.033 30.402 17.370 1.00 5.60 342 GLU A C 1
ATOM 2425 O O . GLU A 1 316 ? 43.909 30.073 18.157 1.00 5.40 342 GLU A O 1
ATOM 2431 N N . ARG A 1 317 ? 43.178 30.348 16.045 1.00 5.73 343 ARG A N 1
ATOM 2432 C CA . ARG A 1 317 ? 44.433 29.988 15.377 1.00 5.87 343 ARG A CA 1
ATOM 2433 C C . ARG A 1 317 ? 45.035 28.712 15.967 1.00 5.31 343 ARG A C 1
ATOM 2434 O O . ARG A 1 317 ? 46.206 28.680 16.360 1.00 5.34 343 ARG A O 1
ATOM 2442 N N . ALA A 1 318 ? 44.230 27.658 16.023 1.00 4.92 344 ALA A N 1
ATOM 2443 C CA . ALA A 1 318 ? 44.708 26.358 16.471 1.00 4.78 344 ALA A CA 1
ATOM 2444 C C . ALA A 1 318 ? 45.956 25.963 15.693 1.00 4.64 344 ALA A C 1
ATOM 2445 O O . ALA A 1 318 ? 46.021 26.125 14.476 1.00 5.43 344 ALA A O 1
ATOM 2447 N N . ASN A 1 319 ? 46.944 25.443 16.405 1.00 4.05 345 ASN A N 1
ATOM 2448 C CA . ASN A 1 319 ? 48.213 25.066 15.805 1.00 4.06 345 ASN A CA 1
ATOM 2449 C C . ASN A 1 319 ? 48.788 23.899 16.578 1.00 3.87 345 ASN A C 1
ATOM 2450 O O . ASN A 1 319 ? 48.736 23.881 17.802 1.00 4.02 345 ASN A O 1
ATOM 2455 N N . VAL A 1 320 ? 49.292 22.902 15.866 1.00 3.64 346 VAL A N 1
ATOM 2456 C CA . VAL A 1 320 ? 49.900 21.751 16.513 1.00 3.70 346 VAL A CA 1
ATOM 2457 C C . VAL A 1 320 ? 50.991 21.164 15.629 1.00 3.48 346 VAL A C 1
ATOM 2458 O O . VAL A 1 320 ? 50.845 21.098 14.405 1.00 3.56 346 VAL A O 1
ATOM 2462 N N . PHE A 1 321 ? 52.092 20.770 16.257 1.00 3.19 347 PHE A N 1
ATOM 2463 C CA . PHE A 1 321 ? 53.221 20.172 15.558 1.00 3.31 347 PHE A CA 1
ATOM 2464 C C . PHE A 1 321 ? 54.123 19.421 16.517 1.00 3.35 347 PHE A C 1
ATOM 2465 O O . PHE A 1 321 ? 54.105 19.671 17.722 1.00 3.41 347 PHE A O 1
ATOM 2473 N N . LYS A 1 322 ? 54.920 18.509 15.968 1.00 3.17 348 LYS A N 1
ATOM 2474 C CA . LYS A 1 322 ? 55.909 17.774 16.736 1.00 3.16 348 LYS A CA 1
ATOM 2475 C C . LYS A 1 322 ? 57.253 18.454 16.546 1.00 3.08 348 LYS A C 1
ATOM 2476 O O . LYS A 1 322 ? 57.607 18.841 15.436 1.00 3.48 348 LYS A O 1
ATOM 2482 N N . MET A 1 323 ? 57.985 18.611 17.640 1.00 2.94 349 MET A N 1
ATOM 2483 C CA . MET A 1 323 ? 59.280 19.261 17.623 1.00 2.78 349 MET A CA 1
ATOM 2484 C C . MET A 1 323 ? 60.171 18.583 18.654 1.00 2.97 349 MET A C 1
ATOM 2485 O O . MET A 1 323 ? 59.853 18.551 19.846 1.00 2.73 349 MET A O 1
ATOM 2490 N N . ASN A 1 324 ? 61.278 18.022 18.182 1.00 3.39 350 ASN A N 1
ATOM 2491 C CA . ASN A 1 324 ? 62.263 17.367 19.034 1.00 3.53 350 ASN A CA 1
ATOM 2492 C C . ASN A 1 324 ? 61.641 16.413 20.061 1.00 3.84 350 ASN A C 1
ATOM 2493 O O . ASN A 1 324 ? 61.977 16.446 21.242 1.00 4.35 350 ASN A O 1
ATOM 2498 N N . GLY A 1 325 ? 60.716 15.581 19.589 1.00 4.23 351 GLY A N 1
ATOM 2499 C CA . GLY A 1 325 ? 60.190 14.475 20.373 1.00 4.37 351 GLY A CA 1
ATOM 2500 C C . GLY A 1 325 ? 58.906 14.728 21.147 1.00 4.53 351 GLY A C 1
ATOM 2501 O O . GLY A 1 325 ? 58.388 13.800 21.767 1.00 5.32 351 GLY A O 1
ATOM 2502 N N . LYS A 1 326 ? 58.408 15.965 21.133 1.00 4.25 352 LYS A N 1
ATOM 2503 C CA . LYS A 1 326 ? 57.181 16.336 21.848 1.00 4.05 352 LYS A CA 1
ATOM 2504 C C . LYS A 1 326 ? 56.212 17.059 20.921 1.00 3.61 352 LYS A C 1
ATOM 2505 O O . LYS A 1 326 ? 56.613 17.654 19.924 1.00 3.20 352 LYS A O 1
ATOM 2511 N N . TRP A 1 327 ? 54.930 17.011 21.261 1.00 2.99 353 TRP A N 1
ATOM 2512 C CA . TRP A 1 327 ? 53.895 17.699 20.501 1.00 3.02 353 TRP A CA 1
ATOM 2513 C C . TRP A 1 327 ? 53.479 18.974 21.215 1.00 2.87 353 TRP A C 1
ATOM 2514 O O . TRP A 1 327 ? 53.257 18.968 22.421 1.00 2.87 353 TRP A O 1
ATOM 2525 N N . TYR A 1 328 ? 53.363 20.062 20.464 1.00 2.63 354 TYR A N 1
ATOM 2526 C CA . TYR A 1 328 ? 53.013 21.365 21.013 1.00 2.92 354 TYR A CA 1
ATOM 2527 C C . TYR A 1 328 ? 51.746 21.868 20.360 1.00 3.22 354 TYR A C 1
ATOM 2528 O O . TYR A 1 328 ? 51.619 21.834 19.139 1.00 3.73 354 TYR A O 1
ATOM 2537 N N . LEU A 1 329 ? 50.813 22.324 21.191 1.00 3.08 355 LEU A N 1
ATOM 2538 C CA . LEU A 1 329 ? 49.490 22.765 20.774 1.00 3.18 355 LEU A CA 1
ATOM 2539 C C . LEU A 1 329 ? 49.303 24.205 21.236 1.00 3.13 355 LEU A C 1
ATOM 2540 O O . LEU A 1 329 ? 49.465 24.499 22.413 1.00 3.20 355 LEU A O 1
ATOM 2545 N N . PHE A 1 330 ? 48.974 25.098 20.311 1.00 3.06 356 PHE A N 1
ATOM 2546 C CA . PHE A 1 330 ? 48.850 26.518 20.613 1.00 3.34 356 PHE A CA 1
ATOM 2547 C C . PHE A 1 330 ? 47.511 27.081 20.176 1.00 3.57 356 PHE A C 1
ATOM 2548 O O . PHE A 1 330 ? 46.848 26.548 19.288 1.00 3.37 356 PHE A O 1
ATOM 2556 N N . THR A 1 331 ? 47.139 28.189 20.802 1.00 3.81 357 THR A N 1
ATOM 2557 C CA . THR A 1 331 ? 45.945 28.926 20.434 1.00 4.20 357 THR A CA 1
ATOM 2558 C C . THR A 1 331 ? 46.070 30.369 20.909 1.00 4.48 357 THR A C 1
ATOM 2559 O O . THR A 1 331 ? 46.735 30.636 21.901 1.00 4.64 357 THR A O 1
ATOM 2563 N N . ASP A 1 332 ? 45.447 31.295 20.190 1.00 4.58 358 ASP A N 1
ATOM 2564 C CA . ASP A 1 332 ? 45.426 32.702 20.577 1.00 4.82 358 ASP A CA 1
ATOM 2565 C C . ASP A 1 332 ? 44.098 33.051 21.233 1.00 4.79 358 ASP A C 1
ATOM 2566 O O . ASP A 1 332 ? 43.061 32.535 20.841 1.00 5.04 358 ASP A O 1
ATOM 2571 N N . SER A 1 333 ? 44.117 33.951 22.209 1.00 4.56 359 SER A N 1
ATOM 2572 C CA . SER A 1 333 ? 42.893 34.313 22.912 1.00 4.74 359 SER A CA 1
ATOM 2573 C C . SER A 1 333 ? 42.973 35.716 23.499 1.00 4.68 359 SER A C 1
ATOM 2574 O O . SER A 1 333 ? 44.016 36.129 24.006 1.00 4.67 359 SER A O 1
ATOM 2577 N N . ARG A 1 334 ? 41.854 36.433 23.436 1.00 4.31 360 ARG A N 1
ATOM 2578 C CA . ARG A 1 334 ? 41.743 37.798 23.944 1.00 4.42 360 ARG A CA 1
ATOM 2579 C C . ARG A 1 334 ? 41.266 37.816 25.394 1.00 4.08 360 ARG A C 1
ATOM 2580 O O . ARG A 1 334 ? 40.234 37.243 25.718 1.00 4.15 360 ARG A O 1
ATOM 2588 N N . GLY A 1 335 ? 42.001 38.507 26.256 1.00 4.02 361 GLY A N 1
ATOM 2589 C CA . GLY A 1 335 ? 41.593 38.720 27.634 1.00 3.83 361 GLY A CA 1
ATOM 2590 C C . GLY A 1 335 ? 40.240 39.390 27.789 1.00 3.86 361 GLY A C 1
ATOM 2591 O O . GLY A 1 335 ? 39.540 39.157 28.768 1.00 3.88 361 GLY A O 1
ATOM 2592 N N . SER A 1 336 ? 39.871 40.221 26.821 1.00 4.11 362 SER A N 1
ATOM 2593 C CA . SER A 1 336 ? 38.585 40.916 26.844 1.00 4.09 362 SER A CA 1
ATOM 2594 C C . SER A 1 336 ? 37.389 39.960 26.841 1.00 4.22 362 SER A C 1
ATOM 2595 O O . SER A 1 336 ? 36.297 40.331 27.277 1.00 4.34 362 SER A O 1
ATOM 2598 N N . LYS A 1 337 ? 37.591 38.749 26.328 1.00 4.36 363 LYS A N 1
ATOM 2599 C CA . LYS A 1 337 ? 36.528 37.748 26.262 1.00 4.51 363 LYS A CA 1
ATOM 2600 C C . LYS A 1 337 ? 36.651 36.668 27.341 1.00 4.65 363 LYS A C 1
ATOM 2601 O O . LYS A 1 337 ? 35.868 35.723 27.368 1.00 5.06 363 LYS A O 1
ATOM 2607 N N . MET A 1 338 ? 37.628 36.815 28.230 1.00 4.36 364 MET A N 1
ATOM 2608 C CA . MET A 1 338 ? 37.806 35.882 29.339 1.00 4.26 364 MET A CA 1
ATOM 2609 C C . MET A 1 338 ? 37.062 36.340 30.592 1.00 3.96 364 MET A C 1
ATOM 2610 O O . MET A 1 338 ? 36.547 37.459 30.649 1.00 4.13 364 MET A O 1
ATOM 2615 N N . THR A 1 339 ? 37.022 35.470 31.598 1.00 3.72 365 THR A N 1
ATOM 2616 C CA . THR A 1 339 ? 36.281 35.720 32.834 1.00 3.65 365 THR A CA 1
ATOM 2617 C C . THR A 1 339 ? 37.186 35.626 34.064 1.00 3.65 365 THR A C 1
ATOM 2618 O O . THR A 1 339 ? 36.705 35.409 35.172 1.00 3.66 365 THR A O 1
ATOM 2622 N N . ILE A 1 340 ? 38.491 35.792 33.859 1.00 3.83 366 ILE A N 1
ATOM 2623 C CA . ILE A 1 340 ? 39.504 35.527 34.878 1.00 4.02 366 ILE A CA 1
ATOM 2624 C C . ILE A 1 340 ? 39.986 36.820 35.534 1.00 4.09 366 ILE A C 1
ATOM 2625 O O . ILE A 1 340 ? 40.423 37.743 34.851 1.00 4.23 366 ILE A O 1
ATOM 2630 N N . ASP A 1 341 ? 39.917 36.866 36.863 1.00 4.51 367 ASP A N 1
ATOM 2631 C CA . ASP A 1 341 ? 40.386 38.014 37.638 1.00 4.81 367 ASP A CA 1
ATOM 2632 C C . ASP A 1 341 ? 41.850 38.309 37.339 1.00 4.59 367 ASP A C 1
ATOM 2633 O O . ASP A 1 341 ? 42.683 37.400 37.329 1.00 4.70 367 ASP A O 1
ATOM 2638 N N . GLY A 1 342 ? 42.157 39.581 37.095 1.00 4.37 368 GLY A N 1
ATOM 2639 C CA . GLY A 1 342 ? 43.524 40.009 36.850 1.00 4.36 368 GLY A CA 1
ATOM 2640 C C . GLY A 1 342 ? 43.886 40.072 35.378 1.00 4.35 368 GLY A C 1
ATOM 2641 O O . GLY A 1 342 ? 44.835 40.764 35.009 1.00 4.65 368 GLY A O 1
ATOM 2642 N N . ILE A 1 343 ? 43.148 39.345 34.540 1.00 4.47 369 ILE A N 1
ATOM 2643 C CA . ILE A 1 343 ? 43.323 39.424 33.093 1.00 4.61 369 ILE A CA 1
ATOM 2644 C C . ILE A 1 343 ? 42.412 40.529 32.557 1.00 4.82 369 ILE A C 1
ATOM 2645 O O . ILE A 1 343 ? 41.204 40.538 32.816 1.00 5.54 369 ILE A O 1
ATOM 2650 N N . THR A 1 344 ? 43.005 41.463 31.820 1.00 4.89 370 THR A N 1
ATOM 2651 C CA . THR A 1 344 ? 42.330 42.696 31.420 1.00 5.04 370 THR A CA 1
ATOM 2652 C C . THR A 1 344 ? 41.978 42.695 29.942 1.00 4.93 370 THR A C 1
ATOM 2653 O O . THR A 1 344 ? 42.388 41.805 29.193 1.00 4.82 370 THR A O 1
ATOM 2657 N N . SER A 1 345 ? 41.231 43.715 29.529 1.00 5.19 371 SER A N 1
ATOM 2658 C CA . SER A 1 345 ? 40.798 43.842 28.141 1.00 5.43 371 SER A CA 1
ATOM 2659 C C . SER A 1 345 ? 41.950 44.164 27.184 1.00 5.23 371 SER A C 1
ATOM 2660 O O . SER A 1 345 ? 41.810 43.977 25.976 1.00 5.62 371 SER A O 1
ATOM 2663 N N . ASN A 1 346 ? 43.073 44.647 27.723 1.00 5.22 372 ASN A N 1
ATOM 2664 C CA . ASN A 1 346 ? 44.282 44.893 26.929 1.00 5.31 372 ASN A CA 1
ATOM 2665 C C . ASN A 1 346 ? 45.037 43.608 26.584 1.00 4.83 372 ASN A C 1
ATOM 2666 O O . ASN A 1 346 ? 45.717 43.537 25.561 1.00 4.86 372 ASN A O 1
ATOM 2671 N N . ASP A 1 347 ? 44.933 42.607 27.453 1.00 4.23 373 ASP A N 1
ATOM 2672 C CA . ASP A 1 347 ? 45.746 41.398 27.336 1.00 3.97 373 ASP A CA 1
ATOM 2673 C C . ASP A 1 347 ? 45.313 40.510 26.183 1.00 3.64 373 ASP A C 1
ATOM 2674 O O . ASP A 1 347 ? 44.135 40.208 26.032 1.00 3.67 373 ASP A O 1
ATOM 2679 N N . ILE A 1 348 ? 46.288 40.101 25.382 1.00 3.54 374 ILE A N 1
ATOM 2680 C CA . ILE A 1 348 ? 46.092 39.142 24.302 1.00 3.88 374 ILE A CA 1
ATOM 2681 C C . ILE A 1 348 ? 47.190 38.100 24.436 1.00 3.69 374 ILE A C 1
ATOM 2682 O O . ILE A 1 348 ? 48.339 38.441 24.687 1.00 3.60 374 ILE A O 1
ATOM 2687 N N . TYR A 1 349 ? 46.833 36.835 24.265 1.00 3.26 375 TYR A N 1
ATOM 2688 C CA . TYR A 1 349 ? 47.742 35.732 24.554 1.00 3.25 375 TYR A CA 1
ATOM 2689 C C . TYR A 1 349 ? 47.899 34.768 23.399 1.00 3.36 375 TYR A C 1
ATOM 2690 O O . TYR A 1 349 ? 46.996 34.603 22.589 1.00 3.70 375 TYR A O 1
ATOM 2699 N N . MET A 1 350 ? 49.073 34.152 23.324 1.00 3.16 376 MET A N 1
ATOM 2700 C CA . MET A 1 350 ? 49.198 32.823 22.748 1.00 3.24 376 MET A CA 1
ATOM 2701 C C . MET A 1 350 ? 49.387 31.879 23.931 1.00 3.09 376 MET A C 1
ATOM 2702 O O . MET A 1 350 ? 50.291 32.067 24.741 1.00 3.01 376 MET A O 1
ATOM 2707 N N . LEU A 1 351 ? 48.493 30.904 24.056 1.00 2.98 377 LEU A N 1
ATOM 2708 C CA . LEU A 1 351 ? 48.587 29.874 25.075 1.00 3.21 377 LEU A CA 1
ATOM 2709 C C . LEU A 1 351 ? 49.118 28.612 24.419 1.00 3.19 377 LEU A C 1
ATOM 2710 O O . LEU A 1 351 ? 49.007 28.442 23.210 1.00 3.63 377 LEU A O 1
ATOM 2715 N N . GLY A 1 352 ? 49.684 27.722 25.220 1.00 2.91 378 GLY A N 1
ATOM 2716 C CA . GLY A 1 352 ? 50.374 26.563 24.694 1.00 2.80 378 GLY A CA 1
ATOM 2717 C C . GLY A 1 352 ? 50.429 25.404 25.660 1.00 2.97 378 GLY A C 1
ATOM 2718 O O . GLY A 1 352 ? 50.460 25.589 26.878 1.00 2.50 378 GLY A O 1
ATOM 2719 N N . TYR A 1 353 ? 50.443 24.207 25.081 1.00 2.76 379 TYR A N 1
ATOM 2720 C CA . TYR A 1 353 ? 50.315 22.948 25.800 1.00 2.83 379 TYR A CA 1
ATOM 2721 C C . TYR A 1 353 ? 51.222 21.927 25.131 1.00 2.87 379 TYR A C 1
ATOM 2722 O O . TYR A 1 353 ? 51.599 22.085 23.973 1.00 2.86 379 TYR A O 1
ATOM 2731 N N . VAL A 1 354 ? 51.581 20.892 25.875 1.00 2.80 380 VAL A N 1
ATOM 2732 C CA . VAL A 1 354 ? 52.549 19.911 25.414 1.00 2.75 380 VAL A CA 1
ATOM 2733 C C . VAL A 1 354 ? 52.084 18.499 25.756 1.00 2.86 380 VAL A C 1
ATOM 2734 O O . VAL A 1 354 ? 51.469 18.268 26.800 1.00 2.56 380 VAL A O 1
ATOM 2738 N N . SER A 1 355 ? 52.376 17.571 24.851 1.00 2.89 381 SER A N 1
ATOM 2739 C CA . SER A 1 355 ? 52.041 16.163 25.020 1.00 3.20 381 SER A CA 1
ATOM 2740 C C . SER A 1 355 ? 53.124 15.298 24.397 1.00 3.40 381 SER A C 1
ATOM 2741 O O . SER A 1 355 ? 53.888 15.750 23.551 1.00 3.22 381 SER A O 1
ATOM 2744 N N . ASN A 1 356 ? 53.188 14.046 24.822 1.00 3.61 382 ASN A N 1
ATOM 2745 C CA . ASN A 1 356 ? 54.053 13.065 24.182 1.00 4.39 382 ASN A CA 1
ATOM 2746 C C . ASN A 1 356 ? 53.422 12.470 22.921 1.00 4.45 382 ASN A C 1
ATOM 2747 O O . ASN A 1 356 ? 54.099 11.787 22.159 1.00 4.82 382 ASN A O 1
ATOM 2752 N N . SER A 1 357 ? 52.134 12.750 22.707 1.00 4.71 383 SER A N 1
ATOM 2753 C CA . SER A 1 357 ? 51.370 12.233 21.568 1.00 5.43 383 SER A CA 1
ATOM 2754 C C . SER A 1 357 ? 50.507 13.317 20.932 1.00 5.08 383 SER A C 1
ATOM 2755 O O . SER A 1 357 ? 50.039 14.222 21.613 1.00 5.01 383 SER A O 1
ATOM 2758 N N . LEU A 1 358 ? 50.281 13.220 19.625 1.00 4.91 384 LEU A N 1
ATOM 2759 C CA . LEU A 1 358 ? 49.402 14.161 18.932 1.00 5.17 384 LEU A CA 1
ATOM 2760 C C . LEU A 1 358 ? 48.022 14.258 19.597 1.00 5.21 384 LEU A C 1
ATOM 2761 O O . LEU A 1 358 ? 47.483 15.350 19.757 1.00 5.57 384 LEU A O 1
ATOM 2766 N N . THR A 1 359 ? 47.461 13.117 19.987 1.00 5.54 385 THR A N 1
ATOM 2767 C CA . THR A 1 359 ? 46.105 13.078 20.538 1.00 5.76 385 THR A CA 1
ATOM 2768 C C . THR A 1 359 ? 46.030 13.223 22.063 1.00 5.83 385 THR A C 1
ATOM 2769 O O . THR A 1 359 ? 44.975 12.998 22.650 1.00 6.59 385 THR A O 1
ATOM 2773 N N . GLY A 1 360 ? 47.133 13.609 22.704 1.00 5.45 386 GLY A N 1
ATOM 2774 C CA . GLY A 1 360 ? 47.105 13.984 24.109 1.00 5.32 386 GLY A CA 1
ATOM 2775 C C . GLY A 1 360 ? 47.525 12.873 25.057 1.00 5.33 386 GLY A C 1
ATOM 2776 O O . GLY A 1 360 ? 47.939 11.801 24.610 1.00 5.31 386 GLY A O 1
ATOM 2777 N N . PRO A 1 361 ? 47.414 13.103 26.367 1.00 5.39 387 PRO A N 1
ATOM 2778 C CA . PRO A 1 361 ? 46.867 14.337 26.946 1.00 5.22 387 PRO A CA 1
ATOM 2779 C C . PRO A 1 361 ? 47.844 15.515 26.931 1.00 4.87 387 PRO A C 1
ATOM 2780 O O . PRO A 1 361 ? 49.058 15.321 27.009 1.00 4.97 387 PRO A O 1
ATOM 2784 N N . TYR A 1 362 ? 47.296 16.723 26.856 1.00 4.67 388 TYR A N 1
ATOM 2785 C CA . TYR A 1 362 ? 48.084 17.947 26.836 1.00 4.37 388 TYR A CA 1
ATOM 2786 C C . TYR A 1 362 ? 48.119 18.611 28.206 1.00 4.58 388 TYR A C 1
ATOM 2787 O O . TYR A 1 362 ? 47.090 18.717 28.874 1.00 4.98 388 TYR A O 1
ATOM 2796 N N . LYS A 1 363 ? 49.307 19.047 28.614 1.00 4.47 389 LYS A N 1
ATOM 2797 C CA . LYS A 1 363 ? 49.503 19.759 29.877 1.00 4.82 389 LYS A CA 1
ATOM 2798 C C . LYS A 1 363 ? 50.099 21.142 29.582 1.00 4.40 389 LYS A C 1
ATOM 2799 O O . LYS A 1 363 ? 50.731 21.325 28.550 1.00 4.22 389 LYS A O 1
ATOM 2805 N N . PRO A 1 364 ? 49.878 22.124 30.451 1.00 4.30 390 PRO A N 1
ATOM 2806 C CA . PRO A 1 364 ? 50.269 23.506 30.136 1.00 4.28 390 PRO A CA 1
ATOM 2807 C C . PRO A 1 364 ? 51.777 23.732 30.040 1.00 4.12 390 PRO A C 1
ATOM 2808 O O . PRO A 1 364 ? 52.546 23.206 30.846 1.00 4.79 390 PRO A O 1
ATOM 2812 N N . LEU A 1 365 ? 52.181 24.510 29.036 1.00 3.37 391 LEU A N 1
ATOM 2813 C CA . LEU A 1 365 ? 53.555 24.989 28.941 1.00 3.26 391 LEU A CA 1
ATOM 2814 C C . LEU A 1 365 ? 53.785 26.054 30.003 1.00 3.00 391 LEU A C 1
ATOM 2815 O O . LEU A 1 365 ? 52.877 26.803 30.344 1.00 3.14 391 LEU A O 1
ATOM 2820 N N . ASN A 1 366 ? 55.005 26.121 30.523 1.00 3.11 392 ASN A N 1
ATOM 2821 C CA . ASN A 1 366 ? 55.366 27.105 31.538 1.00 3.08 392 ASN A CA 1
ATOM 2822 C C . ASN A 1 366 ? 54.422 27.083 32.740 1.00 3.61 392 ASN A C 1
ATOM 2823 O O . ASN A 1 366 ? 54.125 28.127 33.328 1.00 4.05 392 ASN A O 1
ATOM 2828 N N . LYS A 1 367 ? 53.959 25.878 33.076 1.00 4.03 393 LYS A N 1
ATOM 2829 C CA . LYS A 1 367 ? 53.067 25.600 34.212 1.00 4.38 393 LYS A CA 1
ATOM 2830 C C . LYS A 1 367 ? 51.615 26.084 34.066 1.00 4.23 393 LYS A C 1
ATOM 2831 O O . LYS A 1 367 ? 50.714 25.446 34.594 1.00 5.04 393 LYS A O 1
ATOM 2837 N N . THR A 1 368 ? 51.387 27.178 33.341 1.00 3.85 394 THR A N 1
ATOM 2838 C CA . THR A 1 368 ? 50.085 27.851 33.317 1.00 3.53 394 THR A CA 1
ATOM 2839 C C . THR A 1 368 ? 49.389 27.819 31.966 1.00 3.28 394 THR A C 1
ATOM 2840 O O . THR A 1 368 ? 48.184 28.039 31.887 1.00 3.16 394 THR A O 1
ATOM 2844 N N . GLY A 1 369 ? 50.160 27.614 30.903 1.00 3.12 395 GLY A N 1
ATOM 2845 C CA . GLY A 1 369 ? 49.665 27.738 29.547 1.00 2.89 395 GLY A CA 1
ATOM 2846 C C . GLY A 1 369 ? 50.164 28.993 28.848 1.00 2.84 395 GLY A C 1
ATOM 2847 O O . GLY A 1 369 ? 50.089 29.091 27.630 1.00 3.08 395 GLY A O 1
ATOM 2848 N N . LEU A 1 370 ? 50.671 29.962 29.605 1.00 2.70 396 LEU A N 1
ATOM 2849 C CA . LEU A 1 370 ? 51.162 31.202 29.013 1.00 2.74 396 LEU A CA 1
ATOM 2850 C C . LEU A 1 370 ? 52.399 30.949 28.163 1.00 2.83 396 LEU A C 1
ATOM 2851 O O . LEU A 1 370 ? 53.359 30.343 28.637 1.00 2.85 396 LEU A O 1
ATOM 2856 N N . VAL A 1 371 ? 52.369 31.432 26.921 1.00 2.72 397 VAL A N 1
ATOM 2857 C CA . VAL A 1 371 ? 53.534 31.414 26.035 1.00 2.73 397 VAL A CA 1
ATOM 2858 C C . VAL A 1 371 ? 53.884 32.836 25.578 1.00 2.44 397 VAL A C 1
ATOM 2859 O O . VAL A 1 371 ? 55.030 33.252 25.703 1.00 2.65 397 VAL A O 1
ATOM 2863 N N . LEU A 1 372 ? 52.902 33.578 25.066 1.00 2.18 398 LEU A N 1
ATOM 2864 C CA . LEU A 1 372 ? 53.102 34.976 24.675 1.00 2.55 398 LEU A CA 1
ATOM 2865 C C . LEU A 1 372 ? 52.016 35.876 25.241 1.00 2.33 398 LEU A C 1
ATOM 2866 O O . LEU A 1 372 ? 50.858 35.485 25.306 1.00 2.20 398 LEU A O 1
ATOM 2871 N N . LYS A 1 373 ? 52.404 37.091 25.616 1.00 2.25 399 LYS A N 1
ATOM 2872 C CA . LYS A 1 373 ? 51.478 38.131 26.054 1.00 2.40 399 LYS A CA 1
ATOM 2873 C C . LYS A 1 373 ? 51.778 39.408 25.278 1.00 2.48 399 LYS A C 1
ATOM 2874 O O . LYS A 1 373 ? 52.933 39.815 25.159 1.00 2.30 399 LYS A O 1
ATOM 2880 N N . MET A 1 374 ? 50.721 40.032 24.772 1.00 2.90 400 MET A N 1
ATOM 2881 C CA . MET A 1 374 ? 50.775 41.298 24.055 1.00 3.39 400 MET A CA 1
ATOM 2882 C C . MET A 1 374 ? 49.677 42.163 24.677 1.00 3.41 400 MET A C 1
ATOM 2883 O O . MET A 1 374 ? 48.527 41.744 24.721 1.00 3.97 400 MET A O 1
ATOM 2888 N N . ASP A 1 375 ? 50.006 43.352 25.175 1.00 3.76 401 ASP A N 1
ATOM 2889 C CA . ASP A 1 375 ? 48.993 44.181 25.840 1.00 3.98 401 ASP A CA 1
ATOM 2890 C C . ASP A 1 375 ? 48.993 45.640 25.390 1.00 4.06 401 ASP A C 1
ATOM 2891 O O . ASP A 1 375 ? 48.550 46.527 26.119 1.00 4.60 401 ASP A O 1
ATOM 2896 N N . LEU A 1 376 ? 49.460 45.876 24.168 1.00 4.16 402 LEU A N 1
ATOM 2897 C CA . LEU A 1 376 ? 49.477 47.223 23.611 1.00 4.47 402 LEU A CA 1
ATOM 2898 C C . LEU A 1 376 ? 48.060 47.728 23.365 1.00 4.62 402 LEU A C 1
ATOM 2899 O O . LEU A 1 376 ? 47.141 46.952 23.098 1.00 4.65 402 LEU A O 1
ATOM 2904 N N . ASP A 1 377 ? 47.896 49.040 23.476 1.00 5.07 403 ASP A N 1
ATOM 2905 C CA . ASP A 1 377 ? 46.652 49.707 23.118 1.00 5.64 403 ASP A CA 1
ATOM 2906 C C . ASP A 1 377 ? 46.258 49.337 21.682 1.00 5.42 403 ASP A C 1
ATOM 2907 O O . ASP A 1 377 ? 47.131 49.232 20.821 1.00 5.43 403 ASP A O 1
ATOM 2912 N N . PRO A 1 378 ? 44.970 49.111 21.417 1.00 5.33 404 PRO A N 1
ATOM 2913 C CA . PRO A 1 378 ? 44.502 48.875 20.041 1.00 5.49 404 PRO A CA 1
ATOM 2914 C C . PRO A 1 378 ? 44.958 49.916 19.010 1.00 5.31 404 PRO A C 1
ATOM 2915 O O . PRO A 1 378 ? 45.115 49.561 17.845 1.00 5.34 404 PRO A O 1
ATOM 2919 N N . ASN A 1 379 ? 45.168 51.163 19.433 1.00 5.23 405 ASN A N 1
ATOM 2920 C CA . ASN A 1 379 ? 45.616 52.237 18.541 1.00 5.26 405 ASN A CA 1
ATOM 2921 C C . ASN A 1 379 ? 47.113 52.220 18.217 1.00 4.95 405 ASN A C 1
ATOM 2922 O O . ASN A 1 379 ? 47.562 52.942 17.329 1.00 5.00 405 ASN A O 1
ATOM 2927 N N . ASP A 1 380 ? 47.887 51.427 18.951 1.00 4.48 406 ASP A N 1
ATOM 2928 C CA . ASP A 1 380 ? 49.328 51.323 18.724 1.00 4.37 406 ASP A CA 1
ATOM 2929 C C . ASP A 1 380 ? 49.565 50.742 17.332 1.00 4.13 406 ASP A C 1
ATOM 2930 O O . ASP A 1 380 ? 49.018 49.697 16.999 1.00 3.85 406 ASP A O 1
ATOM 2935 N N . VAL A 1 381 ? 50.363 51.429 16.515 1.00 3.96 407 VAL A N 1
ATOM 2936 C CA . VAL A 1 381 ? 50.658 50.943 15.168 1.00 4.18 407 VAL A CA 1
ATOM 2937 C C . VAL A 1 381 ? 51.337 49.566 15.210 1.00 3.74 407 VAL A C 1
ATOM 2938 O O . VAL A 1 381 ? 51.146 48.760 14.305 1.00 3.97 407 VAL A O 1
ATOM 2942 N N . THR A 1 382 ? 52.099 49.293 16.270 1.00 3.35 408 THR A N 1
ATOM 2943 C CA . THR A 1 382 ? 52.782 48.000 16.418 1.00 3.22 408 THR A CA 1
ATOM 2944 C C . THR A 1 382 ? 51.991 46.931 17.186 1.00 2.98 408 THR A C 1
ATOM 2945 O O . THR A 1 382 ? 52.540 45.887 17.523 1.00 2.91 408 THR A O 1
ATOM 2949 N N . PHE A 1 383 ? 50.717 47.195 17.463 1.00 2.81 409 PHE A N 1
ATOM 2950 C CA . PHE A 1 383 ? 49.776 46.169 17.920 1.00 2.75 409 PHE A CA 1
ATOM 2951 C C . PHE A 1 383 ? 49.891 44.938 17.028 1.00 2.74 409 PHE A C 1
ATOM 2952 O O . PHE A 1 383 ? 49.877 45.069 15.811 1.00 2.48 409 PHE A O 1
ATOM 2960 N N . THR A 1 384 ? 50.018 43.752 17.619 1.00 2.75 410 THR A N 1
ATOM 2961 C CA . THR A 1 384 ? 49.983 42.524 16.826 1.00 2.97 410 THR A CA 1
ATOM 2962 C C . THR A 1 384 ? 48.949 41.546 17.344 1.00 3.53 410 THR A C 1
ATOM 2963 O O . THR A 1 384 ? 48.566 41.574 18.509 1.00 3.20 410 THR A O 1
ATOM 2967 N N . TYR A 1 385 ? 48.519 40.672 16.442 1.00 4.16 411 TYR A N 1
ATOM 2968 C CA . TYR A 1 385 ? 47.488 39.681 16.709 1.00 5.13 411 TYR A CA 1
ATOM 2969 C C . TYR A 1 385 ? 47.691 38.468 15.797 1.00 5.08 411 TYR A C 1
ATOM 2970 O O . TYR A 1 385 ? 48.410 38.538 14.798 1.00 4.67 411 TYR A O 1
ATOM 2979 N N . SER A 1 386 ? 47.042 37.362 16.141 1.00 5.20 412 SER A N 1
ATOM 2980 C CA . SER A 1 386 ? 47.060 36.144 15.328 1.00 5.43 412 SER A CA 1
ATOM 2981 C C . SER A 1 386 ? 48.444 35.496 15.329 1.00 4.87 412 SER A C 1
ATOM 2982 O O . SER A 1 386 ? 48.892 34.948 14.322 1.00 5.02 412 SER A O 1
ATOM 2985 N N . HIS A 1 387 ? 49.095 35.533 16.487 1.00 4.33 413 HIS A N 1
ATOM 2986 C CA . HIS A 1 387 ? 50.422 34.954 16.650 1.00 4.14 413 HIS A CA 1
ATOM 2987 C C . HIS A 1 387 ? 50.384 33.464 16.327 1.00 4.02 413 HIS A C 1
ATOM 2988 O O . HIS A 1 387 ? 49.444 32.755 16.695 1.00 4.96 413 HIS A O 1
ATOM 2995 N N . PHE A 1 388 ? 51.399 33.004 15.609 1.00 3.80 414 PHE A N 1
ATOM 2996 C CA . PHE A 1 388 ? 51.413 31.660 15.047 1.00 3.85 414 PHE A CA 1
ATOM 2997 C C . PHE A 1 388 ? 52.845 31.146 15.005 1.00 3.67 414 PHE A C 1
ATOM 2998 O O . PHE A 1 388 ? 53.732 31.797 14.457 1.00 4.01 414 PHE A O 1
ATOM 3006 N N . ALA A 1 389 ? 53.061 29.966 15.571 1.00 3.27 415 ALA A N 1
ATOM 3007 C CA . ALA A 1 389 ? 54.392 29.381 15.656 1.00 3.18 415 ALA A CA 1
ATOM 3008 C C . ALA A 1 389 ? 54.652 28.498 14.439 1.00 3.27 415 ALA A C 1
ATOM 3009 O O . ALA A 1 389 ? 53.948 27.513 14.217 1.00 3.53 415 ALA A O 1
ATOM 3011 N N . VAL A 1 390 ? 55.661 28.870 13.655 1.00 3.24 416 VAL A N 1
ATOM 3012 C CA . VAL A 1 390 ? 56.053 28.142 12.454 1.00 3.22 416 VAL A CA 1
ATOM 3013 C C . VAL A 1 390 ? 57.221 27.224 12.800 1.00 3.19 416 VAL A C 1
ATOM 3014 O O . VAL A 1 390 ? 58.319 27.700 13.094 1.00 2.78 416 VAL A O 1
ATOM 3018 N N . PRO A 1 391 ? 57.000 25.912 12.780 1.00 3.36 417 PRO A N 1
ATOM 3019 C CA . PRO A 1 391 ? 58.079 24.969 13.064 1.00 3.75 417 PRO A CA 1
ATOM 3020 C C . PRO A 1 391 ? 59.203 25.088 12.048 1.00 3.57 417 PRO A C 1
ATOM 3021 O O . PRO A 1 391 ? 58.959 25.446 10.895 1.00 3.38 417 PRO A O 1
ATOM 3025 N N . GLN A 1 392 ? 60.417 24.783 12.487 1.00 3.79 418 GLN A N 1
ATOM 3026 C CA . GLN A 1 392 ? 61.596 24.817 11.637 1.00 3.76 418 GLN A CA 1
ATOM 3027 C C . GLN A 1 392 ? 62.159 23.410 11.488 1.00 4.14 418 GLN A C 1
ATOM 3028 O O . GLN A 1 392 ? 61.919 22.547 12.327 1.00 4.83 418 GLN A O 1
ATOM 3034 N N . ALA A 1 393 ? 62.932 23.189 10.433 1.00 4.53 419 ALA A N 1
ATOM 3035 C CA . ALA A 1 393 ? 63.411 21.845 10.104 1.00 4.98 419 ALA A CA 1
ATOM 3036 C C . ALA A 1 393 ? 64.300 21.260 11.198 1.00 5.09 419 ALA A C 1
ATOM 3037 O O . ALA A 1 393 ? 64.267 20.055 11.457 1.00 5.81 419 ALA A O 1
ATOM 3039 N N . LYS A 1 394 ? 65.100 22.115 11.824 1.00 4.68 420 LYS A N 1
ATOM 3040 C CA . LYS A 1 394 ? 65.936 21.706 12.946 1.00 4.77 420 LYS A CA 1
ATOM 3041 C C . LYS A 1 394 ? 66.141 22.837 13.939 1.00 4.13 420 LYS A C 1
ATOM 3042 O O . LYS A 1 394 ? 65.880 24.000 13.638 1.00 4.08 420 LYS A O 1
ATOM 3048 N N . GLY A 1 395 ? 66.621 22.478 15.125 1.00 3.70 421 GLY A N 1
ATOM 3049 C CA . GLY A 1 395 ? 66.909 23.440 16.167 1.00 3.55 421 GLY A CA 1
ATOM 3050 C C . GLY A 1 395 ? 65.820 23.553 17.209 1.00 3.12 421 GLY A C 1
ATOM 3051 O O . GLY A 1 395 ? 64.778 22.893 17.133 1.00 3.23 421 GLY A O 1
ATOM 3052 N N . ASN A 1 396 ? 66.068 24.433 18.175 1.00 2.97 422 ASN A N 1
ATOM 3053 C CA . ASN A 1 396 ? 65.186 24.627 19.319 1.00 3.00 422 ASN A CA 1
ATOM 3054 C C . ASN A 1 396 ? 64.319 25.872 19.213 1.00 2.80 422 ASN A C 1
ATOM 3055 O O . ASN A 1 396 ? 63.647 26.227 20.174 1.00 2.94 422 ASN A O 1
ATOM 3060 N N . ASN A 1 397 ? 64.339 26.536 18.061 1.00 2.54 423 ASN A N 1
ATOM 3061 C CA . ASN A 1 397 ? 63.519 27.724 17.843 1.00 3.00 423 ASN A CA 1
ATOM 3062 C C . ASN A 1 397 ? 62.409 27.501 16.836 1.00 2.82 423 ASN A C 1
ATOM 3063 O O . ASN A 1 397 ? 62.579 26.775 15.861 1.00 3.10 423 ASN A O 1
ATOM 3068 N N . VAL A 1 398 ? 61.270 28.141 17.085 1.00 2.65 424 VAL A N 1
ATOM 3069 C CA . VAL A 1 398 ? 60.240 28.335 16.074 1.00 2.64 424 VAL A CA 1
ATOM 3070 C C . VAL A 1 398 ? 60.137 29.826 15.774 1.00 2.42 424 VAL A C 1
ATOM 3071 O O . VAL A 1 398 ? 60.588 30.662 16.562 1.00 2.02 424 VAL A O 1
ATOM 3075 N N . VAL A 1 399 ? 59.569 30.149 14.618 1.00 2.37 425 VAL A N 1
ATOM 3076 C CA . VAL A 1 399 ? 59.373 31.531 14.198 1.00 2.56 425 VAL A CA 1
ATOM 3077 C C . VAL A 1 399 ? 57.934 31.920 14.495 1.00 2.37 425 VAL A C 1
ATOM 3078 O O . VAL A 1 399 ? 57.007 31.240 14.068 1.00 3.09 425 VAL A O 1
ATOM 3082 N N . ILE A 1 400 ? 57.751 33.010 15.231 1.00 2.24 426 ILE A N 1
ATOM 3083 C CA . ILE A 1 400 ? 56.423 33.536 15.504 1.00 2.33 426 ILE A CA 1
ATOM 3084 C C . ILE A 1 400 ? 56.061 34.578 14.460 1.00 2.46 426 ILE A C 1
ATOM 3085 O O . ILE A 1 400 ? 56.723 35.614 14.359 1.00 2.73 426 ILE A O 1
ATOM 3090 N N . THR A 1 401 ? 55.023 34.297 13.680 1.00 2.58 427 THR A N 1
ATOM 3091 C CA . THR A 1 401 ? 54.451 35.287 12.776 1.00 2.57 427 THR A CA 1
ATOM 3092 C C . THR A 1 401 ? 53.199 35.878 13.396 1.00 2.65 427 THR A C 1
ATOM 3093 O O . THR A 1 401 ? 52.585 35.289 14.281 1.00 2.84 427 THR A O 1
ATOM 3097 N N . SER A 1 402 ? 52.841 37.062 12.930 1.00 2.54 428 SER A N 1
ATOM 3098 C CA . SER A 1 402 ? 51.597 37.713 13.338 1.00 2.40 428 SER A CA 1
ATOM 3099 C C . SER A 1 402 ? 51.311 38.827 12.354 1.00 2.58 428 SER A C 1
ATOM 3100 O O . SER A 1 402 ? 52.166 39.162 11.541 1.00 2.65 428 SER A O 1
ATOM 3103 N N . TYR A 1 403 ? 50.109 39.387 12.406 1.00 2.60 429 TYR A N 1
ATOM 3104 C CA . TYR A 1 403 ? 49.837 40.615 11.664 1.00 2.75 429 TYR A CA 1
ATOM 3105 C C . TYR A 1 403 ? 49.944 41.812 12.586 1.00 2.68 429 TYR A C 1
ATOM 3106 O O . TYR A 1 403 ? 49.759 41.699 13.796 1.00 2.04 429 TYR A O 1
ATOM 3115 N N . MET A 1 404 ? 50.278 42.953 11.999 1.00 2.33 430 MET A N 1
ATOM 3116 C CA . MET A 1 404 ? 50.505 44.181 12.739 1.00 2.58 430 MET A CA 1
ATOM 3117 C C . MET A 1 404 ? 49.560 45.267 12.254 1.00 2.86 430 MET A C 1
ATOM 3118 O O . MET A 1 404 ? 49.307 45.385 11.053 1.00 2.32 430 MET A O 1
ATOM 3123 N N . THR A 1 405 ? 49.071 46.056 13.211 1.00 3.00 431 THR A N 1
ATOM 3124 C CA . THR A 1 405 ? 48.176 47.200 13.003 1.00 3.34 431 THR A CA 1
ATOM 3125 C C . THR A 1 405 ? 46.737 46.734 12.821 1.00 3.28 431 THR A C 1
ATOM 3126 O O . THR A 1 405 ? 46.446 45.906 11.958 1.00 3.40 431 THR A O 1
ATOM 3130 N N . ASN A 1 406 ? 45.839 47.257 13.653 1.00 3.51 432 ASN A N 1
ATOM 3131 C CA . ASN A 1 406 ? 44.435 46.878 13.592 1.00 3.63 432 ASN A CA 1
ATOM 3132 C C . ASN A 1 406 ? 43.791 47.312 12.283 1.00 3.75 432 ASN A C 1
ATOM 3133 O O . ASN A 1 406 ? 44.092 48.377 11.744 1.00 4.05 432 ASN A O 1
ATOM 3138 N N . ARG A 1 407 ? 42.897 46.463 11.793 1.00 3.74 433 ARG A N 1
ATOM 3139 C CA . ARG A 1 407 ? 42.181 46.697 10.551 1.00 3.85 433 ARG A CA 1
ATOM 3140 C C . ARG A 1 407 ? 41.403 48.002 10.598 1.00 4.14 433 ARG A C 1
ATOM 3141 O O . ARG A 1 407 ? 40.721 48.288 11.581 1.00 4.34 433 ARG A O 1
ATOM 3149 N N . GLY A 1 408 ? 41.527 48.791 9.536 1.00 4.35 434 GLY A N 1
ATOM 3150 C CA . GLY A 1 408 ? 40.720 49.983 9.347 1.00 4.59 434 GLY A CA 1
ATOM 3151 C C . GLY A 1 408 ? 41.012 51.155 10.268 1.00 5.02 434 GLY A C 1
ATOM 3152 O O . GLY A 1 408 ? 40.270 52.132 10.252 1.00 5.55 434 GLY A O 1
ATOM 3153 N N . PHE A 1 409 ? 42.086 51.088 11.049 1.00 5.14 435 PHE A N 1
ATOM 3154 C CA . PHE A 1 409 ? 42.388 52.145 12.025 1.00 5.31 435 PHE A CA 1
ATOM 3155 C C . PHE A 1 409 ? 43.060 53.373 11.406 1.00 5.58 435 PHE A C 1
ATOM 3156 O O . PHE A 1 409 ? 42.771 54.499 11.805 1.00 6.29 435 PHE A O 1
ATOM 3164 N N . TYR A 1 410 ? 43.957 53.155 10.447 1.00 5.55 436 TYR A N 1
ATOM 3165 C CA . TYR A 1 410 ? 44.786 54.229 9.895 1.00 5.56 436 TYR A CA 1
ATOM 3166 C C . TYR A 1 410 ? 44.749 54.225 8.372 1.00 5.67 436 TYR A C 1
ATOM 3167 O O . TYR A 1 410 ? 44.895 53.177 7.752 1.00 5.89 436 TYR A O 1
ATOM 3176 N N . ALA A 1 411 ? 44.570 55.403 7.779 1.00 5.99 437 ALA A N 1
ATOM 3177 C CA . ALA A 1 411 ? 44.442 55.533 6.329 1.00 6.11 437 ALA A CA 1
ATOM 3178 C C . ALA A 1 411 ? 45.709 55.119 5.580 1.00 6.34 437 ALA A C 1
ATOM 3179 O O . ALA A 1 411 ? 45.628 54.523 4.503 1.00 6.79 437 ALA A O 1
ATOM 3181 N N . ASP A 1 412 ? 46.869 55.421 6.156 1.00 6.55 438 ASP A N 1
ATOM 3182 C CA . ASP A 1 412 ? 48.152 55.182 5.489 1.00 6.61 438 ASP A CA 1
ATOM 3183 C C . ASP A 1 412 ? 48.934 53.979 6.022 1.00 5.92 438 ASP A C 1
ATOM 3184 O O . ASP A 1 412 ? 49.971 53.629 5.458 1.00 5.90 438 ASP A O 1
ATOM 3189 N N . LYS A 1 413 ? 48.449 53.360 7.098 1.00 4.91 439 LYS A N 1
ATOM 3190 C CA . LYS A 1 413 ? 49.118 52.207 7.698 1.00 4.43 439 LYS A CA 1
ATOM 3191 C C . LYS A 1 413 ? 48.123 51.060 7.828 1.00 3.98 439 LYS A C 1
ATOM 3192 O O . LYS A 1 413 ? 47.321 51.022 8.756 1.00 3.96 439 LYS A O 1
ATOM 3195 N N . GLN A 1 414 ? 48.170 50.145 6.866 1.00 3.44 440 GLN A N 1
ATOM 3196 C CA . GLN A 1 414 ? 47.258 49.008 6.816 1.00 3.25 440 GLN A CA 1
ATOM 3197 C C . GLN A 1 414 ? 47.757 47.851 7.668 1.00 2.97 440 GLN A C 1
ATOM 3198 O O . GLN A 1 414 ? 48.934 47.780 8.031 1.00 3.28 440 GLN A O 1
ATOM 3204 N N . SER A 1 415 ? 46.852 46.933 7.980 1.00 2.72 441 SER 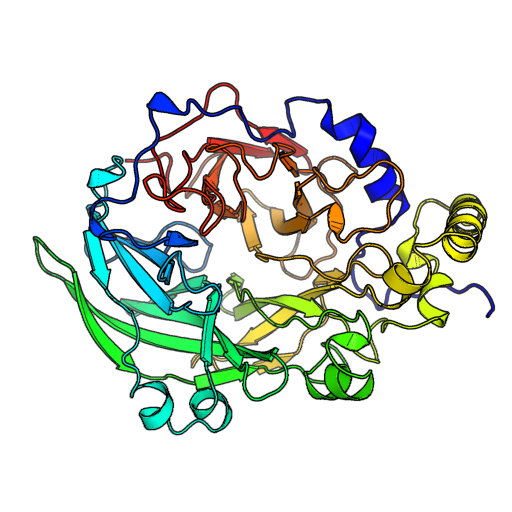A N 1
ATOM 3205 C CA . SER A 1 415 ? 47.255 45.657 8.538 1.00 2.61 441 SER A CA 1
ATOM 3206 C C . SER A 1 415 ? 48.288 45.056 7.592 1.00 2.52 441 SER A C 1
ATOM 3207 O O . SER A 1 415 ? 48.122 45.086 6.366 1.00 2.02 441 SER A O 1
ATOM 3210 N N . THR A 1 416 ? 49.376 44.558 8.164 1.00 2.63 442 THR A N 1
ATOM 3211 C CA . THR A 1 416 ? 50.521 44.107 7.387 1.00 2.77 442 THR A CA 1
ATOM 3212 C C . THR A 1 416 ? 51.194 42.933 8.093 1.00 2.65 442 THR A C 1
ATOM 3213 O O . THR A 1 416 ? 50.772 42.547 9.180 1.00 2.65 442 THR A O 1
ATOM 3217 N N . PHE A 1 417 ? 52.212 42.342 7.470 1.00 2.59 443 PHE A N 1
ATOM 3218 C CA . PHE A 1 417 ? 53.000 41.313 8.142 1.00 2.40 443 PHE A CA 1
ATOM 3219 C C . PHE A 1 417 ? 53.791 41.957 9.281 1.00 2.39 443 PHE A C 1
ATOM 3220 O O . PHE A 1 417 ? 54.528 42.911 9.063 1.00 2.25 443 PHE A O 1
ATOM 3228 N N . ALA A 1 418 ? 53.654 41.432 10.492 1.00 2.33 444 ALA A N 1
ATOM 3229 C CA . ALA A 1 418 ? 54.476 41.894 11.611 1.00 2.36 444 ALA A CA 1
ATOM 3230 C C . ALA A 1 418 ? 55.916 41.420 11.433 1.00 2.29 444 ALA A C 1
ATOM 3231 O O . ALA A 1 418 ? 56.155 40.418 10.757 1.00 2.09 444 ALA A O 1
ATOM 3233 N N . PRO A 1 419 ? 56.880 42.101 12.050 1.00 2.32 445 PRO A N 1
ATOM 3234 C CA . PRO A 1 419 ? 58.218 41.521 12.155 1.00 2.40 445 PRO A CA 1
ATOM 3235 C C . PRO A 1 419 ? 58.084 40.190 12.880 1.00 2.57 445 PRO A C 1
ATOM 3236 O O . PRO A 1 419 ? 57.423 40.120 13.917 1.00 3.05 445 PRO A O 1
ATOM 3240 N N . SER A 1 420 ? 58.663 39.139 12.319 1.00 2.36 446 SER A N 1
ATOM 3241 C CA . SER A 1 420 ? 58.666 37.848 12.972 1.00 2.39 446 SER A CA 1
ATOM 3242 C C . SER A 1 420 ? 59.718 37.880 14.071 1.00 2.05 446 SER A C 1
ATOM 3243 O O . SER A 1 420 ? 60.569 38.760 14.093 1.00 2.10 446 SER A O 1
ATOM 3246 N N . PHE A 1 421 ? 59.632 36.948 15.010 1.00 2.00 447 PHE A N 1
ATOM 3247 C CA . PHE A 1 421 ? 60.672 36.797 16.030 1.00 2.24 447 PHE A CA 1
ATOM 3248 C C . PHE A 1 421 ? 60.778 35.332 16.434 1.00 2.15 447 PHE A C 1
ATOM 3249 O O . PHE A 1 421 ? 60.026 34.501 15.938 1.00 2.11 447 PHE A O 1
ATOM 3257 N N . LEU A 1 422 ? 61.723 35.005 17.307 1.00 2.30 448 LEU A N 1
ATOM 3258 C CA . LEU A 1 422 ? 61.968 33.606 17.661 1.00 2.03 448 LEU A CA 1
ATOM 3259 C C . LEU A 1 422 ? 61.469 33.249 19.047 1.00 2.00 448 LEU A C 1
ATOM 3260 O O . LEU A 1 422 ? 61.590 34.039 19.986 1.00 2.00 448 LEU A O 1
ATOM 3265 N N . LEU A 1 423 ? 60.924 32.041 19.153 1.00 2.06 449 LEU A N 1
ATOM 3266 C CA . LEU A 1 423 ? 60.521 31.448 20.419 1.00 2.27 449 LEU A CA 1
ATOM 3267 C C . LEU A 1 423 ? 61.302 30.148 20.601 1.00 2.44 449 LEU A C 1
ATOM 3268 O O . LEU A 1 423 ? 61.233 29.258 19.760 1.00 2.14 449 LEU A O 1
ATOM 3273 N N . ASN A 1 424 ? 62.051 30.066 21.695 1.00 2.64 450 ASN A N 1
ATOM 3274 C CA . ASN A 1 424 ? 62.795 28.871 22.070 1.00 3.27 450 ASN A CA 1
ATOM 3275 C C . ASN A 1 424 ? 61.873 27.902 22.799 1.00 3.49 450 ASN A C 1
ATOM 3276 O O . ASN A 1 424 ? 61.162 28.306 23.718 1.00 3.45 450 ASN A O 1
ATOM 3281 N N . ILE A 1 425 ? 61.883 26.637 22.390 1.00 3.44 451 ILE A N 1
ATOM 3282 C CA . ILE A 1 425 ? 61.059 25.594 23.006 1.00 3.60 451 ILE A CA 1
ATOM 3283 C C . ILE A 1 425 ? 61.941 24.414 23.394 1.00 3.78 451 ILE A C 1
ATOM 3284 O O . ILE A 1 425 ? 62.655 23.867 22.555 1.00 4.26 451 ILE A O 1
ATOM 3289 N N . LYS A 1 426 ? 61.885 24.028 24.666 1.00 3.92 452 LYS A N 1
ATOM 3290 C CA . LYS A 1 426 ? 62.574 22.838 25.161 1.00 4.22 452 LYS A CA 1
ATOM 3291 C C . LYS A 1 426 ? 61.718 22.211 26.248 1.00 4.26 452 LYS A C 1
ATOM 3292 O O . LYS A 1 426 ? 61.376 22.873 27.223 1.00 4.48 452 LYS A O 1
ATOM 3294 N N . GLY A 1 427 ? 61.363 20.943 26.073 1.00 4.21 453 GLY A N 1
ATOM 3295 C CA . GLY A 1 427 ? 60.575 20.226 27.058 1.00 4.19 453 GLY A CA 1
ATOM 3296 C C . GLY A 1 427 ? 59.207 20.859 27.234 1.00 4.02 453 GLY A C 1
ATOM 3297 O O . GLY A 1 427 ? 58.458 21.009 26.276 1.00 4.16 453 GLY A O 1
ATOM 3298 N N . LYS A 1 428 ? 58.893 21.251 28.465 1.00 3.75 454 LYS A N 1
ATOM 3299 C CA . LYS A 1 428 ? 57.605 21.872 28.778 1.00 3.93 454 LYS A CA 1
ATOM 3300 C C . LYS A 1 428 ? 57.743 23.374 29.058 1.00 3.82 454 LYS A C 1
ATOM 3301 O O . LYS A 1 428 ? 56.889 23.966 29.713 1.00 3.52 454 LYS A O 1
ATOM 3304 N N . LYS A 1 429 ? 58.806 23.983 28.532 1.00 3.79 455 LYS A N 1
ATOM 3305 C CA . LYS A 1 429 ? 59.108 25.397 28.748 1.00 3.99 455 LYS A CA 1
ATOM 3306 C C . LYS A 1 429 ? 59.387 26.117 27.431 1.00 4.03 455 LYS A C 1
ATOM 3307 O O . LYS A 1 429 ? 59.899 25.523 26.479 1.00 3.81 455 LYS A O 1
ATOM 3313 N N . THR A 1 430 ? 59.038 27.399 27.388 1.00 3.74 456 THR A N 1
ATOM 3314 C CA . THR A 1 430 ? 59.359 28.267 26.264 1.00 3.84 456 THR A CA 1
ATOM 3315 C C . THR A 1 430 ? 59.926 29.585 26.763 1.00 3.73 456 THR A C 1
ATOM 3316 O O . THR A 1 430 ? 59.738 29.968 27.922 1.00 3.71 456 THR A O 1
ATOM 3320 N N . SER A 1 431 ? 60.612 30.284 25.870 1.00 3.47 457 SER A N 1
ATOM 3321 C CA . SER A 1 431 ? 61.103 31.624 26.151 1.00 3.83 457 SER A CA 1
ATOM 3322 C C . SER A 1 431 ? 61.312 32.367 24.845 1.00 3.56 457 SER A C 1
ATOM 3323 O O . SER A 1 431 ? 61.836 31.813 23.887 1.00 3.41 457 SER A O 1
ATOM 3326 N N . VAL A 1 432 ? 60.888 33.622 24.804 1.00 2.95 458 VAL A N 1
ATOM 3327 C CA . VAL A 1 432 ? 61.165 34.479 23.664 1.00 2.94 458 VAL A CA 1
ATOM 3328 C C . VAL A 1 432 ? 62.679 34.679 23.597 1.00 2.87 458 VAL A C 1
ATOM 3329 O O . VAL A 1 432 ? 63.331 34.876 24.621 1.00 3.25 458 VAL A O 1
ATOM 3333 N N . VAL A 1 433 ? 63.241 34.589 22.396 1.00 2.63 459 VAL A N 1
ATOM 3334 C CA . VAL A 1 433 ? 64.681 34.749 22.226 1.00 2.81 459 VAL A CA 1
ATOM 3335 C C . VAL A 1 433 ? 65.014 36.237 22.203 1.00 2.93 459 VAL A C 1
ATOM 3336 O O . VAL A 1 433 ? 64.434 37.003 21.438 1.00 2.59 459 VAL A O 1
ATOM 3340 N N . LYS A 1 434 ? 65.943 36.634 23.065 1.00 3.28 460 LYS A N 1
ATOM 3341 C CA . LYS A 1 434 ? 66.374 38.024 23.177 1.00 3.88 460 LYS A CA 1
ATOM 3342 C C . LYS A 1 434 ? 66.831 38.570 21.832 1.00 3.73 460 LYS A C 1
ATOM 3343 O O . LYS A 1 434 ? 67.634 37.941 21.148 1.00 3.50 460 LYS A O 1
ATOM 3349 N N . ASP A 1 435 ? 66.315 39.746 21.471 1.00 3.66 461 ASP A N 1
ATOM 3350 C CA . ASP A 1 435 ? 66.712 40.465 20.261 1.00 3.84 461 ASP A CA 1
ATOM 3351 C C . ASP A 1 435 ? 66.753 39.557 19.038 1.00 3.64 461 ASP A C 1
ATOM 3352 O O . ASP A 1 435 ? 67.772 39.440 18.360 1.00 3.75 461 ASP A O 1
ATOM 3357 N N . SER A 1 436 ? 65.621 38.917 18.776 1.00 3.31 462 SER A N 1
ATOM 3358 C CA . SER A 1 436 ? 65.484 37.957 17.684 1.00 3.04 462 SER A CA 1
ATOM 3359 C C . SER A 1 436 ? 64.473 38.406 16.627 1.00 3.01 462 SER A C 1
ATOM 3360 O O . SER A 1 436 ? 63.928 37.580 15.895 1.00 3.10 462 SER A O 1
ATOM 3363 N N . ILE A 1 437 ? 64.239 39.711 16.529 1.00 3.02 463 ILE A N 1
ATOM 3364 C CA . ILE A 1 437 ? 63.300 40.238 15.545 1.00 3.17 463 ILE A CA 1
ATOM 3365 C C . ILE A 1 437 ? 63.881 40.091 14.137 1.00 3.21 463 ILE A C 1
ATOM 3366 O O . ILE A 1 437 ? 65.038 40.430 13.886 1.00 3.59 463 ILE A O 1
ATOM 3371 N N . LEU A 1 438 ? 63.047 39.584 13.237 1.00 3.34 464 LEU A N 1
ATOM 3372 C CA . LEU A 1 438 ? 63.418 39.281 11.865 1.00 3.32 464 LEU A CA 1
ATOM 3373 C C . LEU A 1 438 ? 62.702 40.276 10.954 1.00 3.42 464 LEU A C 1
ATOM 3374 O O . LEU A 1 438 ? 62.141 41.267 11.422 1.00 3.76 464 LEU A O 1
ATOM 3379 N N . GLU A 1 439 ? 62.719 40.019 9.654 1.00 3.28 465 GLU A N 1
ATOM 3380 C CA . GLU A 1 439 ? 61.995 40.853 8.708 1.00 3.26 465 GLU A CA 1
ATOM 3381 C C . GLU A 1 439 ? 60.487 40.656 8.854 1.00 3.10 465 GLU A C 1
ATOM 3382 O O . GLU A 1 439 ? 60.027 39.673 9.438 1.00 2.92 465 GLU A O 1
ATOM 3388 N N . GLN A 1 440 ? 59.718 41.612 8.344 1.00 2.83 466 GLN A N 1
ATOM 3389 C CA . GLN A 1 440 ? 58.264 41.495 8.334 1.00 2.98 466 GLN A CA 1
ATOM 3390 C C . GLN A 1 440 ? 57.834 40.295 7.500 1.00 3.12 466 GLN A C 1
ATOM 3391 O O . GLN A 1 440 ? 58.136 40.223 6.307 1.00 3.58 466 GLN A O 1
ATOM 3397 N N . GLY A 1 441 ? 57.155 39.347 8.142 1.00 3.18 467 GLY A N 1
ATOM 3398 C CA . GLY A 1 441 ? 56.612 38.185 7.466 1.00 3.13 467 GLY A CA 1
ATOM 3399 C C . GLY A 1 441 ? 57.613 37.077 7.196 1.00 3.02 467 GLY A C 1
ATOM 3400 O O . GLY A 1 441 ? 57.308 36.145 6.456 1.00 3.39 467 GLY A O 1
ATOM 3401 N N . GLN A 1 442 ? 58.803 37.163 7.783 1.00 2.87 468 GLN A N 1
ATOM 3402 C CA . GLN A 1 442 ? 59.815 36.133 7.576 1.00 2.83 468 GLN A CA 1
ATOM 3403 C C . GLN A 1 442 ? 59.356 34.828 8.217 1.00 3.09 468 GLN A C 1
ATOM 3404 O O . GLN A 1 442 ? 58.935 34.811 9.375 1.00 2.79 468 GLN A O 1
ATOM 3410 N N . LEU A 1 443 ? 59.465 33.737 7.460 1.00 3.14 469 LEU A N 1
ATOM 3411 C CA . LEU A 1 443 ? 58.909 32.443 7.849 1.00 3.51 469 LEU A CA 1
ATOM 3412 C C . LEU A 1 443 ? 59.937 31.487 8.435 1.00 3.86 469 LEU A C 1
ATOM 3413 O O . LEU A 1 443 ? 59.577 30.619 9.233 1.00 3.96 469 LEU A O 1
ATOM 3418 N N . THR A 1 444 ? 61.192 31.604 8.001 1.00 4.42 470 THR A N 1
ATOM 3419 C CA . THR A 1 444 ? 62.243 30.688 8.448 1.00 4.98 470 THR A CA 1
ATOM 3420 C C . THR A 1 444 ? 63.492 31.417 8.895 1.00 5.73 470 THR A C 1
ATOM 3421 O O . THR A 1 444 ? 63.781 32.527 8.447 1.00 5.84 470 THR A O 1
ATOM 3425 N N . VAL A 1 445 ? 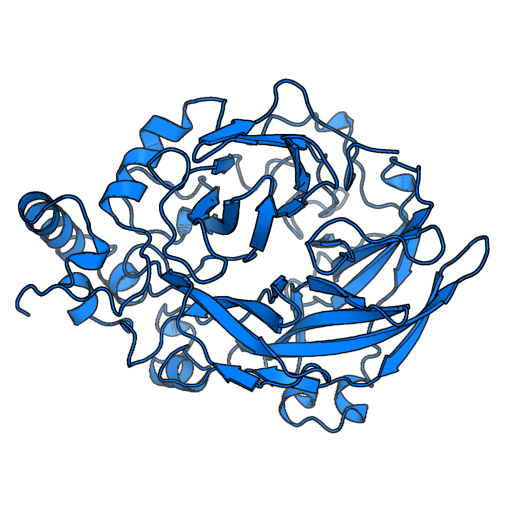64.235 30.763 9.779 1.00 6.28 471 VAL A N 1
ATOM 3426 C CA . VAL A 1 445 ? 65.539 31.242 10.201 1.00 7.47 471 VAL A CA 1
ATOM 3427 C C . VAL A 1 445 ? 66.527 31.038 9.051 1.00 8.11 471 VAL A C 1
ATOM 3428 O O . VAL A 1 445 ? 67.321 31.928 8.748 1.00 9.42 471 VAL A O 1
ATOM 3432 N N . ASN A 1 446 ? 66.462 29.869 8.411 1.00 9.16 472 ASN A N 1
ATOM 3433 C CA . ASN A 1 446 ? 67.300 29.567 7.246 1.00 9.50 472 ASN A CA 1
ATOM 3434 C C . ASN A 1 446 ? 66.945 30.463 6.058 1.00 9.79 472 ASN A C 1
ATOM 3435 O O . ASN A 1 446 ? 65.789 30.843 5.878 1.00 9.98 472 ASN A O 1
ATOM 3438 N N . LYS A 1 447 ? 67.951 30.791 5.254 1.00 10.03 473 LYS A N 1
ATOM 3439 C CA . LYS A 1 447 ? 67.762 31.609 4.058 1.00 10.15 473 LYS A CA 1
ATOM 3440 C C . LYS A 1 447 ? 68.860 31.342 3.034 1.00 10.42 473 LYS A C 1
ATOM 3441 O O . LYS A 1 447 ? 69.665 30.417 3.192 1.00 10.99 473 LYS A O 1
#

Sequence (440 aa):
QKPYKETYGISHITRHDMLQIPEQQKNEKYQVPEFDSSTIKNISSAKGLDVWDSWPLQNADGTVANYHGYHIVFALAGDPKNADDTSIYMFYQKVGETSIDSWKNAGRVFKDSDKFDANDSILKDQTQEWSGSATFTSDGKIRLFYTDFSGKHYGKQTLTTAQVNVSASDSSLNINGVEDYKSIFDGDGKTYQNVQQFIDEGNYSSGDNHTLRDPHYVEDKGHKYLVFEANTGTEDGYQGEESLFNKAYYGKSTSFFRQESQKLLQSDKKRTAELANGALGMIELNDDYTLKKVMKPLIASNTVTDEIERANVFKMNGKWYLFTDSRGSKMTIDGITSNDIYMLGYVSNSLTGPYKPLNKTGLVLKMDLDPNDVTFTYSHFAVPQAKGNNVVITSYMTNRGFYADKQSTFAPSFLLNIKGKKTSVVKDSILEQGQLTVNK

Secondary structure (DSSP, 8-state):
---B---TTSEE--HHHHHTHHHHTTSGGGBPPP--GGG----GGGTT-EEEEEEEEE-TTSSBP-BTTEEEEEEEEE-TT-TT--EEEEEEEEBTB-SGGG-EEEEES--TTHHHHTT-TTGGG--EEEEEEEEE-TTS-EEEEEEEEEGGGTTEEEEEEEEEEEEE-SS-EEEEEEEEEEEEE---SSSB--HHHHHHHTGGGGT-----EEEEEEEETTEEEEEEEEEB-TTS--SSGGGGGBGGGT-S-HHHHHHHHHHHHHSTTHHHHHH--EEEEEEEE-TTSSEEEEEEEEEE-TTT-S--EEEEEEEETTEEEEEEEEEGGG---TT--TT-EEEEEEEESSTT---EEGGGTSEEEEE---TT-TT-EEEEEEE--SSSSEEEEEEEES-TTS-SS---EEPBPEEEEEETTEEEEPTT---SBT---S--

Organism: Bacillus subtilis (strain 168) (NCBI:txid224308)

Nearest PDB structures (foldseek):
  1oyg-assembly1_A  TM=1.002E+00  e=2.171E-96  Bacillus subtilis
  1pt2-assembly1_A  TM=1.002E+00  e=2.886E-94  Bacillus subtilis
  3byj-assembly1_A  TM=1.002E+00  e=3.410E-94  Bacillus subtilis
  3byk-assembly1_A  TM=1.002E+00  e=5.031E-94 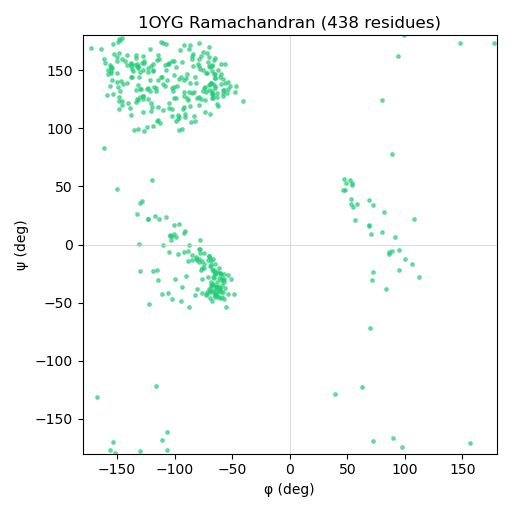 Bacillus subtilis
  6vhq-assembly2_B  TM=1.000E+00  e=3.270E-90  Bacillus subtilis

=== Feature glossary ===
The record interleaves many kinds of information about one protein. Here is each kind framed as the question it answers.

Q: What does the local fold look like, residue by residue?
A: The Foldseek 3Di string encodes local tertiary geometry as a 20-letter alphabet — one character per residue — derived from the relative positions of nearby Cα atoms. Unlike the amino-acid sequence, 3Di is a direct function of the 3D structure, so two proteins with the same fold have similar 3Di strings even at low sequence identity.

Q: Which residues are in helices, strands, or loops?
A: The SS8 string is DSSP's per-residue secondary-structure call. α-helix (H) means an i→i+4 H-bond ladder; β-strand (E) means the residue participates in a β-sheet; 3₁₀ (G) and π (I) are tighter and wider helices; T/S are turns/bends; '-' is loop.

Q: How big and how compact is the whole molecule?
A: Radius of gyration (Rg) is the root-mean-square distance of Cα atoms from their centroid — a single number for overall size and compactness. A globular domain of N residues has Rg ≈ 2.2·N^0.38 Å; an extended or disordered chain has a much larger Rg. The Cα contact count is the number of residue pairs whose Cα atoms are within 8 Å and are more than four positions apart in sequence — a standard proxy for tertiary packing density. The bounding box is the smallest axis-aligned box enclosing all Cα atoms.

Q: Where is each backbone atom in 3D?
A: Structure coordinates are given as an mmCIF _atom_site loop: one row per atom with element, residue name, chain id, sequence number, and x/y/z position in Å. Only the four main-chain atoms per residue are included here; side chains are omitted to keep the record compact.

Q: What is the amino-acid chain?
A: Primary structure: the covalent order of the twenty standard amino acids along the backbone. Two proteins with the same sequence will (almost always) fold to the same structure; two with 30% identity often share a fold but not the details.

Q: What if only a Cα trace is available?
A: Three-state secondary structure (P-SEA) collapses the eight DSSP classes into helix (a), strand (b), and coil (c). P-SEA assigns these from Cα geometry alone — distances and angles — without requiring backbone oxygens, so it works on any Cα trace.

Q: What family and function is it annotated with?
A: Database cross-references. InterPro integrates a dozen domain/family signature databases into unified entries with residue-range hits. GO terms attach function/process/location labels with evidence codes. CATH codes position the fold in a four-level structural taxonomy. Organism is the NCBI-taxonomy species name.

Q: How confident is the AlphaFold model at each residue?
A: pLDDT is the predicted lDDT-Cα score: AlphaFold's confidence that the local environment of each residue (all inter-atomic distances within 15 Å) is correctly placed. It is a per-residue number between 0 and 100, with higher meaning more reliable.

Q: How mobile is each atom in the crystal?
A: B-factor (Debye–Waller factor) reflects atomic displacement in the crystal lattice. It is an experimental observable (units Å²), not a prediction; low values mean the atom is pinned down, high values mean it moves or is heterogeneous across the crystal.

Q: Which residues are buried vs exposed?
A: SASA measures how much of the protein is reachable by solvent. It is computed by rolling a water-sized probe over the atomic surface and summing the exposed area (Å²). Per-residue SASA distinguishes core (buried, low SASA) from surface (exposed, high SASA) residues; total SASA is a whole-molecule size measure.

Q: What do the diagnostic plots show?
A: Plot images: a contact map (which residues are close in 3D, as an N×N binary image), a Ramachandran scatter (backbone torsion angles, revealing secondary-structure composition at a glance), and — for AlphaFold structures — a PAE heatmap (pairwise prediction confidence).

Q: What known structures does this most resemble?
A: The Foldseek neighbor list gives the closest experimentally determined structures in the PDB, ranked by structural alignment. TM-score near 1 means near-identical fold; near 0.3 means only rough topology match. This is how one finds what a novel AlphaFold prediction most resembles in the solved-structure universe.

Q: Are the domains correctly placed relative to each other?
A: Predicted aligned error is AlphaFold's pairwise confidence. Unlike pLDDT (per-residue), PAE is per-residue-pair and captures whether two parts of the structure are correctly placed relative to each other. Units are ångströms of expected positional error.

Q: What do the rendered images show?
A: Structure images are PyMOL renders from six orthogonal camera directions. Cartoon representation draws helices as coils and strands as arrows; sticks shows the backbone as bonds; surface shows the solvent-excluded envelope. Rainbow coloring maps sequence position to hue (blue→red, N→C); chain coloring assigns a distinct color per polypeptide.

Q: What are the backbone torsion angles?
A: φ (phi) and ψ (psi) are the two rotatable backbone dihedrals per residue: φ is the C(i-1)–N–Cα–C torsion, ψ is the N–Cα–C–N(i+1) torsion, both in degrees on (−180°, 180°]. α-helical residues cluster near (−60°, −45°); β-strand residues near (−120°, +130°). A Ramachandran plot is simply a scatter of (φ, ψ) for every residue.